Protein 6EIM (pdb70)

Nearest PDB structures (foldseek):
  6eim-assembly1_A  TM=1.004E+00  e=2.116E-56  Homo sapiens
  6eim-assembly1_B  TM=9.899E-01  e=9.269E-52  Homo sapiens
  6hxf-assembly1_B  TM=8.973E-01  e=1.993E-42  Homo sapiens
  2uv2-assembly1_A-2  TM=8.679E-01  e=4.500E-37  Homo sapiens
  2j51-assembly1_A  TM=8.667E-01  e=6.318E-37  Homo sapiens

Radius of gyration: 28.81 Å; Cα contacts (8 Å, |Δi|>4): 1081; chains: 2; bounding box: 80×62×72 Å

CATH classification: 3.30.200.20 (+1 more: 1.10.510.10)

B-factor: mean 25.7, std 11.59, range [9.22, 93.82]

Structure (mmCIF, N/CA/C/O backbone):
data_6EIM
#
_entry.id   6EIM
#
_cell.length_a   49.468
_cell.length_b   99.812
_cell.length_c   125.839
_cell.angle_alpha   90.000
_cell.angle_beta   90.000
_cell.angle_gamma   90.000
#
_symmetry.space_group_name_H-M   'P 21 21 21'
#
loop_
_entity.id
_entity.type
_entity.pdbx_description
1 polymer 'Serine/threonine-protein kinase 10'
2 non-polymer 1,2-ETHANEDIOL
3 non-polymer ~{N}-[5-[4-[[2-fluoranyl-5-(trifluoromethyl)phenyl]carbamoylamino]phenoxy]-1~{H}-benzimidazol-2-yl]furan-2-carboxamide
4 water water
#
loop_
_atom_site.group_PDB
_atom_site.id
_atom_site.type_symbol
_atom_site.label_atom_id
_atom_site.label_alt_id
_atom_site.label_comp_id
_atom_site.label_asym_id
_atom_site.label_entity_id
_atom_site.label_seq_id
_atom_site.pdbx_PDB_ins_code
_atom_site.Cartn_x
_atom_site.Cartn_y
_atom_site.Cartn_z
_atom_site.occupancy
_atom_site.B_iso_or_equiv
_atom_site.auth_seq_id
_atom_site.auth_comp_id
_atom_site.auth_asym_id
_atom_site.auth_atom_id
_atom_site.pdbx_PDB_model_num
ATOM 1 N N . VAL A 1 11 ? -5.899 19.341 2.230 1.00 53.67 26 VAL A N 1
ATOM 2 C CA . VAL A 1 11 ? -7.224 19.914 2.435 1.00 52.14 26 VAL A CA 1
ATOM 3 C C . VAL A 1 11 ? -7.241 21.375 2.003 1.00 51.90 26 VAL A C 1
ATOM 4 O O . VAL A 1 11 ? -6.353 22.149 2.360 1.00 50.94 26 VAL A O 1
ATOM 7 N N . ARG A 1 12 ? -8.259 21.745 1.229 1.00 52.88 27 ARG A N 1
ATOM 8 C CA . ARG A 1 12 ? -8.424 23.124 0.794 1.00 53.42 27 ARG A CA 1
ATOM 9 C C . ARG A 1 12 ? -9.135 23.922 1.880 1.00 53.43 27 ARG A C 1
ATOM 10 O O . ARG A 1 12 ? -10.135 23.466 2.443 1.00 52.22 27 ARG A O 1
ATOM 17 N N . ARG A 1 13 ? -8.618 25.118 2.168 1.00 54.80 28 ARG A N 1
ATOM 18 C CA . ARG A 1 13 ? -9.156 25.967 3.221 1.00 56.38 28 ARG A CA 1
ATOM 19 C C . ARG A 1 13 ? -9.765 27.263 2.713 1.00 56.33 28 ARG A C 1
ATOM 20 O O . ARG A 1 13 ? -10.498 27.915 3.462 1.00 56.17 28 ARG A O 1
ATOM 41 N N . ASP A 1 14 ? -9.489 27.647 1.472 1.00 56.77 29 ASP A N 1
ATOM 42 C CA . ASP A 1 14 ? -9.868 28.954 0.956 1.00 57.55 29 ASP A CA 1
ATOM 43 C C . ASP A 1 14 ? -11.208 28.949 0.235 1.00 56.46 29 ASP A C 1
ATOM 44 O O . ASP A 1 14 ? -11.639 30.005 -0.239 1.00 56.46 29 ASP A O 1
ATOM 53 N N . LEU A 1 15 ? -11.880 27.803 0.142 1.00 55.10 30 LEU A N 1
ATOM 54 C CA . LEU A 1 15 ? -13.086 27.681 -0.662 1.00 53.69 30 LEU A CA 1
ATOM 55 C C . LEU A 1 15 ? -14.214 27.086 0.164 1.00 51.53 30 LEU A C 1
ATOM 56 O O . LEU A 1 15 ? -14.013 26.123 0.912 1.00 51.57 30 LEU A O 1
ATOM 72 N N . ASP A 1 16 ? -15.399 27.672 0.021 1.00 49.13 31 ASP A N 1
ATOM 73 C CA . ASP A 1 16 ? -16.616 27.150 0.622 1.00 46.97 31 ASP A CA 1
ATOM 74 C C . ASP A 1 16 ? -17.108 25.983 -0.227 1.00 43.93 31 ASP A C 1
ATOM 75 O O . ASP A 1 16 ? -17.506 26.191 -1.380 1.00 44.09 31 ASP A O 1
ATOM 84 N N . PRO A 1 17 ? -17.095 24.750 0.285 1.00 40.50 32 PRO A N 1
ATOM 85 C CA . PRO A 1 17 ? -17.530 23.618 -0.553 1.00 39.01 32 PRO A CA 1
ATOM 86 C C . PRO A 1 17 ? -18.945 23.760 -1.085 1.00 37.72 32 PRO A C 1
ATOM 87 O O . PRO A 1 17 ? -19.246 23.229 -2.161 1.00 36.23 32 PRO A O 1
ATOM 98 N N . ASN A 1 18 ? -19.827 24.464 -0.370 1.00 38.76 33 ASN A N 1
ATOM 99 C CA . ASN A 1 18 ? -21.197 24.638 -0.842 1.00 40.24 33 ASN A CA 1
ATOM 100 C C . ASN A 1 18 ? -21.263 25.402 -2.158 1.00 40.40 33 ASN A C 1
ATOM 101 O O . ASN A 1 18 ? -22.282 25.328 -2.855 1.00 41.13 33 ASN A O 1
ATOM 112 N N . GLU A 1 19 ? -20.206 26.135 -2.514 1.00 39.71 34 GLU A N 1
ATOM 113 C CA . GLU A 1 19 ? -20.145 26.789 -3.816 1.00 39.80 34 GLU A CA 1
ATOM 114 C C . GLU A 1 19 ? -19.826 25.805 -4.934 1.00 39.22 34 GLU A C 1
ATOM 115 O O . GLU A 1 19 ? -20.045 26.120 -6.107 1.00 40.91 34 GLU A O 1
ATOM 119 N N . VAL A 1 20 ? -19.319 24.625 -4.585 1.00 36.73 35 VAL A N 1
ATOM 120 C CA . VAL A 1 20 ? -18.958 23.611 -5.559 1.00 34.79 35 VAL A CA 1
ATOM 121 C C . VAL A 1 20 ? -19.975 22.472 -5.616 1.00 31.29 35 VAL A C 1
ATOM 122 O O . VAL A 1 20 ? -20.190 21.900 -6.693 1.00 31.15 35 VAL A O 1
ATOM 135 N N . TRP A 1 21 ? -20.586 22.115 -4.489 1.00 29.45 36 TRP A N 1
ATOM 136 C CA . TRP A 1 21 ? -21.372 20.899 -4.369 1.00 28.14 36 TRP A CA 1
ATOM 137 C C . TRP A 1 21 ? -22.723 21.240 -3.766 1.00 27.78 36 TRP A C 1
ATOM 138 O O . TRP A 1 21 ? -22.794 21.973 -2.775 1.00 28.12 36 TRP A O 1
ATOM 159 N N . GLU A 1 22 ? -23.785 20.713 -4.368 1.00 26.98 37 GLU A N 1
ATOM 160 C CA . GLU A 1 22 ? -25.127 20.796 -3.815 1.00 28.16 37 GLU A CA 1
ATOM 161 C C . GLU A 1 22 ? -25.434 19.498 -3.085 1.00 28.33 37 GLU A C 1
ATOM 162 O O . GLU A 1 22 ? -25.214 18.412 -3.628 1.00 28.37 37 GLU A O 1
ATOM 174 N N . ILE A 1 23 ? -25.951 19.614 -1.867 1.00 29.18 38 ILE A N 1
ATOM 175 C CA . ILE A 1 23 ? -26.385 18.445 -1.108 1.00 29.16 38 ILE A CA 1
ATOM 176 C C . ILE A 1 23 ? -27.781 18.061 -1.583 1.00 30.30 38 ILE A C 1
ATOM 177 O O . ILE A 1 23 ? -28.718 18.862 -1.499 1.00 31.16 38 ILE A O 1
ATOM 193 N N . VAL A 1 24 ? -27.922 16.832 -2.078 1.00 30.09 39 VAL A N 1
ATOM 194 C CA . VAL A 1 24 ? -29.174 16.361 -2.657 1.00 31.00 39 VAL A CA 1
ATOM 195 C C . VAL A 1 24 ? -29.762 15.172 -1.913 1.00 33.18 39 VAL A C 1
ATOM 196 O O . VAL A 1 24 ? -30.825 14.678 -2.304 1.00 34.72 39 VAL A O 1
ATOM 209 N N . GLY A 1 25 ? -29.112 14.697 -0.858 1.00 32.62 40 GLY A N 1
ATOM 210 C CA . GLY A 1 25 ? -29.640 13.585 -0.098 1.00 33.49 40 GLY A CA 1
ATOM 211 C C . GLY A 1 25 ? -28.622 13.105 0.915 1.00 33.96 40 GLY A C 1
ATOM 212 O O . GLY A 1 25 ? -27.576 13.726 1.114 1.00 32.57 40 GLY A O 1
ATOM 216 N N . GLU A 1 26 ? -28.953 11.984 1.550 1.00 35.47 41 GLU A N 1
ATOM 217 C CA . GLU A 1 26 ? -28.096 11.380 2.558 1.00 37.57 41 GLU A CA 1
ATOM 218 C C . GLU A 1 26 ? -27.847 9.922 2.211 1.00 36.51 41 GLU A C 1
ATOM 219 O O . GLU A 1 26 ? -28.743 9.225 1.725 1.00 35.45 41 GLU A O 1
ATOM 231 N N . LEU A 1 27 ? -26.621 9.473 2.461 1.00 35.35 42 LEU A N 1
ATOM 232 C CA . LEU A 1 27 ? -26.225 8.100 2.189 1.00 36.07 42 LEU A CA 1
ATOM 233 C C . LEU A 1 27 ? -25.953 7.373 3.502 1.00 38.36 42 LEU A C 1
ATOM 234 O O . LEU A 1 27 ? -26.082 6.153 3.584 1.00 40.73 42 LEU A O 1
ATOM 250 N N . LYS A 1 34 ? -22.250 10.893 9.230 1.00 43.36 49 LYS A N 1
ATOM 251 C CA . LYS A 1 34 ? -23.054 11.704 8.322 1.00 42.28 49 LYS A CA 1
ATOM 252 C C . LYS A 1 34 ? -22.395 11.791 6.951 1.00 39.15 49 LYS A C 1
ATOM 253 O O . LYS A 1 34 ? -21.395 12.486 6.776 1.00 39.82 49 LYS A O 1
ATOM 256 N N . VAL A 1 35 ? -22.962 11.081 5.980 1.00 35.73 50 VAL A N 1
ATOM 257 C CA . VAL A 1 35 ? -22.472 11.081 4.606 1.00 31.26 50 VAL A CA 1
ATOM 258 C C . VAL A 1 35 ? -23.616 11.529 3.710 1.00 29.13 50 VAL A C 1
ATOM 259 O O . VAL A 1 35 ? -24.680 10.897 3.687 1.00 29.90 50 VAL A O 1
ATOM 272 N N . TYR A 1 36 ? -23.395 12.608 2.973 1.00 27.34 51 TYR A N 1
ATOM 273 C CA . TYR A 1 36 ? -24.410 13.171 2.098 1.00 26.62 51 TYR A CA 1
ATOM 274 C C . TYR A 1 36 ? -24.170 12.736 0.661 1.00 24.54 51 TYR A C 1
ATOM 275 O O . TYR A 1 36 ? -23.053 12.400 0.262 1.00 23.60 51 TYR A O 1
ATOM 293 N N . LYS A 1 37 ? -25.247 12.737 -0.114 1.00 25.11 52 LYS A N 1
ATOM 294 C CA . LYS A 1 37 ? -25.145 12.636 -1.559 1.00 25.11 52 LYS A CA 1
ATOM 295 C C . LYS A 1 37 ? -25.069 14.053 -2.104 1.00 23.68 52 LYS A C 1
ATOM 296 O O . LYS A 1 37 ? -25.877 14.910 -1.734 1.00 24.09 52 LYS A O 1
ATOM 315 N N . ALA A 1 38 ? -24.086 14.303 -2.958 1.00 23.50 53 ALA A N 1
ATOM 316 C CA . ALA A 1 38 ? -23.815 15.645 -3.437 1.00 22.91 53 ALA A CA 1
ATOM 317 C C . ALA A 1 38 ? -23.775 15.642 -4.956 1.00 22.91 53 ALA A C 1
ATOM 318 O O . ALA A 1 38 ? -23.436 14.637 -5.586 1.00 23.42 53 ALA A O 1
ATOM 325 N N . LYS A 1 39 ? -24.136 16.782 -5.535 1.00 23.55 54 LYS A N 1
ATOM 326 C CA . LYS A 1 39 ? -24.145 16.956 -6.978 1.00 25.02 54 LYS A CA 1
ATOM 327 C C . LYS A 1 39 ? -23.276 18.155 -7.312 1.00 24.89 54 LYS A C 1
ATOM 328 O O . LYS A 1 39 ? -23.484 19.245 -6.770 1.00 23.55 54 LYS A O 1
ATOM 347 N N . ASN A 1 40 ? -22.298 17.946 -8.185 1.00 25.64 55 ASN A N 1
ATOM 348 C CA . ASN A 1 40 ? -21.420 19.027 -8.601 1.00 26.07 55 ASN A CA 1
ATOM 349 C C . ASN A 1 40 ? -22.225 20.077 -9.354 1.00 26.99 55 ASN A C 1
ATOM 350 O O . ASN A 1 40 ? -22.885 19.770 -10.352 1.00 25.67 55 ASN A O 1
ATOM 361 N N . LYS A 1 41 ? -22.176 21.319 -8.872 1.00 28.21 56 LYS A N 1
ATOM 362 C CA . LYS A 1 41 ? -22.980 22.377 -9.471 1.00 30.71 56 LYS A CA 1
ATOM 363 C C . LYS A 1 41 ? -22.559 22.689 -10.899 1.00 32.51 56 LYS A C 1
ATOM 364 O O . LYS A 1 41 ? -23.377 23.200 -11.672 1.00 34.56 56 LYS A O 1
ATOM 383 N N . GLU A 1 42 ? -21.315 22.393 -11.268 1.00 32.68 57 GLU A N 1
ATOM 384 C CA . GLU A 1 42 ? -20.827 22.685 -12.611 1.00 33.47 57 GLU A CA 1
ATOM 385 C C . GLU A 1 42 ? -21.081 21.540 -13.586 1.00 32.96 57 GLU A C 1
ATOM 386 O O . GLU A 1 42 ? -21.471 21.781 -14.733 1.00 32.85 57 GLU A O 1
ATOM 390 N N . THR A 1 43 ? -20.881 20.296 -13.148 1.00 32.15 58 THR A N 1
ATOM 391 C CA . THR A 1 43 ? -20.921 19.146 -14.041 1.00 30.70 58 THR A CA 1
ATOM 392 C C . THR A 1 43 ? -22.109 18.224 -13.809 1.00 29.72 58 THR A C 1
ATOM 393 O O . THR A 1 43 ? -22.436 17.435 -14.701 1.00 29.87 58 THR A O 1
ATOM 404 N N . GLY A 1 44 ? -22.756 18.300 -12.650 1.00 29.19 59 GLY A N 1
ATOM 405 C CA . GLY A 1 44 ? -23.801 17.363 -12.305 1.00 28.40 59 GLY A CA 1
ATOM 406 C C . GLY A 1 44 ? -23.302 16.026 -11.811 1.00 27.50 59 GLY A C 1
ATOM 407 O O . GLY A 1 44 ? -24.124 15.155 -11.492 1.00 27.49 59 GLY A O 1
ATOM 411 N N . ALA A 1 45 ? -21.985 15.831 -11.745 1.00 26.08 60 ALA A N 1
ATOM 412 C CA . ALA A 1 45 ? -21.427 14.585 -11.244 1.00 25.46 60 ALA A CA 1
ATOM 413 C C . ALA A 1 45 ? -21.886 14.342 -9.814 1.00 25.39 60 ALA A C 1
ATOM 414 O O . ALA A 1 45 ? -22.038 15.274 -9.018 1.00 25.12 60 ALA A O 1
ATOM 421 N N . LEU A 1 46 ? -22.093 13.070 -9.486 1.00 26.28 61 LEU A N 1
ATOM 422 C CA . LEU A 1 46 ? -22.579 12.675 -8.174 1.00 25.60 61 LEU A CA 1
ATOM 423 C C . LEU A 1 46 ? -21.434 12.157 -7.318 1.00 23.87 61 LEU A C 1
ATOM 424 O O . LEU A 1 46 ? -20.560 11.424 -7.795 1.00 25.10 61 LEU A O 1
ATOM 440 N N . ALA A 1 47 ? -21.453 12.539 -6.046 1.00 23.09 62 ALA A N 1
ATOM 441 C CA . ALA A 1 47 ? -20.413 12.164 -5.105 1.00 22.89 62 ALA A CA 1
ATOM 442 C C . ALA A 1 47 ? -21.045 11.934 -3.744 1.00 21.83 62 ALA A C 1
ATOM 443 O O . ALA A 1 47 ? -22.179 12.345 -3.485 1.00 21.65 62 ALA A O 1
ATOM 450 N N . ALA A 1 48 ? -20.300 11.251 -2.884 1.00 21.70 63 ALA A N 1
ATOM 451 C CA . ALA A 1 48 ? -20.592 11.227 -1.463 1.00 21.44 63 ALA A CA 1
ATOM 452 C C . ALA A 1 48 ? -19.760 12.306 -0.788 1.00 22.48 63 ALA A C 1
ATOM 453 O O . ALA A 1 48 ? -18.593 12.510 -1.133 1.00 22.94 63 ALA A O 1
ATOM 460 N N . ALA A 1 49 ? -20.369 13.006 0.163 1.00 23.20 64 ALA A N 1
ATOM 461 C CA . ALA A 1 49 ? -19.687 14.037 0.939 1.00 23.33 64 ALA A CA 1
ATOM 462 C C . ALA A 1 49 ? -19.699 13.588 2.392 1.00 23.82 64 ALA A C 1
ATOM 463 O O . ALA A 1 49 ? -20.733 13.663 3.062 1.00 25.20 64 ALA A O 1
ATOM 470 N N . LYS A 1 50 ? -18.559 13.102 2.871 1.00 23.31 65 LYS A N 1
ATOM 471 C CA . LYS A 1 50 ? -18.384 12.794 4.285 1.00 23.90 65 LYS A CA 1
ATOM 472 C C . LYS A 1 50 ? -17.980 14.086 4.982 1.00 24.58 65 LYS A C 1
ATOM 473 O O . LYS A 1 50 ? -16.895 14.621 4.732 1.00 24.13 65 LYS A O 1
ATOM 492 N N . VAL A 1 51 ? -18.858 14.594 5.843 1.00 25.57 66 VAL A N 1
ATOM 493 C CA . VAL A 1 51 ? -18.671 15.885 6.495 1.00 27.66 66 VAL A CA 1
ATOM 494 C C . VAL A 1 51 ? -18.506 15.635 7.986 1.00 29.97 66 VAL A C 1
ATOM 495 O O . VAL A 1 51 ? -19.390 15.053 8.629 1.00 30.26 66 VAL A O 1
ATOM 508 N N . ILE A 1 52 ? -17.377 16.072 8.531 1.00 31.78 67 ILE A N 1
ATOM 509 C CA . ILE A 1 52 ? -17.041 15.853 9.931 1.00 34.66 67 ILE A CA 1
ATOM 510 C C . ILE A 1 52 ? -16.924 17.216 10.588 1.00 35.40 67 ILE A C 1
ATOM 511 O O . ILE A 1 52 ? -16.084 18.032 10.188 1.00 34.22 67 ILE A O 1
ATOM 527 N N . GLU A 1 53 ? -17.765 17.466 11.588 1.00 38.62 68 GLU A N 1
ATOM 528 C CA . GLU A 1 53 ? -17.678 18.692 12.371 1.00 42.71 68 GLU A CA 1
ATOM 529 C C . GLU A 1 53 ? -16.530 18.536 13.359 1.00 47.04 68 GLU A C 1
ATOM 530 O O . GLU A 1 53 ? -16.596 17.707 14.273 1.00 48.85 68 GLU A O 1
ATOM 534 N N . THR A 1 54 ? -15.472 19.318 13.170 1.00 48.98 69 THR A N 1
ATOM 535 C CA . THR A 1 54 ? -14.298 19.268 14.028 1.00 51.45 69 THR A CA 1
ATOM 536 C C . THR A 1 54 ? -14.304 20.467 14.966 1.00 51.95 69 THR A C 1
ATOM 537 O O . THR A 1 54 ? -14.728 21.564 14.587 1.00 52.04 69 THR A O 1
ATOM 548 N N . LYS A 1 55 ? -13.835 20.249 16.193 1.00 53.06 70 LYS A N 1
ATOM 549 C CA . LYS A 1 55 ? -13.855 21.290 17.213 1.00 46.21 70 LYS A CA 1
ATOM 550 C C . LYS A 1 55 ? -12.636 22.202 17.162 1.00 52.16 70 LYS A C 1
ATOM 551 O O . LYS A 1 55 ? -12.723 23.356 17.597 1.00 55.57 70 LYS A O 1
ATOM 555 N N . SER A 1 56 ? -11.505 21.723 16.645 1.00 47.37 71 SER A N 1
ATOM 556 C CA . SER A 1 56 ? -10.272 22.496 16.677 1.00 42.06 71 SER A CA 1
ATOM 557 C C . SER A 1 56 ? -9.390 22.092 15.503 1.00 45.08 71 SER A C 1
ATOM 558 O O . SER A 1 56 ? -9.722 21.190 14.728 1.00 53.44 71 SER A O 1
ATOM 562 N N . GLU A 1 57 ? -8.248 22.777 15.380 1.00 56.33 72 GLU A N 1
ATOM 563 C CA . GLU A 1 57 ? -7.308 22.483 14.303 1.00 62.42 72 GLU A CA 1
ATOM 564 C C . GLU A 1 57 ? -6.615 21.148 14.532 1.00 64.72 72 GLU A C 1
ATOM 565 O O . GLU A 1 57 ? -6.406 20.378 13.586 1.00 66.11 72 GLU A O 1
ATOM 569 N N . GLU A 1 58 ? -6.242 20.864 15.782 1.00 63.98 73 GLU A N 1
ATOM 570 C CA . GLU A 1 58 ? -5.682 19.561 16.120 1.00 63.39 73 GLU A CA 1
ATOM 571 C C . GLU A 1 58 ? -6.643 18.442 15.741 1.00 62.59 73 GLU A C 1
ATOM 572 O O . GLU A 1 58 ? -6.222 17.388 15.249 1.00 62.05 73 GLU A O 1
ATOM 576 N N . GLU A 1 59 ? -7.942 18.654 15.962 1.00 62.40 74 GLU A N 1
ATOM 577 C CA . GLU A 1 59 ? -8.936 17.679 15.526 1.00 61.86 74 GLU A CA 1
ATOM 578 C C . GLU A 1 59 ? -8.938 17.546 14.009 1.00 59.88 74 GLU A C 1
ATOM 579 O O . GLU A 1 59 ? -9.072 16.438 13.474 1.00 59.36 74 GLU A O 1
ATOM 583 N N . LEU A 1 60 ? -8.792 18.666 13.297 1.00 58.16 75 LEU A N 1
ATOM 584 C CA . LEU A 1 60 ? -8.708 18.622 11.843 1.00 56.76 75 LEU A CA 1
ATOM 585 C C . LEU A 1 60 ? -7.506 17.820 11.365 1.00 57.40 75 LEU A C 1
ATOM 586 O O . LEU A 1 60 ? -7.518 17.322 10.234 1.00 57.48 75 LEU A O 1
ATOM 590 N N . GLU A 1 61 ? -6.473 17.677 12.199 1.00 57.88 76 GLU A N 1
ATOM 591 C CA . GLU A 1 61 ? -5.274 16.957 11.784 1.00 57.37 76 GLU A CA 1
ATOM 592 C C . GLU A 1 61 ? -5.482 15.448 11.831 1.00 55.75 76 GLU A C 1
ATOM 593 O O . GLU A 1 61 ? -5.019 14.726 10.940 1.00 56.66 76 GLU A O 1
ATOM 597 N N . ASP A 1 62 ? -6.172 14.956 12.861 1.00 53.14 77 ASP A N 1
ATOM 598 C CA . ASP A 1 62 ? -6.431 13.524 12.967 1.00 51.72 77 ASP A CA 1
ATOM 599 C C . ASP A 1 62 ? -7.261 13.032 11.788 1.00 49.43 77 ASP A C 1
ATOM 600 O O . ASP A 1 62 ? -6.936 12.015 11.163 1.00 48.04 77 ASP A O 1
ATOM 609 N N . TYR A 1 63 ? -8.343 13.745 11.468 1.00 47.78 78 TYR A N 1
ATOM 610 C CA . TYR A 1 63 ? -9.231 13.297 10.402 1.00 46.06 78 TYR A CA 1
ATOM 611 C C . TYR A 1 63 ? -8.553 13.357 9.039 1.00 39.01 78 TYR A C 1
ATOM 612 O O . TYR A 1 63 ? -8.909 12.589 8.138 1.00 36.32 78 TYR A O 1
ATOM 630 N N . ILE A 1 64 ? -7.578 14.252 8.869 1.00 37.16 79 ILE A N 1
ATOM 631 C CA . ILE A 1 64 ? -6.902 14.386 7.585 1.00 35.07 79 ILE A CA 1
ATOM 632 C C . ILE A 1 64 ? -6.131 13.126 7.216 1.00 31.83 79 ILE A C 1
ATOM 633 O O . ILE A 1 64 ? -5.803 12.927 6.041 1.00 31.86 79 ILE A O 1
ATOM 649 N N . VAL A 1 65 ? -5.846 12.254 8.185 1.00 29.74 80 VAL A N 1
ATOM 650 C CA . VAL A 1 65 ? -5.169 10.997 7.868 1.00 27.11 80 VAL A CA 1
ATOM 651 C C . VAL A 1 65 ? -5.982 10.185 6.868 1.00 25.37 80 VAL A C 1
ATOM 652 O O . VAL A 1 65 ? -5.422 9.505 6.000 1.00 24.58 80 VAL A O 1
ATOM 665 N N . GLU A 1 66 ? -7.312 10.228 6.976 1.00 24.69 81 GLU A N 1
ATOM 666 C CA . GLU A 1 66 ? -8.138 9.509 6.011 1.00 23.25 81 GLU A CA 1
ATOM 667 C C . GLU A 1 66 ? -7.916 10.049 4.607 1.00 22.03 81 GLU A C 1
ATOM 668 O O . GLU A 1 66 ? -7.889 9.287 3.633 1.00 21.65 81 GLU A O 1
ATOM 680 N N . ILE A 1 67 ? -7.754 11.367 4.484 1.00 23.18 82 ILE A N 1
ATOM 681 C CA . ILE A 1 67 ? -7.470 11.968 3.188 1.00 24.87 82 ILE A CA 1
ATOM 682 C C . ILE A 1 67 ? -6.109 11.513 2.677 1.00 24.34 82 ILE A C 1
ATOM 683 O O . ILE A 1 67 ? -5.955 11.181 1.496 1.00 24.37 82 ILE A O 1
ATOM 699 N N . GLU A 1 68 ? -5.102 11.494 3.554 1.00 23.09 83 GLU A N 1
ATOM 700 C CA . GLU A 1 68 ? -3.782 11.007 3.167 1.00 23.08 83 GLU A CA 1
ATOM 701 C C . GLU A 1 68 ? -3.868 9.597 2.601 1.00 22.39 83 GLU A C 1
ATOM 702 O O . GLU A 1 68 ? -3.278 9.294 1.558 1.00 23.62 83 GLU A O 1
ATOM 714 N N . ILE A 1 69 ? -4.600 8.718 3.287 1.00 21.47 84 ILE A N 1
ATOM 715 C CA . ILE A 1 69 ? -4.756 7.345 2.816 1.00 19.15 84 ILE A CA 1
ATOM 716 C C . ILE A 1 69 ? -5.450 7.328 1.461 1.00 19.70 84 ILE A C 1
ATOM 717 O O . ILE A 1 69 ? -4.980 6.695 0.509 1.00 20.13 84 ILE A O 1
ATOM 733 N N . LEU A 1 70 ? -6.588 8.015 1.358 1.00 19.48 85 LEU A N 1
ATOM 734 C CA . LEU A 1 70 ? -7.354 7.971 0.118 1.00 19.49 85 LEU A CA 1
ATOM 735 C C . LEU A 1 70 ? -6.584 8.593 -1.036 1.00 20.36 85 LEU A C 1
ATOM 736 O O . LEU A 1 70 ? -6.712 8.139 -2.179 1.00 20.21 85 LEU A O 1
ATOM 752 N N . ALA A 1 71 ? -5.780 9.621 -0.761 1.00 21.35 86 ALA A N 1
ATOM 753 C CA . ALA A 1 71 ? -5.028 10.273 -1.826 1.00 23.41 86 ALA A CA 1
ATOM 754 C C . ALA A 1 71 ? -3.972 9.342 -2.409 1.00 24.77 86 ALA A C 1
ATOM 755 O O . ALA A 1 71 ? -3.715 9.369 -3.617 1.00 27.17 86 ALA A O 1
ATOM 762 N N A THR A 1 72 ? -3.368 8.503 -1.568 0.48 24.27 87 THR A N 1
ATOM 763 N N B THR A 1 72 ? -3.335 8.514 -1.576 0.52 24.78 87 THR A N 1
ATOM 764 C CA A THR A 1 72 ? -2.354 7.566 -2.031 0.48 25.08 87 THR A CA 1
ATOM 765 C CA B THR A 1 72 ? -2.347 7.576 -2.103 0.52 26.22 87 THR A CA 1
ATOM 766 C C A THR A 1 72 ? -2.962 6.315 -2.650 0.48 25.33 87 THR A C 1
ATOM 767 C C B THR A 1 72 ? -2.984 6.343 -2.726 0.52 25.85 87 THR A C 1
ATOM 768 O O A THR A 1 72 ? -2.253 5.578 -3.343 0.48 24.88 87 THR A O 1
ATOM 769 O O B THR A 1 72 ? -2.314 5.638 -3.488 0.52 25.56 87 THR A O 1
ATOM 790 N N . CYS A 1 73 ? -4.250 6.064 -2.422 1.00 25.12 88 CYS A N 1
ATOM 791 C CA . CYS A 1 73 ? -4.912 4.860 -2.922 1.00 25.33 88 CYS A CA 1
ATOM 792 C C . CYS A 1 73 ? -5.653 5.154 -4.228 1.00 25.39 88 CYS A C 1
ATOM 793 O O . CYS A 1 73 ? -6.880 5.137 -4.302 1.00 28.72 88 CYS A O 1
ATOM 802 N N A ASP A 1 74 ? -4.904 5.354 -5.316 0.52 24.43 89 ASP A N 1
ATOM 803 N N B ASP A 1 74 ? -4.839 5.515 -5.218 0.48 24.75 89 ASP A N 1
ATOM 804 C CA A ASP A 1 74 ? -5.532 5.703 -6.596 0.52 23.98 89 ASP A CA 1
ATOM 805 C CA B ASP A 1 74 ? -5.262 5.580 -6.607 0.48 25.14 89 ASP A CA 1
ATOM 806 C C A ASP A 1 74 ? -5.927 4.487 -7.451 0.52 21.62 89 ASP A C 1
ATOM 807 C C B ASP A 1 74 ? -5.039 4.189 -7.184 0.48 22.42 89 ASP A C 1
ATOM 808 O O A ASP A 1 74 ? -6.252 4.651 -8.633 0.52 20.29 89 ASP A O 1
ATOM 809 O O B ASP A 1 74 ? -4.035 3.898 -7.835 0.48 22.69 89 ASP A O 1
ATOM 826 N N . HIS A 1 75 ? -5.967 3.298 -6.865 1.00 20.49 90 HIS A N 1
ATOM 827 C CA . HIS A 1 75 ? -6.128 2.050 -7.596 1.00 17.53 90 HIS A CA 1
ATOM 828 C C . HIS A 1 75 ? -7.555 1.917 -8.135 1.00 18.17 90 HIS A C 1
ATOM 829 O O . HIS A 1 75 ? -8.496 2.445 -7.538 1.00 17.58 90 HIS A O 1
ATOM 844 N N . PRO A 1 76 ? -7.753 1.216 -9.260 1.00 17.34 91 PRO A N 1
ATOM 845 C CA . PRO A 1 76 ? -9.107 1.150 -9.842 1.00 17.87 91 PRO A CA 1
ATOM 846 C C . PRO A 1 76 ? -10.175 0.604 -8.909 1.00 18.09 91 PRO A C 1
ATOM 847 O O . PRO A 1 76 ? -11.347 0.978 -9.043 1.00 19.94 91 PRO A O 1
ATOM 858 N N . TYR A 1 77 ? -9.818 -0.274 -7.976 1.00 13.57 92 TYR A N 1
ATOM 859 C CA . TYR A 1 77 ? -10.796 -0.988 -7.167 1.00 11.94 92 TYR A CA 1
ATOM 860 C C . TYR A 1 77 ? -10.912 -0.437 -5.746 1.00 13.56 92 TYR A C 1
ATOM 861 O O . TYR A 1 77 ? -11.423 -1.130 -4.862 1.00 14.32 92 TYR A O 1
ATOM 879 N N A ILE A 1 78 ? -10.483 0.802 -5.521 0.58 13.91 93 ILE A N 1
ATOM 880 N N B ILE A 1 78 ? -10.440 0.788 -5.517 0.42 13.83 93 ILE A N 1
ATOM 881 C CA A ILE A 1 78 ? -10.617 1.471 -4.234 0.58 13.98 93 ILE A CA 1
ATOM 882 C CA B ILE A 1 78 ? -10.609 1.496 -4.254 0.42 13.62 93 ILE A CA 1
ATOM 883 C C A ILE A 1 78 ? -11.383 2.768 -4.457 0.58 13.82 93 ILE A C 1
ATOM 884 C C B ILE A 1 78 ? -11.490 2.708 -4.519 0.42 13.39 93 ILE A C 1
ATOM 885 O O A ILE A 1 78 ? -11.203 3.429 -5.486 0.58 14.87 93 ILE A O 1
ATOM 886 O O B ILE A 1 78 ? -11.496 3.260 -5.625 0.42 13.64 93 ILE A O 1
ATOM 917 N N . VAL A 1 79 ? -12.243 3.125 -3.501 1.00 13.09 94 VAL A N 1
ATOM 918 C CA . VAL A 1 79 ? -13.039 4.351 -3.601 1.00 14.56 94 VAL A CA 1
ATOM 919 C C . VAL A 1 79 ? -12.149 5.514 -4.039 1.00 14.71 94 VAL A C 1
ATOM 920 O O . VAL A 1 79 ? -10.972 5.587 -3.669 1.00 15.02 94 VAL A O 1
ATOM 934 N N . LYS A 1 80 ? -12.710 6.435 -4.818 1.00 15.63 95 LYS A N 1
ATOM 935 C CA . LYS A 1 80 ? -11.945 7.469 -5.510 1.00 17.88 95 LYS A CA 1
ATOM 936 C C . LYS A 1 80 ? -12.153 8.808 -4.813 1.00 18.30 95 LYS A C 1
ATOM 937 O O . LYS A 1 80 ? -13.253 9.370 -4.847 1.00 17.16 95 LYS A O 1
ATO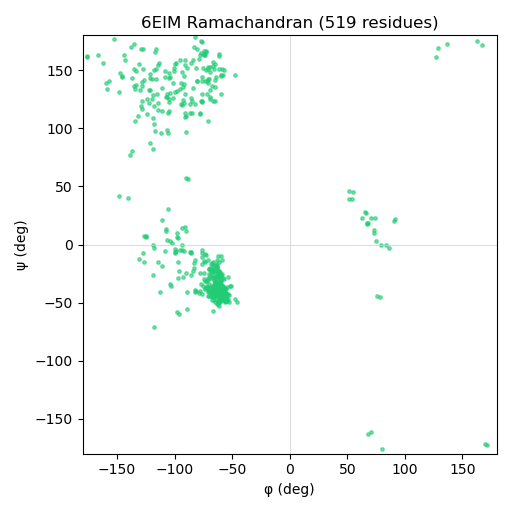M 956 N N . LEU A 1 81 ? -11.088 9.329 -4.213 1.00 19.34 96 LEU A N 1
ATOM 957 C CA . LEU A 1 81 ? -11.117 10.668 -3.642 1.00 20.20 96 LEU A CA 1
ATOM 958 C C . LEU A 1 81 ? -11.196 11.715 -4.749 1.00 22.11 96 LEU A C 1
ATOM 959 O O . LEU A 1 81 ? -10.377 11.723 -5.673 1.00 21.68 96 LEU A O 1
ATOM 975 N N . LEU A 1 82 ? -12.181 12.605 -4.650 1.00 21.91 97 LEU A N 1
ATOM 976 C CA . LEU A 1 82 ? -12.311 13.718 -5.582 1.00 23.18 97 LEU A CA 1
ATOM 977 C C . LEU A 1 82 ? -11.709 15.010 -5.054 1.00 25.97 97 LEU A C 1
ATOM 978 O O . LEU A 1 82 ? -11.266 15.843 -5.850 1.00 28.21 97 LEU A O 1
ATOM 994 N N . GLY A 1 83 ? -11.679 15.189 -3.742 1.00 26.73 98 GLY A N 1
ATOM 995 C CA . GLY A 1 83 ? -11.155 16.407 -3.158 1.00 26.57 98 GLY A CA 1
ATOM 996 C C . GLY A 1 83 ? -11.534 16.488 -1.699 1.00 26.43 98 GLY A C 1
ATOM 997 O O . GLY A 1 83 ? -12.314 15.683 -1.184 1.00 25.47 98 GLY A O 1
ATOM 1001 N N . ALA A 1 84 ? -10.962 17.486 -1.032 1.00 27.57 99 ALA A N 1
ATOM 1002 C CA . ALA A 1 84 ? -11.212 17.683 0.387 1.00 29.00 99 ALA A CA 1
ATOM 1003 C C . ALA A 1 84 ? -11.217 19.171 0.696 1.00 30.42 99 ALA A C 1
ATOM 1004 O O . ALA A 1 84 ? -10.449 19.939 0.108 1.00 31.96 99 ALA A O 1
ATOM 1011 N N . TYR A 1 85 ? -12.086 19.568 1.622 1.00 30.91 100 TYR A N 1
ATOM 1012 C CA . TYR A 1 85 ? -12.209 20.956 2.037 1.00 32.69 100 TYR A CA 1
ATOM 1013 C C . TYR A 1 85 ? -12.291 21.017 3.552 1.00 33.24 100 TYR A C 1
ATOM 1014 O O . TYR A 1 85 ? -12.773 20.085 4.202 1.00 32.82 100 TYR A O 1
ATOM 1032 N N . TYR A 1 86 ? -11.825 22.132 4.108 1.00 34.55 101 TYR A N 1
ATOM 1033 C CA . TYR A 1 86 ? -12.055 22.466 5.508 1.00 35.10 101 TYR A CA 1
ATOM 1034 C C . TYR A 1 86 ? -12.610 23.879 5.554 1.00 36.75 101 TYR A C 1
ATOM 1035 O O . TYR A 1 86 ? -11.934 24.826 5.140 1.00 37.35 101 TYR A O 1
ATOM 1053 N N . HIS A 1 87 ? -13.840 24.021 6.041 1.00 38.29 102 HIS A N 1
ATOM 1054 C CA . HIS A 1 87 ? -14.489 25.322 6.051 1.00 40.19 102 HIS A CA 1
ATOM 1055 C C . HIS A 1 87 ? -15.570 25.338 7.119 1.00 38.45 102 HIS A C 1
ATOM 1056 O O . HIS A 1 87 ? -16.294 24.356 7.295 1.00 37.57 102 HIS A O 1
ATOM 1070 N N . ASP A 1 88 ? -15.679 26.468 7.817 1.00 38.90 103 ASP A N 1
ATOM 1071 C CA . ASP A 1 88 ? -16.661 26.638 8.887 1.00 41.32 103 ASP A CA 1
ATOM 1072 C C . ASP A 1 88 ? -16.585 25.493 9.894 1.00 38.81 103 ASP A C 1
ATOM 1073 O O . ASP A 1 88 ? -17.601 25.008 10.394 1.00 38.67 103 ASP A O 1
ATOM 1082 N N . GLY A 1 89 ? -15.362 25.057 10.188 1.00 36.31 104 GLY A N 1
ATOM 1083 C CA . GLY A 1 89 ? -15.145 24.031 11.187 1.00 36.56 104 GLY A CA 1
ATOM 1084 C C . GLY A 1 89 ? -15.542 22.634 10.773 1.00 37.83 104 GLY A C 1
ATOM 1085 O O . GLY A 1 89 ? -15.602 21.747 11.629 1.00 39.04 104 GLY A O 1
ATOM 1089 N N . LYS A 1 90 ? -15.815 22.406 9.491 1.00 36.37 105 LYS A N 1
ATOM 1090 C CA . LYS A 1 90 ? -16.207 21.095 8.993 1.00 35.63 105 LYS A CA 1
ATOM 1091 C C . LYS A 1 90 ? -15.223 20.648 7.925 1.00 33.58 105 LYS A C 1
ATOM 1092 O O . LYS A 1 90 ? -14.879 21.422 7.025 1.00 33.18 105 LYS A O 1
ATOM 1105 N N . LEU A 1 91 ? -14.766 19.405 8.036 1.00 31.82 106 LEU A N 1
ATOM 1106 C CA . LEU A 1 91 ? -13.927 18.789 7.020 1.00 30.48 106 LEU A CA 1
ATOM 1107 C C . LEU A 1 91 ? -14.830 18.032 6.054 1.00 29.02 106 LEU A C 1
ATOM 1108 O O . LEU A 1 91 ? -15.626 17.187 6.477 1.00 28.08 106 LEU A O 1
ATOM 1124 N N . TRP A 1 92 ? -14.719 18.348 4.767 1.00 27.42 107 TRP A N 1
ATOM 1125 C CA . TRP A 1 92 ? -15.469 17.665 3.721 1.00 26.16 107 TRP A CA 1
ATOM 1126 C C . TRP A 1 92 ? -14.535 16.720 2.979 1.00 25.92 107 TRP A C 1
ATOM 1127 O O . TRP A 1 92 ? -13.494 17.145 2.470 1.00 26.79 107 TRP A O 1
ATOM 1148 N N . ILE A 1 93 ? -14.912 15.448 2.907 1.00 24.43 108 ILE A N 1
ATOM 1149 C CA . ILE A 1 93 ? -14.191 14.460 2.113 1.00 22.86 108 ILE A CA 1
ATOM 1150 C C . ILE A 1 93 ? -15.119 14.009 0.994 1.00 20.24 108 ILE A C 1
ATOM 1151 O O . ILE A 1 93 ? -16.172 13.415 1.253 1.00 20.30 108 ILE A O 1
ATOM 1167 N N . MET A 1 94 ? -14.730 14.292 -0.247 1.00 19.58 109 MET A N 1
ATOM 1168 C CA . MET A 1 94 ? -15.565 14.031 -1.410 1.00 20.02 109 MET A CA 1
ATOM 1169 C C . MET A 1 94 ? -15.088 12.755 -2.089 1.00 20.35 109 MET A C 1
ATOM 1170 O O . MET A 1 94 ? -13.908 12.635 -2.437 1.00 20.71 109 MET 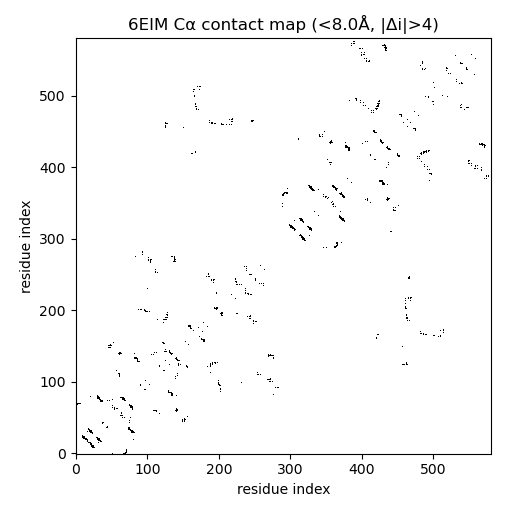A O 1
ATOM 1184 N N . ILE A 1 95 ? -16.007 11.812 -2.283 1.00 19.47 110 ILE A N 1
ATOM 1185 C CA . ILE A 1 95 ? -15.693 10.518 -2.874 1.00 19.71 110 ILE A CA 1
ATOM 1186 C C . ILE A 1 95 ? -16.660 10.250 -4.017 1.00 18.58 110 ILE A C 1
ATOM 1187 O O . ILE A 1 95 ? -17.854 10.550 -3.918 1.00 18.85 110 ILE A O 1
ATOM 1203 N N . GLU A 1 96 ? -16.143 9.685 -5.104 1.00 17.15 111 GLU A N 1
ATOM 1204 C CA . GLU A 1 96 ? -16.979 9.427 -6.264 1.00 19.49 111 GLU A CA 1
ATOM 1205 C C . GLU A 1 96 ? -18.118 8.491 -5.888 1.00 18.23 111 GLU A C 1
ATOM 1206 O O . GLU A 1 96 ? -17.903 7.441 -5.274 1.00 15.75 111 GLU A O 1
ATOM 1218 N N . PHE A 1 97 ? -19.335 8.889 -6.250 1.00 17.22 112 PHE A N 1
ATOM 1219 C CA . PHE A 1 97 ? -20.512 8.086 -5.960 1.00 17.17 112 PHE A CA 1
ATOM 1220 C C . PHE A 1 97 ? -20.441 6.760 -6.705 1.00 14.98 112 PHE A C 1
ATOM 1221 O O . PHE A 1 97 ? -19.970 6.686 -7.840 1.00 16.40 112 PHE A O 1
ATOM 1238 N N . CYS A 1 98 ? -20.930 5.714 -6.051 1.00 14.76 113 CYS A N 1
ATOM 1239 C CA . CYS A 1 98 ? -20.841 4.329 -6.516 1.00 14.39 113 CYS A CA 1
ATOM 1240 C C . CYS A 1 98 ? -22.273 3.865 -6.735 1.00 14.94 113 CYS A C 1
ATOM 1241 O O . CYS A 1 98 ? -22.955 3.466 -5.775 1.00 14.74 113 CYS A O 1
ATOM 1249 N N . PRO A 1 99 ? -22.778 3.907 -7.970 1.00 16.04 114 PRO A N 1
ATOM 1250 C CA . PRO A 1 99 ? -24.222 3.744 -8.193 1.00 16.38 114 PRO A CA 1
ATOM 1251 C C . PRO A 1 99 ? -24.739 2.327 -7.992 1.00 15.54 114 PRO A C 1
ATOM 1252 O O . PRO A 1 99 ? -25.962 2.132 -7.994 1.00 16.42 114 PRO A O 1
ATOM 1263 N N . GLY A 1 100 ? -23.867 1.339 -7.813 1.00 14.46 115 GLY A N 1
ATOM 1264 C CA . GLY A 1 100 ? -24.311 -0.004 -7.494 1.00 15.68 115 GLY A CA 1
ATOM 1265 C C . GLY A 1 100 ? -24.512 -0.271 -6.022 1.00 15.28 115 GLY A C 1
ATOM 1266 O O . GLY A 1 100 ? -25.003 -1.342 -5.656 1.00 15.20 115 GLY A O 1
ATOM 1270 N N . GLY A 1 101 ? -24.150 0.679 -5.161 1.00 14.24 116 GLY A N 1
ATOM 1271 C CA . GLY A 1 101 ? -24.274 0.476 -3.728 1.00 14.80 116 GLY A CA 1
ATOM 1272 C C . GLY A 1 101 ? -23.297 -0.578 -3.230 1.00 13.27 116 GLY A C 1
ATOM 1273 O O . GLY A 1 101 ? -22.333 -0.945 -3.899 1.00 14.34 116 GLY A O 1
ATOM 1277 N N . ALA A 1 102 ? -23.565 -1.073 -2.028 1.00 14.15 117 ALA A N 1
ATOM 1278 C CA . ALA A 1 102 ? -22.709 -2.065 -1.398 1.00 14.55 117 ALA A CA 1
ATOM 1279 C C . ALA A 1 102 ? -23.278 -3.470 -1.570 1.00 12.34 117 ALA A C 1
ATOM 1280 O O . ALA A 1 102 ? -24.482 -3.669 -1.762 1.00 12.98 117 ALA A O 1
ATOM 1287 N N . VAL A 1 103 ? -22.383 -4.457 -1.484 1.00 12.88 118 VAL A N 1
ATOM 1288 C CA . VAL A 1 103 ? -22.777 -5.837 -1.743 1.00 12.73 118 VAL A CA 1
ATOM 1289 C C . VAL A 1 103 ? -23.756 -6.348 -0.694 1.00 12.82 118 VAL A C 1
ATOM 1290 O O . VAL A 1 103 ? -24.638 -7.157 -1.009 1.00 14.16 118 VAL A O 1
ATOM 1303 N N . ASP A 1 104 ? -23.627 -5.916 0.564 1.00 12.38 119 ASP A N 1
ATOM 1304 C CA . ASP A 1 104 ? -24.564 -6.402 1.572 1.00 13.71 119 ASP A CA 1
ATOM 1305 C C . ASP A 1 104 ? -25.999 -6.009 1.231 1.00 14.20 119 ASP A C 1
ATOM 1306 O O . ASP A 1 104 ? -26.927 -6.808 1.407 1.00 16.40 119 ASP A O 1
ATOM 1315 N N . ALA A 1 105 ? -26.200 -4.798 0.707 1.00 13.70 120 ALA A N 1
ATOM 1316 C CA . ALA A 1 105 ? -27.547 -4.375 0.329 1.00 14.45 120 ALA A CA 1
ATOM 1317 C C . ALA A 1 105 ? -28.073 -5.184 -0.850 1.00 15.04 120 ALA A C 1
ATOM 1318 O O . ALA A 1 105 ? -29.272 -5.475 -0.924 1.00 14.80 120 ALA A O 1
ATOM 1325 N N . ILE A 1 106 ? -27.192 -5.548 -1.785 1.00 14.45 121 ILE A N 1
ATOM 1326 C CA . ILE A 1 106 ? -27.594 -6.394 -2.903 1.00 14.62 121 ILE A CA 1
ATOM 1327 C C . ILE A 1 106 ? -28.184 -7.704 -2.391 1.00 14.57 121 ILE A C 1
ATOM 1328 O O . ILE A 1 106 ? -29.253 -8.140 -2.834 1.00 15.18 121 ILE A O 1
ATOM 1344 N N . MET A 1 107 ? -27.499 -8.347 -1.443 1.00 13.91 122 MET A N 1
ATOM 1345 C CA . MET A 1 107 ? -27.984 -9.620 -0.919 1.00 15.70 122 MET A CA 1
ATOM 1346 C C . MET A 1 107 ? -29.286 -9.446 -0.146 1.00 16.54 122 MET A C 1
ATOM 1347 O O . MET A 1 107 ? -30.172 -10.305 -0.219 1.00 16.79 122 MET A O 1
ATOM 1361 N N . LEU A 1 108 ? -29.420 -8.351 0.607 1.00 16.46 123 LEU A N 1
ATOM 1362 C CA . LEU A 1 108 ? -30.674 -8.088 1.303 1.00 18.29 123 LEU A CA 1
ATOM 1363 C C . LEU A 1 108 ? -31.818 -7.929 0.315 1.00 17.14 123 LEU A C 1
ATOM 1364 O O . LEU A 1 108 ? -32.912 -8.469 0.523 1.00 18.95 123 LEU A O 1
ATOM 1380 N N . GLU A 1 109 ? -31.577 -7.191 -0.768 1.00 15.86 124 GLU A N 1
ATOM 1381 C CA . GLU A 1 109 ? -32.627 -6.883 -1.729 1.00 15.51 124 GLU A CA 1
ATOM 1382 C C . GLU A 1 109 ? -33.065 -8.128 -2.491 1.00 16.64 124 GLU A C 1
ATOM 1383 O O . GLU A 1 109 ? -34.266 -8.358 -2.683 1.00 17.69 124 GLU A O 1
ATOM 1395 N N . LEU A 1 110 ? -32.109 -8.942 -2.932 1.00 15.24 125 LEU A N 1
ATOM 1396 C CA . LEU A 1 110 ? -32.423 -10.148 -3.684 1.00 16.46 125 LEU A CA 1
ATOM 1397 C C . LEU A 1 110 ? -32.722 -11.337 -2.786 1.00 17.60 125 LEU A C 1
ATOM 1398 O O . LEU A 1 110 ? -33.151 -12.383 -3.288 1.00 18.95 125 LEU A O 1
ATOM 1414 N N . ASP A 1 111 ? -32.516 -11.196 -1.478 1.00 17.80 126 ASP A N 1
ATOM 1415 C CA . ASP A 1 111 ? -32.739 -12.276 -0.521 1.00 19.52 126 ASP A CA 1
ATOM 1416 C C . ASP A 1 111 ? -32.010 -13.547 -0.949 1.00 19.01 126 ASP A C 1
ATOM 1417 O O . ASP A 1 111 ? -32.556 -14.654 -0.920 1.00 20.07 126 ASP A O 1
ATOM 1426 N N . ARG A 1 112 ? -30.752 -13.378 -1.347 1.00 18.14 127 ARG A N 1
ATOM 1427 C CA . ARG A 1 112 ? -29.928 -14.511 -1.741 1.00 18.58 127 ARG A CA 1
ATOM 1428 C C . ARG A 1 112 ? -28.470 -14.088 -1.712 1.00 17.69 127 ARG A C 1
ATOM 1429 O O . ARG A 1 112 ? -28.143 -12.903 -1.821 1.00 17.86 127 ARG A O 1
ATOM 1450 N N . GLY A 1 113 ? -27.599 -15.076 -1.556 1.00 17.08 128 GLY A N 1
ATOM 1451 C CA . GLY A 1 113 ? -26.185 -14.839 -1.706 1.00 16.94 128 GLY A CA 1
ATOM 1452 C C . GLY A 1 113 ? -25.785 -14.727 -3.162 1.00 15.79 128 GLY A C 1
ATOM 1453 O O . GLY A 1 113 ? -26.586 -14.913 -4.080 1.00 17.32 128 GLY A O 1
ATOM 1457 N N . LEU A 1 114 ? -24.512 -14.411 -3.364 1.00 14.38 129 LEU A N 1
ATOM 1458 C CA . LEU A 1 114 ? -23.955 -14.334 -4.704 1.00 14.35 129 LEU A CA 1
ATOM 1459 C C . LEU A 1 114 ? -23.735 -15.730 -5.276 1.00 15.42 129 LEU A C 1
ATOM 1460 O O . LEU A 1 114 ? -23.515 -16.700 -4.545 1.00 15.67 129 LEU A O 1
ATOM 1476 N N . THR A 1 115 ? -23.805 -15.826 -6.601 1.00 15.62 130 THR A N 1
ATOM 1477 C CA . THR A 1 115 ? -23.413 -17.050 -7.278 1.00 15.31 130 THR A CA 1
ATOM 1478 C C . THR A 1 115 ? -21.894 -17.171 -7.263 1.00 15.43 130 THR A C 1
ATOM 1479 O O . THR A 1 115 ? -21.173 -16.200 -7.013 1.00 14.61 130 THR A O 1
ATOM 1490 N N . GLU A 1 116 ? -21.396 -18.379 -7.530 1.00 15.79 131 GLU A N 1
ATOM 1491 C CA . GLU A 1 116 ? -19.946 -18.551 -7.537 1.00 14.98 131 GLU A CA 1
ATOM 1492 C C . GLU A 1 116 ? -19.263 -17.667 -8.574 1.00 14.63 131 GLU A C 1
ATOM 1493 O O . GLU A 1 116 ? -18.251 -17.035 -8.229 1.00 13.63 131 GLU A O 1
ATOM 1505 N N . PRO A 1 117 ? -19.747 -17.552 -9.816 1.00 14.59 132 PRO A N 1
ATOM 1506 C CA . PRO A 1 117 ? -19.101 -16.612 -10.748 1.00 15.45 132 PRO A CA 1
ATOM 1507 C C . PRO A 1 117 ? -19.081 -15.182 -10.239 1.00 14.14 132 PRO A C 1
ATOM 1508 O O . PRO A 1 117 ? -18.114 -14.450 -10.485 1.00 15.58 132 PRO A O 1
ATOM 1519 N N . GLN A 1 118 ? -20.131 -14.758 -9.535 1.00 12.93 133 GLN A N 1
ATOM 1520 C CA . GLN A 1 118 ? -20.138 -13.418 -8.959 1.00 13.34 133 GLN A CA 1
ATOM 1521 C C . GLN A 1 118 ? -19.088 -13.286 -7.861 1.00 12.87 133 GLN A C 1
ATOM 1522 O O . GLN A 1 118 ? -18.348 -12.294 -7.815 1.00 13.08 133 GLN A O 1
ATOM 1536 N N . ILE A 1 119 ? -18.999 -14.282 -6.976 1.00 12.43 134 ILE A N 1
ATOM 1537 C CA . ILE A 1 119 ? -17.980 -14.264 -5.928 1.00 11.36 134 ILE A CA 1
ATOM 1538 C C . ILE A 1 119 ? -16.584 -14.237 -6.538 1.00 12.64 134 ILE A C 1
ATOM 1539 O O . ILE A 1 119 ? -15.677 -13.577 -6.020 1.00 13.57 134 ILE A O 1
ATOM 1555 N N . GLN A 1 120 ? -16.386 -14.951 -7.647 1.00 13.58 135 GLN A N 1
ATOM 1556 C CA . GLN A 1 120 ? -15.063 -14.989 -8.260 1.00 13.44 135 GLN A CA 1
ATOM 1557 C C . GLN A 1 120 ? -14.603 -13.599 -8.682 1.00 12.94 135 GLN A C 1
ATOM 1558 O O . GLN A 1 120 ? -13.432 -13.249 -8.503 1.00 14.05 135 GLN A O 1
ATOM 1572 N N . VAL A 1 121 ? -15.498 -12.802 -9.270 1.00 14.03 136 VAL A N 1
ATOM 1573 C CA . VAL A 1 121 ? -15.121 -11.455 -9.685 1.00 14.18 136 VAL A CA 1
ATOM 1574 C C . VAL A 1 121 ? -14.809 -10.595 -8.468 1.00 13.60 136 VAL A C 1
ATOM 1575 O O . VAL A 1 121 ? -13.801 -9.878 -8.436 1.00 13.42 136 VAL A O 1
ATOM 1588 N N . VAL A 1 122 ? -15.682 -10.629 -7.458 1.00 12.94 137 VAL A N 1
ATOM 1589 C CA . VAL A 1 122 ? -15.428 -9.852 -6.248 1.00 12.94 137 VAL A CA 1
ATOM 1590 C C . VAL A 1 122 ? -14.096 -10.260 -5.639 1.00 12.18 137 VAL A C 1
ATOM 1591 O O . VAL A 1 122 ? -13.284 -9.413 -5.253 1.00 12.63 137 VAL A O 1
ATOM 1604 N N . CYS A 1 123 ? -13.857 -11.568 -5.541 1.00 12.06 138 CYS A N 1
ATOM 1605 C CA . CYS A 1 123 ? -12.640 -12.060 -4.908 1.00 12.99 138 CYS A CA 1
ATOM 1606 C C . CYS A 1 123 ? -11.408 -11.605 -5.675 1.00 13.22 138 CYS A C 1
ATOM 1607 O O . CYS A 1 123 ? -10.444 -11.103 -5.086 1.00 12.68 138 CYS A O 1
ATOM 1615 N N . ARG A 1 124 ? -11.419 -11.786 -6.997 1.00 12.71 139 ARG A N 1
ATOM 1616 C CA . ARG A 1 124 ? -10.303 -11.339 -7.822 1.00 13.80 139 ARG A CA 1
ATOM 1617 C C . ARG A 1 124 ? -10.019 -9.861 -7.599 1.00 12.60 139 ARG A C 1
ATOM 1618 O O . ARG A 1 124 ? -8.870 -9.466 -7.377 1.00 12.95 139 ARG A O 1
ATOM 1639 N N . GLN A 1 125 ? -11.062 -9.027 -7.646 1.00 12.41 140 GLN A N 1
ATOM 1640 C CA . GLN A 1 125 ? -10.858 -7.586 -7.537 1.00 12.09 140 GLN A CA 1
ATOM 1641 C C . GLN A 1 125 ? -10.447 -7.185 -6.125 1.00 11.31 140 GLN A C 1
ATOM 1642 O O . GLN A 1 125 ? -9.598 -6.305 -5.954 1.00 12.36 140 GLN A O 1
ATOM 1656 N N . MET A 1 126 ? -11.037 -7.814 -5.103 1.00 11.95 141 MET A N 1
ATOM 1657 C CA . MET A 1 126 ? -10.612 -7.551 -3.731 1.00 11.77 141 MET A CA 1
ATOM 1658 C C . MET A 1 126 ? -9.149 -7.921 -3.533 1.00 11.88 141 MET A C 1
ATOM 1659 O O . MET A 1 126 ? -8.407 -7.198 -2.861 1.00 11.84 141 MET A O 1
ATOM 1673 N N . LEU A 1 127 ? -8.712 -9.037 -4.123 1.00 11.53 142 LEU A N 1
ATOM 1674 C CA . LEU A 1 127 ? -7.310 -9.427 -4.014 1.00 11.96 142 LEU A CA 1
ATOM 1675 C C . LEU A 1 127 ? -6.394 -8.401 -4.666 1.00 13.54 142 LEU A C 1
ATOM 1676 O O . LEU A 1 127 ? -5.333 -8.073 -4.122 1.00 13.19 142 LEU A O 1
ATOM 1692 N N A GLU A 1 128 ? -6.770 -7.905 -5.848 0.62 13.44 143 GLU A N 1
ATOM 1693 N N B GLU A 1 128 ? -6.782 -7.873 -5.826 0.38 14.10 143 GLU A N 1
ATOM 1694 C CA A GLU A 1 128 ? -5.986 -6.855 -6.490 0.62 14.13 143 GLU A CA 1
ATOM 1695 C CA B GLU A 1 128 ? -5.946 -6.864 -6.470 0.38 14.93 143 GLU A CA 1
ATOM 1696 C C A GLU A 1 128 ? -5.910 -5.624 -5.597 0.62 13.58 143 GLU A C 1
ATOM 1697 C C B GLU A 1 128 ? -5.925 -5.570 -5.662 0.38 13.80 143 GLU A C 1
ATOM 1698 O O A GLU A 1 128 ? -4.835 -5.043 -5.403 0.62 13.87 143 GLU A O 1
ATOM 1699 O O B GLU A 1 128 ? -4.892 -4.896 -5.588 0.38 13.68 143 GLU A O 1
ATOM 1722 N N . ALA A 1 129 ? -7.049 -5.218 -5.033 1.00 12.81 144 ALA A N 1
ATOM 1723 C CA . ALA A 1 129 ? -7.067 -4.052 -4.159 1.00 12.80 144 ALA A CA 1
ATOM 1724 C C . ALA A 1 129 ? -6.193 -4.276 -2.932 1.00 12.75 144 ALA A C 1
ATOM 1725 O O . ALA A 1 129 ? -5.430 -3.389 -2.533 1.00 14.67 144 ALA A O 1
ATOM 1733 N N . LEU A 1 130 ? -6.291 -5.456 -2.318 1.00 13.79 145 LEU A N 1
ATOM 1734 C CA . LEU A 1 130 ? -5.511 -5.720 -1.115 1.00 12.91 145 LEU A CA 1
ATOM 1735 C C . LEU A 1 130 ? -4.022 -5.786 -1.421 1.00 13.59 145 LEU A C 1
ATOM 1736 O O . LEU A 1 130 ? -3.205 -5.261 -0.657 1.00 14.09 145 LEU A O 1
ATOM 1752 N N . ASN A 1 131 ? -3.649 -6.437 -2.525 1.00 13.56 146 ASN A N 1
ATOM 1753 C CA . ASN A 1 131 ? -2.250 -6.459 -2.931 1.00 14.30 146 ASN A CA 1
ATOM 1754 C C . ASN A 1 131 ? -1.725 -5.040 -3.095 1.00 14.22 146 ASN A C 1
ATOM 1755 O O . ASN A 1 131 ? -0.612 -4.722 -2.659 1.00 16.18 146 ASN A O 1
ATOM 1766 N N . PHE A 1 132 ? -2.535 -4.163 -3.692 1.00 14.20 147 PHE A N 1
ATOM 1767 C CA . PHE A 1 132 ? -2.152 -2.762 -3.835 1.00 15.50 147 PHE A CA 1
ATOM 1768 C C . PHE A 1 132 ? -2.001 -2.090 -2.475 1.00 15.97 147 PHE A C 1
ATOM 1769 O O . PHE A 1 132 ? -0.986 -1.439 -2.201 1.00 15.89 147 PHE A O 1
ATOM 1786 N N . LEU A 1 133 ? -3.013 -2.216 -1.614 1.00 16.23 148 LEU A N 1
ATOM 1787 C CA . LEU A 1 133 ? -2.936 -1.592 -0.297 1.00 16.90 148 LEU A CA 1
ATOM 1788 C C . LEU A 1 133 ? -1.703 -2.064 0.453 1.00 17.05 148 LEU A C 1
ATOM 1789 O O . LEU A 1 133 ? -0.945 -1.258 1.004 1.00 17.44 148 LEU A O 1
ATOM 1805 N N . HIS A 1 134 ? -1.497 -3.376 0.496 1.00 17.41 149 HIS A N 1
ATOM 1806 C CA . HIS A 1 134 ? -0.394 -3.925 1.268 1.00 17.76 149 HIS A CA 1
ATOM 1807 C C . HIS A 1 134 ? 0.951 -3.509 0.687 1.00 19.75 149 HIS A C 1
ATOM 1808 O O . HIS A 1 134 ? 1.926 -3.366 1.434 1.00 21.05 149 HIS A O 1
ATOM 1822 N N . SER A 1 135 ? 1.015 -3.274 -0.627 1.00 21.28 150 SER A N 1
ATOM 1823 C CA . SER A 1 135 ? 2.240 -2.772 -1.240 1.00 24.49 150 SER A CA 1
ATOM 1824 C C . SER A 1 135 ? 2.570 -1.359 -0.781 1.00 24.60 150 SER A C 1
ATOM 1825 O O . SER A 1 135 ? 3.737 -0.955 -0.845 1.00 26.89 150 SER A O 1
ATOM 1833 N N . LYS A 1 136 ? 1.573 -0.600 -0.328 1.00 24.13 151 LYS A N 1
ATOM 1834 C CA . LYS A 1 136 ? 1.787 0.718 0.250 1.00 25.11 151 LYS A CA 1
ATOM 1835 C C . LYS A 1 136 ? 1.821 0.684 1.770 1.00 23.45 151 LYS A C 1
ATOM 1836 O O . LYS A 1 136 ? 1.805 1.744 2.404 1.00 23.90 151 LYS A O 1
ATOM 1855 N N . ARG A 1 137 ? 1.867 -0.508 2.363 1.00 21.83 152 ARG A N 1
ATOM 1856 C CA . ARG A 1 137 ? 1.893 -0.695 3.809 1.00 20.93 152 ARG A CA 1
ATOM 1857 C C . ARG A 1 137 ? 0.598 -0.264 4.486 1.00 19.82 152 ARG A C 1
ATOM 1858 O O . ARG A 1 137 ? 0.578 -0.048 5.700 1.00 20.62 152 ARG A O 1
ATOM 1865 N N . ILE A 1 138 ? -0.487 -0.132 3.729 1.00 17.87 153 ILE A N 1
ATOM 1866 C CA . ILE A 1 138 ? -1.797 0.168 4.291 1.00 17.95 153 ILE A CA 1
ATOM 1867 C C . ILE A 1 138 ? -2.517 -1.143 4.540 1.00 15.78 153 ILE A C 1
ATOM 1868 O O . ILE A 1 138 ? -2.496 -2.049 3.700 1.00 16.35 153 ILE A O 1
ATOM 1884 N N . ILE A 1 139 ? -3.146 -1.253 5.702 1.00 16.59 154 ILE A N 1
ATOM 1885 C CA . ILE A 1 139 ? -4.006 -2.384 6.011 1.00 15.75 154 ILE A CA 1
ATOM 1886 C C . ILE A 1 139 ? -5.427 -1.870 6.146 1.00 16.61 154 ILE A C 1
ATOM 1887 O O . ILE A 1 139 ? -5.663 -0.691 6.433 1.00 16.83 154 ILE A O 1
ATOM 1903 N N . HIS A 1 140 ? -6.384 -2.759 5.895 1.00 15.42 155 HIS A N 1
ATOM 1904 C CA . HIS A 1 140 ? -7.793 -2.387 5.870 1.00 14.23 155 HIS A CA 1
ATOM 1905 C C . HIS A 1 140 ? -8.459 -2.668 7.211 1.00 13.72 155 HIS A C 1
ATOM 1906 O O . HIS A 1 140 ? -8.988 -1.755 7.854 1.00 15.26 155 HIS A O 1
ATOM 1920 N N . ARG A 1 141 ? -8.445 -3.929 7.638 1.00 13.20 156 ARG A N 1
ATOM 1921 C CA . ARG A 1 141 ? -8.816 -4.378 8.976 1.00 14.10 156 ARG A CA 1
ATOM 1922 C C . ARG A 1 141 ? -10.317 -4.380 9.253 1.00 12.89 156 ARG A C 1
ATOM 1923 O O . ARG A 1 141 ? -10.720 -4.737 10.362 1.00 14.44 156 ARG A O 1
ATOM 1944 N N . ASP A 1 142 ? -11.162 -4.040 8.285 1.00 12.54 157 ASP A N 1
ATOM 1945 C CA . ASP A 1 142 ? -12.608 -4.149 8.467 1.00 12.78 157 ASP A CA 1
ATOM 1946 C C . ASP A 1 142 ? -13.273 -4.652 7.192 1.00 12.89 157 ASP A C 1
ATOM 1947 O O . ASP A 1 142 ? -14.353 -4.191 6.813 1.00 12.86 157 ASP A O 1
ATOM 1956 N N . LEU A 1 143 ? -12.645 -5.613 6.514 1.00 12.44 158 LEU A N 1
ATOM 1957 C CA . LEU A 1 143 ? -13.227 -6.147 5.290 1.00 12.56 158 LEU A CA 1
ATOM 1958 C C . LEU A 1 143 ? -14.534 -6.869 5.590 1.00 12.10 158 LEU A C 1
ATOM 1959 O O . LEU A 1 143 ? -14.632 -7.650 6.541 1.00 12.66 158 LEU A O 1
ATOM 1975 N N . LYS A 1 144 ? -15.538 -6.608 4.757 1.00 11.85 159 LYS A N 1
ATOM 1976 C CA . LYS A 1 144 ? -16.874 -7.170 4.893 1.00 12.21 159 LYS A CA 1
ATOM 1977 C C . LYS A 1 144 ? -17.676 -6.687 3.692 1.00 11.58 159 LYS A C 1
ATOM 1978 O O . LYS A 1 144 ? -17.295 -5.721 3.027 1.00 11.34 159 LYS A O 1
ATOM 1997 N N . ALA A 1 145 ? -18.780 -7.379 3.406 1.00 11.83 160 ALA A N 1
ATOM 1998 C CA . ALA A 1 145 ? -19.534 -7.063 2.197 1.00 11.88 160 ALA A CA 1
ATOM 1999 C C . ALA A 1 145 ? -20.053 -5.629 2.208 1.00 11.21 160 ALA A C 1
ATOM 2000 O O . ALA A 1 145 ? -20.199 -5.015 1.142 1.00 12.86 160 ALA A O 1
ATOM 2007 N N . GLY A 1 146 ? -20.325 -5.074 3.393 1.00 12.56 161 GLY A N 1
ATOM 2008 C CA . GLY A 1 146 ? -20.801 -3.704 3.484 1.00 12.62 161 GLY A CA 1
ATOM 2009 C C . GLY A 1 146 ? -19.775 -2.665 3.084 1.00 13.85 161 GLY A C 1
ATOM 2010 O O . GLY A 1 146 ? -20.140 -1.507 2.851 1.00 14.06 161 GLY A O 1
ATOM 2014 N N . ASN A 1 147 ? -18.502 -3.043 3.015 1.00 12.19 162 ASN A N 1
ATOM 2015 C CA . ASN A 1 147 ? -17.442 -2.145 2.578 1.00 12.52 162 ASN A CA 1
ATOM 2016 C C . ASN A 1 147 ? -17.086 -2.319 1.106 1.00 12.59 162 ASN A C 1
ATOM 2017 O O . ASN A 1 147 ? -16.133 -1.691 0.632 1.00 14.37 162 ASN A O 1
ATOM 2028 N N . VAL A 1 148 ? -17.821 -3.146 0.371 1.00 11.93 163 VAL A N 1
ATOM 2029 C CA . VAL A 1 148 ? -17.555 -3.381 -1.046 1.00 10.51 163 VAL A CA 1
ATOM 2030 C C . VAL A 1 148 ? -18.635 -2.644 -1.827 1.00 10.75 163 VAL A C 1
ATOM 2031 O O . VAL A 1 148 ? -19.747 -3.153 -2.009 1.00 11.36 163 VAL A O 1
ATOM 2044 N N . LEU A 1 149 ? -18.319 -1.429 -2.265 1.00 11.93 164 LEU A N 1
ATOM 2045 C CA . LEU A 1 149 ? -19.204 -0.670 -3.132 1.00 12.14 164 LEU A CA 1
ATOM 2046 C C . LEU A 1 149 ? -19.037 -1.149 -4.574 1.00 11.92 164 LEU A C 1
ATOM 2047 O O . LEU A 1 149 ? -18.073 -1.843 -4.914 1.00 12.81 164 LEU A O 1
ATOM 2063 N N A MET A 1 150 ? -20.005 -0.782 -5.421 0.80 13.74 165 MET A N 1
ATOM 2064 N N B MET A 1 150 ? -19.986 -0.778 -5.428 0.20 12.42 165 MET A N 1
ATOM 2065 C CA A MET A 1 150 ? -20.090 -1.281 -6.789 0.80 14.24 165 MET A CA 1
ATOM 2066 C CA B MET A 1 150 ? -19.975 -1.268 -6.797 0.20 12.25 165 MET A CA 1
ATOM 2067 C C A MET A 1 150 ? -20.381 -0.151 -7.770 0.80 13.32 165 MET A C 1
ATOM 2068 C C B MET A 1 150 ? -20.365 -0.167 -7.767 0.20 12.95 165 MET A C 1
ATOM 2069 O O A MET A 1 150 ? -21.103 0.799 -7.456 0.80 13.36 165 MET A O 1
ATOM 2070 O O B MET A 1 150 ? -21.121 0.750 -7.433 0.20 13.19 165 MET A O 1
ATOM 2097 N N . THR A 1 151 ? -19.836 -0.280 -8.978 1.00 13.23 166 THR A N 1
ATOM 2098 C CA . THR A 1 151 ? -20.175 0.600 -10.085 1.00 14.64 166 THR A CA 1
ATOM 2099 C C . THR A 1 151 ? -21.118 -0.136 -11.028 1.00 16.50 166 THR A C 1
ATOM 2100 O O . THR A 1 151 ? -21.313 -1.349 -10.932 1.00 18.35 166 THR A O 1
ATOM 2112 N N . LEU A 1 152 ? -21.693 0.612 -11.968 1.00 18.69 167 LEU A N 1
ATOM 2113 C CA . LEU A 1 152 ? -22.572 -0.010 -12.948 1.00 21.68 167 LEU A CA 1
ATOM 2114 C C . LEU A 1 152 ? -21.822 -0.927 -13.896 1.00 20.98 167 LEU A C 1
ATOM 2115 O O . LEU A 1 152 ? -22.429 -1.841 -14.464 1.00 20.42 167 LEU A O 1
ATOM 2131 N N . GLU A 1 153 ? -20.527 -0.707 -14.081 1.00 20.30 168 GLU A N 1
ATOM 2132 C CA . GLU A 1 153 ? -19.752 -1.544 -14.980 1.00 19.56 168 GLU A CA 1
ATOM 2133 C C . GLU A 1 153 ? -19.426 -2.898 -14.372 1.00 20.16 168 GLU A C 1
ATOM 2134 O O . GLU A 1 153 ? -18.860 -3.752 -15.061 1.00 23.62 168 GLU A O 1
ATOM 2146 N N . GLY A 1 154 ? -19.777 -3.120 -13.110 1.00 18.32 169 GLY A N 1
ATOM 2147 C CA . GLY A 1 154 ? -19.495 -4.378 -12.458 1.00 18.37 169 GLY A CA 1
ATOM 2148 C C . GLY A 1 154 ? -18.171 -4.431 -11.737 1.00 16.37 169 GLY A C 1
ATOM 2149 O O . GLY A 1 154 ? -17.661 -5.529 -11.491 1.00 18.38 169 GLY A O 1
ATOM 2153 N N . ASP A 1 155 ? -17.587 -3.286 -11.401 1.00 14.22 170 ASP A N 1
ATOM 2154 C CA . ASP A 1 155 ? -16.346 -3.244 -10.645 1.00 13.61 170 ASP A CA 1
ATOM 2155 C C . ASP A 1 155 ? -16.619 -2.844 -9.206 1.00 12.96 170 ASP A C 1
ATOM 2156 O O . ASP A 1 155 ? -17.526 -2.058 -8.919 1.00 13.71 170 ASP A O 1
ATOM 2165 N N . ILE A 1 156 ? -15.798 -3.381 -8.306 1.00 11.62 171 ILE A N 1
ATOM 2166 C CA . ILE A 1 156 ? -15.860 -2.986 -6.908 1.00 12.51 171 ILE A CA 1
ATOM 2167 C C . ILE A 1 156 ? -15.155 -1.650 -6.709 1.00 12.90 171 ILE A C 1
ATOM 2168 O O . ILE A 1 156 ? -14.315 -1.218 -7.512 1.00 13.00 171 ILE A O 1
ATOM 2184 N N . ARG A 1 157 ? -15.511 -1.000 -5.607 1.00 12.39 172 ARG A N 1
ATOM 2185 C CA . ARG A 1 157 ? -14.752 0.101 -5.029 1.00 12.92 172 ARG A CA 1
ATOM 2186 C C . ARG A 1 157 ? -14.687 -0.200 -3.540 1.00 12.76 172 ARG A C 1
ATOM 2187 O O . ARG A 1 157 ? -15.697 -0.086 -2.837 1.00 13.60 172 ARG A O 1
ATOM 2208 N N . LEU A 1 158 ? -13.518 -0.625 -3.075 1.00 12.58 173 LEU A N 1
ATOM 2209 C CA . LEU A 1 158 ? -13.352 -0.973 -1.673 1.00 12.23 173 LEU A CA 1
ATOM 2210 C C . LEU A 1 158 ? -13.365 0.290 -0.824 1.00 13.79 173 LEU A C 1
ATOM 2211 O O . LEU A 1 158 ? -12.649 1.255 -1.113 1.00 13.72 173 LEU A O 1
ATOM 2227 N N . ALA A 1 159 ? -14.195 0.279 0.214 1.00 14.23 174 ALA A N 1
ATOM 2228 C CA . ALA A 1 159 ? -14.307 1.356 1.183 1.00 14.10 174 ALA A CA 1
ATOM 2229 C C . ALA A 1 159 ? -13.895 0.841 2.557 1.00 15.28 174 ALA A C 1
ATOM 2230 O O . ALA A 1 159 ? -13.772 -0.362 2.785 1.00 14.15 174 ALA A O 1
ATOM 2237 N N . ASP A 1 160 ? -13.669 1.780 3.484 1.00 17.21 175 ASP A N 1
ATOM 2238 C CA . ASP A 1 160 ? -13.399 1.461 4.890 1.00 17.96 175 ASP A CA 1
ATOM 2239 C C . ASP A 1 160 ? -14.218 2.475 5.698 1.00 20.26 175 ASP A C 1
ATOM 2240 O O . ASP A 1 160 ? -13.700 3.483 6.183 1.00 23.00 175 ASP A O 1
ATOM 2249 N N . PHE A 1 161 ? -15.520 2.190 5.837 1.00 21.22 176 PHE A N 1
ATOM 2250 C CA . PHE A 1 161 ? -16.466 3.164 6.384 1.00 23.64 176 PHE A CA 1
ATOM 2251 C C . PHE A 1 161 ? -16.255 3.411 7.871 1.00 25.43 176 PHE A C 1
ATOM 2252 O O . PHE A 1 161 ? -16.410 4.544 8.342 1.00 27.09 176 PHE A O 1
ATOM 2269 N N . GLY A 1 162 ? -15.963 2.365 8.634 1.00 26.18 177 GLY A N 1
ATOM 2270 C CA . GLY A 1 162 ? -16.134 2.427 10.071 1.00 33.30 177 GLY A CA 1
ATOM 2271 C C . GLY A 1 162 ? -14.936 2.874 10.878 1.00 37.52 177 GLY A C 1
ATOM 2272 O O . GLY A 1 162 ? -14.952 2.713 12.103 1.00 39.41 177 GLY A O 1
ATOM 2276 N N . VAL A 1 163 ? -13.919 3.460 10.253 1.00 39.27 178 VAL A N 1
ATOM 2277 C CA . VAL A 1 163 ? -12.666 3.751 10.942 1.00 40.17 178 VAL A CA 1
ATOM 2278 C C . VAL A 1 163 ? -12.836 4.969 11.840 1.00 42.60 178 VAL A C 1
ATOM 2279 O O . VAL A 1 163 ? -13.547 5.921 11.500 1.00 46.62 178 VAL A O 1
ATOM 2292 N N . SER A 1 164 ? -12.165 4.945 12.989 1.00 43.18 179 SER A N 1
ATOM 2293 C CA . SER A 1 164 ? -12.106 6.074 13.903 1.00 43.11 179 SER A CA 1
ATOM 2294 C C . SER A 1 164 ? -10.844 6.886 13.640 1.00 45.43 179 SER A C 1
ATOM 2295 O O . SER A 1 164 ? -9.866 6.392 13.073 1.00 45.02 179 SER A O 1
ATOM 2303 N N . ALA A 1 165 ? -10.873 8.148 14.073 1.00 48.27 180 ALA A N 1
ATOM 2304 C CA . ALA A 1 165 ? -9.714 9.017 13.891 1.00 49.64 180 ALA A CA 1
ATOM 2305 C C . ALA A 1 165 ? -8.459 8.399 14.496 1.00 48.50 180 ALA A C 1
ATOM 2306 O O . ALA A 1 165 ? -7.388 8.414 13.877 1.00 49.18 180 ALA A O 1
ATOM 2313 N N . LYS A 1 166 ? -8.572 7.847 15.706 1.00 46.22 181 LYS A N 1
ATOM 2314 C CA . LYS A 1 166 ? -7.413 7.240 16.353 1.00 43.22 181 LYS A CA 1
ATOM 2315 C C . LYS A 1 166 ? -6.877 6.068 15.544 1.00 40.11 181 LYS A C 1
ATOM 2316 O O . LYS A 1 166 ? -5.660 5.862 15.467 1.00 42.15 181 LYS A O 1
ATOM 2320 N N . ASN A 1 167 ? -7.766 5.289 14.927 1.00 34.81 182 ASN A N 1
ATOM 2321 C CA . ASN A 1 167 ? -7.334 4.079 14.238 1.00 31.48 182 ASN A CA 1
ATOM 2322 C C . ASN A 1 167 ? -6.816 4.345 12.831 1.00 28.34 182 ASN A C 1
ATOM 2323 O O . ASN A 1 167 ? -6.082 3.509 12.293 1.00 27.01 182 ASN A O 1
ATOM 2334 N N . LEU A 1 168 ? -7.168 5.485 12.229 1.00 27.62 183 LEU A N 1
ATOM 2335 C CA . LEU A 1 168 ? -6.653 5.812 10.902 1.00 28.40 183 LEU A CA 1
ATOM 2336 C C . LEU A 1 168 ? -5.134 5.717 10.859 1.00 27.30 183 LEU A C 1
ATOM 2337 O O . LEU A 1 168 ? -4.564 5.173 9.906 1.00 27.08 183 LEU A O 1
ATOM 2353 N N . LYS A 1 169 ? -4.459 6.243 11.885 1.00 25.86 184 LYS A N 1
ATOM 2354 C CA . LYS A 1 169 ? -2.999 6.228 11.898 1.00 25.69 184 LYS A CA 1
ATOM 2355 C C . LYS A 1 169 ? -2.463 4.804 11.835 1.00 24.19 184 LYS A C 1
ATOM 2356 O O . LYS A 1 169 ? -1.458 4.538 11.165 1.00 24.11 184 LYS A O 1
ATOM 2360 N N . THR A 1 170 ? -3.131 3.873 12.518 1.00 22.09 185 THR A N 1
ATOM 2361 C CA . THR A 1 170 ? -2.662 2.492 12.553 1.00 20.42 185 THR A CA 1
ATOM 2362 C C . THR A 1 170 ? -2.808 1.820 11.191 1.00 19.05 185 THR A C 1
ATOM 2363 O O . THR A 1 170 ? -1.950 1.024 10.791 1.00 19.56 185 THR A O 1
ATOM 2374 N N . LEU A 1 171 ? -3.884 2.120 10.463 1.00 19.74 186 LEU A N 1
ATOM 2375 C CA . LEU A 1 171 ? -4.026 1.564 9.122 1.00 20.22 186 LEU A CA 1
ATOM 2376 C C . LEU A 1 171 ? -2.883 2.015 8.228 1.00 19.78 186 LEU A C 1
ATOM 2377 O O . LEU A 1 171 ? -2.446 1.272 7.342 1.00 18.79 186 LEU A O 1
ATOM 2393 N N . GLN A 1 172 ? -2.384 3.223 8.458 1.00 20.72 187 GLN A N 1
ATOM 2394 C CA . GLN A 1 172 ? -1.326 3.798 7.644 1.00 22.27 187 GLN A CA 1
ATOM 2395 C C . GLN A 1 172 ? 0.042 3.233 8.012 1.00 23.06 187 GLN A C 1
ATOM 2396 O O . GLN A 1 172 ? 0.852 2.940 7.126 1.00 23.46 187 GLN A O 1
ATOM 2410 N N . LYS A 1 173 ? 0.322 3.078 9.306 1.00 23.32 188 LYS A N 1
ATOM 2411 C CA . LYS A 1 173 ? 1.611 2.557 9.744 1.00 25.04 188 LYS A CA 1
ATOM 2412 C C . LYS A 1 173 ? 1.476 2.016 11.158 1.00 21.82 188 LYS A C 1
ATOM 2413 O O . LYS A 1 173 ? 0.831 2.637 12.004 1.00 21.37 188 LYS A O 1
ATOM 2432 N N . ARG A 1 174 ? 2.101 0.869 11.408 1.00 22.03 189 ARG A N 1
ATOM 2433 C CA . ARG A 1 174 ? 2.137 0.289 12.742 1.00 22.22 189 ARG A CA 1
ATOM 2434 C C . ARG A 1 174 ? 3.379 0.759 13.487 1.00 25.14 189 ARG A C 1
ATOM 2435 O O . ARG A 1 174 ? 4.446 0.953 12.897 1.00 25.49 189 ARG A O 1
ATOM 2456 N N . ASP A 1 175 ? 3.227 0.947 14.796 1.00 26.56 190 ASP A N 1
ATOM 2457 C CA . ASP A 1 175 ? 4.358 1.294 15.640 1.00 28.51 190 ASP A CA 1
ATOM 2458 C C . ASP A 1 175 ? 5.308 0.108 15.757 1.00 29.50 190 ASP A C 1
ATOM 2459 O O . ASP A 1 175 ? 4.894 -1.053 15.729 1.00 29.41 190 ASP A O 1
ATOM 2468 N N . SER A 1 176 ? 6.595 0.411 15.894 1.00 30.21 191 SER A N 1
ATOM 2469 C CA . SER A 1 176 ? 7.554 -0.618 16.257 1.00 29.90 191 SER A CA 1
ATOM 2470 C C . SER A 1 176 ? 7.271 -1.100 17.678 1.00 27.16 191 SER A C 1
ATOM 2471 O O . SER A 1 176 ? 6.654 -0.400 18.487 1.00 26.61 191 SER A O 1
ATOM 2479 N N . PHE A 1 177 ? 7.724 -2.314 17.979 1.00 25.08 192 PHE A N 1
ATOM 2480 C CA . PHE A 1 177 ? 7.449 -2.894 19.287 1.00 23.02 192 PHE A CA 1
ATOM 2481 C C . PHE A 1 177 ? 8.212 -2.162 20.387 1.00 20.96 192 PHE A C 1
ATOM 2482 O O . PHE A 1 177 ? 9.272 -1.573 20.159 1.00 21.71 192 PHE A O 1
ATOM 2499 N N . ILE A 1 178 ? 7.649 -2.197 21.592 1.00 20.19 193 ILE A N 1
ATOM 2500 C CA . ILE A 1 178 ? 8.277 -1.622 22.776 1.00 18.01 193 ILE A CA 1
ATOM 2501 C C . ILE A 1 178 ? 8.938 -2.748 23.553 1.00 17.03 193 ILE A C 1
ATOM 2502 O O . ILE A 1 178 ? 8.310 -3.782 23.819 1.00 18.15 193 ILE A O 1
ATOM 2518 N N . GLY A 1 179 ? 10.193 -2.546 23.930 1.00 16.49 194 GLY A N 1
ATOM 2519 C CA . GLY A 1 179 ? 10.896 -3.466 24.800 1.00 17.56 194 GLY A CA 1
ATOM 2520 C C . GLY A 1 179 ? 12.238 -3.875 24.229 1.00 17.41 194 GLY A C 1
ATOM 2521 O O . GLY A 1 179 ? 12.571 -3.610 23.075 1.00 21.06 194 GLY A O 1
ATOM 2525 N N . THR A 1 180 ? 13.015 -4.533 25.085 1.00 15.31 195 THR A N 1
ATOM 2526 C CA . THR A 1 180 ? 14.288 -5.105 24.695 1.00 14.57 195 THR A CA 1
ATOM 2527 C C . THR A 1 180 ? 14.138 -6.617 24.623 1.00 14.70 195 THR A C 1
ATOM 2528 O O . THR A 1 180 ? 13.696 -7.229 25.608 1.00 13.66 195 THR A O 1
ATOM 2539 N N . PRO A 1 181 ? 14.500 -7.251 23.499 1.00 14.98 196 PRO A N 1
ATOM 2540 C CA . PRO A 1 181 ? 14.110 -8.659 23.285 1.00 14.43 196 PRO A CA 1
ATOM 2541 C C . PRO A 1 181 ? 14.354 -9.625 24.441 1.00 13.99 196 PRO A C 1
ATOM 2542 O O . PRO A 1 181 ? 13.452 -10.402 24.777 1.00 14.99 196 PRO A O 1
ATOM 2553 N N . TYR A 1 182 ? 15.536 -9.610 25.062 1.00 13.98 197 TYR A N 1
ATOM 2554 C CA . TYR A 1 182 ? 15.864 -10.660 26.027 1.00 13.51 197 TYR A CA 1
ATOM 2555 C C . TYR A 1 182 ? 14.908 -10.666 27.213 1.00 11.94 197 TYR A C 1
ATOM 2556 O O . TYR A 1 182 ? 14.697 -11.716 27.830 1.00 13.33 197 TYR A O 1
ATOM 2574 N N . TRP A 1 183 ? 14.312 -9.520 27.533 1.00 11.03 198 TRP A N 1
ATOM 2575 C CA . TRP A 1 183 ? 13.458 -9.369 28.703 1.00 13.02 198 TRP A CA 1
ATOM 2576 C C . TRP A 1 183 ? 11.971 -9.442 28.372 1.00 13.42 198 TRP A C 1
ATOM 2577 O O . TRP A 1 183 ? 11.141 -9.278 29.270 1.00 13.78 198 TRP A O 1
ATOM 2598 N N A MET A 1 184 ? 11.623 -9.700 27.113 0.42 14.07 199 MET A N 1
ATOM 2599 N N B MET A 1 184 ? 11.608 -9.685 27.121 0.58 14.21 199 MET A N 1
ATOM 2600 C CA A MET A 1 184 ? 10.244 -9.614 26.651 0.42 14.82 199 MET A CA 1
ATOM 2601 C CA B MET A 1 184 ? 10.222 -9.525 26.708 0.58 15.36 199 MET A CA 1
ATOM 2602 C C A MET A 1 184 ? 9.413 -10.796 27.124 0.42 15.37 199 MET A C 1
ATOM 2603 C C B MET A 1 184 ? 9.383 -10.762 27.011 0.58 15.40 199 MET A C 1
ATOM 2604 O O A MET A 1 184 ? 9.876 -11.941 27.132 0.42 15.84 199 MET A O 1
ATOM 2605 O O B MET A 1 184 ? 9.817 -11.900 26.810 0.58 15.35 199 MET A O 1
ATOM 2632 N N . ALA A 1 185 ? 8.161 -10.516 27.477 1.00 15.05 200 ALA A N 1
ATOM 2633 C CA . ALA A 1 185 ? 7.230 -11.582 27.803 1.00 15.87 200 ALA A CA 1
ATOM 2634 C C . ALA A 1 185 ? 6.783 -12.308 26.532 1.00 16.69 200 ALA A C 1
ATOM 2635 O O . ALA A 1 185 ? 6.742 -11.716 25.450 1.00 15.78 200 ALA A O 1
ATOM 2643 N N . PRO A 1 186 ? 6.426 -13.593 26.643 1.00 18.58 201 PRO A N 1
ATOM 2644 C CA . PRO A 1 186 ? 6.053 -14.349 25.434 1.00 19.63 201 PRO A CA 1
ATOM 2645 C C . PRO A 1 186 ? 4.883 -13.752 24.674 1.00 18.49 201 PRO A C 1
ATOM 2646 O O . PRO A 1 186 ? 4.860 -13.824 23.439 1.00 18.64 201 PRO A O 1
ATOM 2657 N N . GLU A 1 187 ? 3.896 -13.177 25.367 1.00 17.80 202 GLU A N 1
ATOM 2658 C CA . GLU A 1 187 ? 2.761 -12.612 24.644 1.00 17.21 202 GLU A CA 1
ATOM 2659 C C . GLU A 1 187 ? 3.164 -11.360 23.877 1.00 18.43 202 GLU A C 1
ATOM 2660 O O . GLU A 1 187 ? 2.590 -11.067 22.821 1.00 18.41 202 GLU A O 1
ATOM 2672 N N . VAL A 1 188 ? 4.153 -10.621 24.382 1.00 17.35 203 VAL A N 1
ATOM 2673 C CA . VAL A 1 188 ? 4.663 -9.465 23.653 1.00 18.34 203 VAL A CA 1
ATOM 2674 C C . VAL A 1 188 ? 5.458 -9.916 22.433 1.00 16.88 203 VAL A C 1
ATOM 2675 O O . VAL A 1 188 ? 5.316 -9.353 21.342 1.00 17.38 203 VAL A O 1
ATOM 2688 N N . VAL A 1 189 ? 6.316 -10.926 22.599 1.00 15.95 204 VAL A N 1
ATOM 2689 C CA . VAL A 1 189 ? 6.997 -11.517 21.448 1.00 16.29 204 VAL A CA 1
ATOM 2690 C C . VAL A 1 189 ? 5.978 -11.918 20.395 1.00 18.27 204 VAL A C 1
ATOM 2691 O O . VAL A 1 189 ? 6.114 -11.593 19.209 1.00 18.68 204 VAL A O 1
ATOM 2704 N N . MET A 1 190 ? 4.936 -12.632 20.823 1.00 18.67 205 MET A N 1
ATOM 2705 C CA . MET A 1 190 ? 3.983 -13.208 19.882 1.00 21.68 205 MET A CA 1
ATOM 2706 C C . MET A 1 190 ? 3.188 -12.126 19.168 1.00 20.59 205 MET A C 1
ATOM 2707 O O . MET A 1 190 ? 2.989 -12.197 17.950 1.00 23.09 205 MET A O 1
ATOM 2721 N N . CYS A 1 191 ? 2.746 -11.106 19.901 1.00 20.37 206 CYS A N 1
ATOM 2722 C CA . CYS A 1 191 ? 1.769 -10.160 19.384 1.00 21.12 206 CYS A CA 1
ATOM 2723 C C . CYS A 1 191 ? 2.359 -8.856 18.870 1.00 22.18 206 CYS A C 1
ATOM 2724 O O . CYS A 1 191 ? 1.672 -8.140 18.134 1.00 25.40 206 CYS A O 1
ATOM 2731 N N A GLU A 1 192 ? 3.594 -8.523 19.240 0.52 20.79 207 GLU A N 1
ATOM 2732 N N B GLU A 1 192 ? 3.604 -8.532 19.212 0.48 21.08 207 GLU A N 1
ATOM 2733 C CA A GLU A 1 192 ? 4.160 -7.215 18.934 0.52 22.02 207 GLU A CA 1
ATOM 2734 C CA B GLU A 1 192 ? 4.140 -7.212 18.906 0.48 22.24 207 GLU A CA 1
ATOM 2735 C C A GLU A 1 192 ? 5.393 -7.256 18.043 0.52 21.23 207 GLU A C 1
ATOM 2736 C C B GLU A 1 192 ? 5.441 -7.211 18.115 0.48 21.21 207 GLU A C 1
ATOM 2737 O O A GLU A 1 192 ? 5.562 -6.354 17.222 0.52 21.47 207 GLU A O 1
ATOM 2738 O O B GLU A 1 192 ? 5.701 -6.224 17.417 0.48 21.31 207 GLU A O 1
ATOM 2761 N N . THR A 1 193 ? 6.257 -8.267 18.176 1.00 20.90 208 THR A N 1
ATOM 2762 C CA . THR A 1 193 ? 7.551 -8.221 17.496 1.00 21.14 208 THR A CA 1
ATOM 2763 C C . THR A 1 193 ? 7.459 -8.369 15.986 1.00 22.07 208 THR A C 1
ATOM 2764 O O . THR A 1 193 ? 8.456 -8.109 15.306 1.00 22.99 208 THR A O 1
ATOM 2776 N N A MET A 1 194 ? 6.312 -8.777 15.449 0.43 22.59 209 MET A N 1
ATOM 2777 N N B MET A 1 194 ? 6.314 -8.779 15.446 0.57 22.34 209 MET A N 1
ATOM 2778 C CA A MET A 1 194 ? 6.114 -8.835 14.008 0.43 24.50 209 MET A CA 1
ATOM 2779 C CA B MET A 1 194 ? 6.119 -8.827 14.003 0.57 24.70 209 MET A CA 1
ATOM 2780 C C A MET A 1 194 ? 5.386 -7.611 13.468 0.43 23.23 209 MET A C 1
ATOM 2781 C C B MET A 1 194 ? 5.351 -7.626 13.472 0.57 22.94 209 MET A C 1
ATOM 2782 O O A MET A 1 194 ? 5.190 -7.510 12.253 0.43 23.43 209 MET A O 1
ATOM 2783 O O B MET A 1 194 ? 5.092 -7.556 12.267 0.57 22.44 209 MET A O 1
ATOM 2810 N N . LYS A 1 195 ? 4.987 -6.679 14.331 1.00 22.10 210 LYS A N 1
ATOM 2811 C CA . LYS A 1 195 ? 4.327 -5.471 13.863 1.00 22.16 210 LYS A CA 1
ATOM 2812 C C . LYS A 1 195 ? 5.311 -4.619 13.070 1.00 21.94 210 LYS A C 1
ATOM 2813 O O . LYS A 1 195 ? 6.528 -4.694 13.258 1.00 22.13 210 LYS A O 1
ATOM 2824 N N . ASP A 1 196 ? 4.770 -3.802 12.170 1.00 21.68 211 ASP A N 1
ATOM 2825 C CA . ASP A 1 196 ? 5.584 -3.000 11.264 1.00 22.81 211 ASP A CA 1
ATOM 2826 C C . ASP A 1 196 ? 6.358 -3.877 10.283 1.00 23.27 211 ASP A C 1
ATOM 2827 O O . ASP A 1 196 ? 7.433 -3.496 9.808 1.00 25.16 211 ASP A O 1
ATOM 2836 N N . THR A 1 197 ? 5.821 -5.071 9.993 1.00 20.98 212 THR A N 1
ATOM 2837 C CA . THR A 1 197 ? 6.337 -5.951 8.950 1.00 20.61 212 THR A CA 1
ATOM 2838 C C . THR A 1 197 ? 5.143 -6.469 8.159 1.00 21.47 212 THR A C 1
ATOM 2839 O O . THR A 1 197 ? 3.996 -6.229 8.551 1.00 20.45 212 THR A O 1
ATOM 2850 N N . PRO A 1 198 ? 5.364 -7.184 7.053 1.00 22.47 213 PRO A N 1
ATOM 2851 C CA . PRO A 1 198 ? 4.228 -7.710 6.277 1.00 22.23 213 PRO A CA 1
ATOM 2852 C C . PRO A 1 198 ? 3.355 -8.702 7.034 1.00 21.57 213 PRO A C 1
ATOM 2853 O O . PRO A 1 198 ? 2.289 -9.071 6.525 1.00 21.56 213 PRO A O 1
ATOM 2864 N N . TYR A 1 199 ? 3.774 -9.159 8.215 1.00 20.59 214 TYR A N 1
ATOM 2865 C CA . TYR A 1 199 ? 2.881 -9.933 9.068 1.00 20.02 214 TYR A CA 1
ATOM 2866 C C . TYR A 1 199 ? 1.566 -9.192 9.273 1.00 19.01 214 TYR A C 1
ATOM 2867 O O . TYR A 1 199 ? 0.493 -9.806 9.340 1.00 18.55 214 TYR A O 1
ATOM 2885 N N . ASP A 1 200 ? 1.634 -7.861 9.359 1.00 17.16 215 ASP A N 1
ATOM 2886 C CA . ASP A 1 200 ? 0.444 -7.048 9.566 1.00 15.79 215 ASP A CA 1
ATOM 2887 C C . ASP A 1 200 ? -0.590 -7.230 8.466 1.00 15.45 215 ASP A C 1
ATOM 2888 O O . ASP A 1 200 ? -1.774 -6.972 8.698 1.00 15.96 215 ASP A O 1
ATOM 2897 N N . TYR A 1 201 ? -0.171 -7.627 7.266 1.00 15.93 216 TYR A N 1
ATOM 2898 C CA . TYR A 1 201 ? -1.101 -7.709 6.151 1.00 15.34 216 TYR A CA 1
ATOM 2899 C C . TYR A 1 201 ? -1.939 -8.978 6.181 1.00 14.78 216 TYR A C 1
ATOM 2900 O O . TYR A 1 201 ? -2.925 -9.068 5.439 1.00 15.89 216 TYR A O 1
ATOM 2918 N N A LYS A 1 202 ? -1.576 -9.955 7.015 0.37 14.20 217 LYS A N 1
ATOM 2919 N N B LYS A 1 202 ? -1.582 -9.954 7.018 0.63 13.28 217 LYS A N 1
ATOM 2920 C CA A LYS A 1 202 ? -2.223 -11.261 6.955 0.37 14.48 217 LYS A CA 1
ATOM 2921 C CA B LYS A 1 202 ? -2.228 -11.259 6.937 0.63 13.48 217 LYS A CA 1
ATOM 2922 C C A LYS A 1 202 ? -3.654 -11.218 7.473 0.37 13.36 217 LYS A C 1
ATOM 2923 C C B LYS A 1 202 ? -3.651 -11.233 7.484 0.63 12.75 217 LYS A C 1
ATOM 2924 O O A LYS A 1 202 ? -4.509 -11.963 6.978 0.37 13.10 217 LYS A O 1
ATOM 2925 O O B LYS A 1 202 ? -4.501 -12.000 7.014 0.63 12.25 217 LYS A O 1
ATOM 2962 N N . ALA A 1 203 ? -3.938 -10.364 8.460 1.00 12.13 218 ALA A N 1
ATOM 2963 C CA . ALA A 1 203 ? -5.286 -10.309 9.026 1.00 12.39 218 ALA A CA 1
ATOM 2964 C C . ALA A 1 203 ? -6.335 -10.071 7.947 1.00 11.43 218 ALA A C 1
ATOM 2965 O O . ALA A 1 203 ? -7.403 -10.693 7.959 1.00 12.45 218 ALA A O 1
ATOM 2973 N N . ASP A 1 204 ? -6.042 -9.176 7.001 1.00 11.61 219 ASP A N 1
ATOM 2974 C CA . ASP A 1 204 ? -6.976 -8.889 5.919 1.00 11.54 219 ASP A CA 1
ATOM 2975 C C . ASP A 1 204 ? -7.285 -10.127 5.085 1.00 11.10 219 ASP A C 1
ATOM 2976 O O . ASP A 1 204 ? -8.381 -10.235 4.529 1.00 11.53 219 ASP A O 1
ATOM 2985 N N . ILE A 1 205 ? -6.337 -11.059 4.966 1.00 11.30 220 ILE A N 1
ATOM 2986 C CA . ILE A 1 205 ? -6.578 -12.246 4.150 1.00 11.16 220 ILE A CA 1
ATOM 2987 C C . ILE A 1 205 ? -7.625 -13.136 4.800 1.00 11.28 220 ILE A C 1
ATOM 2988 O O . ILE A 1 205 ? -8.495 -13.691 4.119 1.00 11.67 220 ILE A O 1
ATOM 3004 N N . TRP A 1 206 ? -7.557 -13.296 6.122 1.00 10.53 221 TRP A N 1
ATOM 3005 C CA . TRP A 1 206 ? -8.607 -14.020 6.828 1.00 10.97 221 TRP A CA 1
ATOM 3006 C C . TRP A 1 206 ? -9.952 -13.326 6.649 1.00 10.66 221 TRP A C 1
ATOM 3007 O O . TRP A 1 206 ? -10.956 -13.967 6.322 1.00 10.44 221 TRP A O 1
ATOM 3028 N N . SER A 1 207 ? -9.994 -12.009 6.872 1.00 10.75 222 SER A N 1
ATOM 3029 C CA . SER A 1 207 ? -11.250 -11.281 6.728 1.00 10.63 222 SER A CA 1
ATOM 3030 C C . SER A 1 207 ? -11.807 -11.411 5.321 1.00 9.99 222 SER A C 1
ATOM 3031 O O . SER A 1 207 ? -13.029 -11.440 5.139 1.00 10.53 222 SER A O 1
ATOM 3039 N N . LEU A 1 208 ? -10.931 -11.470 4.316 1.00 10.53 223 LEU A N 1
ATOM 3040 C CA . LEU A 1 208 ? -11.390 -11.705 2.954 1.00 11.57 223 LEU A CA 1
ATOM 3041 C C . LEU A 1 208 ? -12.111 -13.040 2.855 1.00 11.16 223 LEU A C 1
ATOM 3042 O O . LEU A 1 208 ? -13.190 -13.129 2.260 1.00 11.09 223 LEU A O 1
ATOM 3058 N N . GLY A 1 209 ? -11.536 -14.087 3.449 1.00 11.02 224 GLY A N 1
ATOM 3059 C CA . GLY A 1 209 ? -12.193 -15.383 3.438 1.00 12.53 224 GLY A CA 1
ATOM 3060 C C . GLY A 1 209 ? -13.565 -15.345 4.085 1.00 11.72 224 GLY A C 1
ATOM 3061 O O . GLY A 1 209 ? -14.524 -15.921 3.564 1.00 11.03 224 GLY A O 1
ATOM 3065 N N . ILE A 1 210 ? -13.679 -14.669 5.233 1.00 11.24 225 ILE A N 1
ATOM 3066 C CA . ILE A 1 210 ? -14.979 -14.543 5.885 1.00 10.65 225 ILE A CA 1
ATOM 3067 C C . ILE A 1 210 ? -15.944 -13.778 4.994 1.00 10.01 225 ILE A C 1
ATOM 3068 O O . ILE A 1 210 ? -17.136 -14.104 4.919 1.00 11.54 225 ILE A O 1
ATOM 3084 N N . THR A 1 211 ? -15.446 -12.745 4.310 1.00 10.39 226 THR A N 1
ATOM 3085 C CA . THR A 1 211 ? -16.291 -11.975 3.410 1.00 10.36 226 THR A CA 1
ATOM 3086 C C . THR A 1 211 ? -16.819 -12.850 2.279 1.00 10.60 226 THR A C 1
ATOM 3087 O O . THR A 1 211 ? -17.967 -12.694 1.849 1.00 11.07 226 THR A O 1
ATOM 3098 N N . LEU A 1 212 ? -16.004 -13.790 1.795 1.00 11.69 227 LEU A N 1
ATOM 3099 C CA . LEU A 1 212 ? -16.474 -14.687 0.742 1.00 12.01 227 LEU A CA 1
ATOM 3100 C C . LEU A 1 212 ? -17.584 -15.603 1.246 1.00 11.31 227 LEU A C 1
ATOM 3101 O O . LEU A 1 212 ? -18.556 -15.858 0.526 1.00 11.51 227 LEU A O 1
ATOM 3117 N N . ILE A 1 213 ? -17.463 -16.112 2.475 1.00 11.40 228 ILE A N 1
ATOM 3118 C CA . ILE A 1 213 ? -18.549 -16.904 3.048 1.00 11.64 228 ILE A CA 1
ATOM 3119 C C . ILE A 1 213 ? -19.783 -16.037 3.233 1.00 11.80 228 ILE A C 1
ATOM 3120 O O . ILE A 1 213 ? -20.906 -16.464 2.943 1.00 12.13 228 ILE A O 1
ATOM 3136 N N . GLU A 1 214 ? -19.593 -14.811 3.729 1.00 10.85 229 GLU A N 1
ATOM 3137 C CA . GLU A 1 214 ? -20.697 -13.866 3.856 1.00 10.88 229 GLU A CA 1
ATOM 3138 C C . GLU A 1 214 ? -21.417 -13.680 2.525 1.00 11.26 229 GLU A C 1
ATOM 3139 O O . GLU A 1 214 ? -22.650 -13.630 2.475 1.00 11.89 229 GLU A O 1
ATOM 3151 N N . MET A 1 215 ? -20.660 -13.557 1.435 1.00 12.19 230 MET A N 1
ATOM 3152 C CA . MET A 1 215 ? -21.286 -13.361 0.134 1.00 11.75 230 MET A CA 1
ATOM 3153 C C . MET A 1 215 ? -21.965 -14.631 -0.360 1.00 12.82 230 MET A C 1
ATOM 3154 O O . MET A 1 215 ? -22.989 -14.558 -1.050 1.00 14.77 230 MET A O 1
ATOM 3172 N N . ALA A 1 216 ? -21.430 -15.796 0.001 1.00 11.95 231 ALA A N 1
ATOM 3173 C CA . ALA A 1 216 ? -22.055 -17.053 -0.390 1.00 11.83 231 ALA A CA 1
ATOM 3174 C C . ALA A 1 216 ? -23.333 -17.324 0.394 1.00 13.33 231 ALA A C 1
ATOM 3175 O O . ALA A 1 216 ? -24.258 -17.951 -0.137 1.00 13.86 231 ALA A O 1
ATOM 3182 N N . GLN A 1 217 ? -23.404 -16.867 1.649 1.00 13.67 232 GLN A N 1
ATOM 3183 C CA . GLN A 1 217 ? -24.449 -17.283 2.577 1.00 14.21 232 GLN A CA 1
ATOM 3184 C C . GLN A 1 217 ? -25.200 -16.111 3.200 1.00 15.01 232 GLN A C 1
ATOM 3185 O O . GLN A 1 217 ? -26.026 -16.329 4.100 1.00 16.51 232 GLN A O 1
ATOM 3199 N N . ILE A 1 218 ? -24.947 -14.885 2.733 1.00 14.72 233 ILE A N 1
ATOM 3200 C CA . ILE A 1 218 ? -25.591 -13.655 3.195 1.00 14.68 233 ILE A CA 1
ATOM 3201 C C . ILE A 1 218 ? -25.002 -13.178 4.518 1.00 15.55 233 ILE A C 1
ATOM 3202 O O . ILE A 1 218 ? -24.736 -11.981 4.687 1.00 15.46 233 ILE A O 1
ATOM 3218 N N . GLU A 1 219 ? -24.812 -14.098 5.467 1.00 15.54 234 GLU A N 1
ATOM 3219 C CA . GLU A 1 219 ? -24.311 -13.758 6.787 1.00 16.29 234 GLU A CA 1
ATOM 3220 C C . GLU A 1 219 ? -22.975 -14.447 7.032 1.00 14.14 234 GLU A C 1
ATOM 3221 O O . GLU A 1 219 ? -22.732 -15.538 6.507 1.00 15.61 234 GLU A O 1
ATOM 3233 N N . PRO A 1 220 ? -22.099 -13.853 7.838 1.00 14.21 235 PRO A N 1
ATOM 3234 C CA . PRO A 1 220 ? -20.818 -14.491 8.137 1.00 14.62 235 PRO A CA 1
ATOM 3235 C C . PRO A 1 220 ? -20.997 -15.647 9.105 1.00 14.90 235 PRO A C 1
ATOM 3236 O O . PRO A 1 220 ? -22.056 -15.789 9.735 1.00 14.20 235 PRO A O 1
ATOM 3247 N N . PRO A 1 221 ? -19.981 -16.494 9.259 1.00 15.24 236 PRO A N 1
ATOM 3248 C CA . PRO A 1 221 ? -20.061 -17.565 10.257 1.00 15.09 236 PRO A CA 1
ATOM 3249 C C . PRO A 1 221 ? -20.307 -17.014 11.653 1.00 14.66 236 PRO A C 1
ATOM 3250 O O . PRO A 1 221 ? -19.894 -15.902 11.990 1.00 15.29 236 PRO A O 1
ATOM 3261 N N . HIS A 1 222 ? -20.989 -17.817 12.469 1.00 15.92 237 HIS A N 1
ATOM 3262 C CA . HIS A 1 222 ? -21.297 -17.483 13.855 1.00 15.73 237 HIS A CA 1
ATOM 3263 C C . HIS A 1 222 ? -22.282 -16.325 13.977 1.00 16.41 237 HIS A C 1
ATOM 3264 O O . HIS A 1 222 ? -22.385 -15.712 15.044 1.00 17.08 237 HIS A O 1
ATOM 3278 N N . HIS A 1 223 ? -23.023 -16.016 12.907 1.00 16.54 238 HIS A N 1
ATOM 3279 C CA . HIS A 1 223 ? -23.887 -14.839 12.900 1.00 19.86 238 HIS A CA 1
ATOM 3280 C C . HIS A 1 223 ? -24.987 -14.903 13.950 1.00 18.75 238 HIS A C 1
ATOM 3281 O O . HIS A 1 223 ? -25.527 -13.857 14.326 1.00 19.04 238 HIS A O 1
ATOM 3295 N N . GLU A 1 224 ? -25.341 -16.095 14.428 1.00 19.88 239 GLU A N 1
ATOM 3296 C CA . GLU A 1 224 ? -26.398 -16.199 15.427 1.00 21.61 239 GLU A CA 1
ATOM 3297 C C . GLU A 1 224 ? -25.956 -15.729 16.809 1.00 18.66 239 GLU A C 1
ATOM 3298 O O . GLU A 1 224 ? -26.815 -15.493 17.664 1.00 19.33 239 GLU A O 1
ATOM 3310 N N . LEU A 1 225 ? -24.656 -15.577 17.042 1.00 17.67 240 LEU A N 1
ATOM 3311 C CA . LEU A 1 225 ? -24.129 -15.140 18.325 1.00 16.55 240 LEU A CA 1
ATOM 3312 C C . LEU A 1 225 ? -23.998 -13.624 18.357 1.00 17.45 240 LEU A C 1
ATOM 3313 O O . LEU A 1 225 ? -23.925 -12.964 17.323 1.00 17.79 240 LEU A O 1
ATOM 3329 N N . ASN A 1 226 ? -23.949 -13.072 19.567 1.00 17.34 241 ASN A N 1
ATOM 3330 C CA . ASN A 1 226 ? -23.754 -11.637 19.675 1.00 18.94 241 ASN A CA 1
ATOM 3331 C C . ASN A 1 226 ? -22.289 -11.283 19.416 1.00 19.91 241 ASN A C 1
ATOM 3332 O O . ASN A 1 226 ? -21.419 -12.158 19.414 1.00 18.66 241 ASN A O 1
ATOM 3343 N N . PRO A 1 227 ? -21.993 -10.004 19.165 1.00 21.75 242 PRO A N 1
ATOM 3344 C CA . PRO A 1 227 ? -20.643 -9.643 18.696 1.00 21.96 242 PRO A CA 1
ATOM 3345 C C . PRO A 1 227 ? -19.529 -9.909 19.693 1.00 23.14 242 PRO A C 1
ATOM 3346 O O . PRO A 1 227 ? -18.409 -10.229 19.280 1.00 24.74 242 PRO A O 1
ATOM 3357 N N . MET A 1 228 ? -19.771 -9.760 20.992 1.00 23.38 243 MET A N 1
ATOM 3358 C CA . MET A 1 228 ? -18.715 -10.077 21.947 1.00 24.32 243 MET A CA 1
ATOM 3359 C C . MET A 1 228 ? -18.534 -11.584 22.065 1.00 21.92 243 MET A C 1
ATOM 3360 O O . MET A 1 228 ? -17.403 -12.077 22.156 1.00 22.48 243 MET A O 1
ATOM 3374 N N . ARG A 1 229 ? -19.637 -12.331 22.009 1.00 19.84 244 ARG A N 1
ATOM 3375 C CA . ARG A 1 229 ? -19.571 -13.784 22.097 1.00 19.62 244 ARG A CA 1
ATOM 3376 C C . ARG A 1 229 ? -18.810 -14.390 20.923 1.00 18.86 244 ARG A C 1
ATOM 3377 O O . ARG A 1 229 ? -18.162 -15.431 21.076 1.00 18.93 244 ARG A O 1
ATOM 3398 N N . VAL A 1 230 ? -18.884 -13.773 19.744 1.00 17.84 245 VAL A N 1
ATOM 3399 C CA . VAL A 1 230 ? -18.236 -14.371 18.581 1.00 16.06 245 VAL A CA 1
ATOM 3400 C C . VAL A 1 230 ? -16.721 -14.313 18.706 1.00 16.99 245 VAL A C 1
ATOM 3401 O O . VAL A 1 230 ? -16.020 -15.160 18.145 1.00 16.96 245 VAL A O 1
ATOM 3414 N N . LEU A 1 231 ? -16.187 -13.330 19.439 1.00 15.91 246 LEU A N 1
ATOM 3415 C CA . LEU A 1 231 ? -14.746 -13.295 19.662 1.00 17.40 246 LEU A CA 1
ATOM 3416 C C . LEU A 1 231 ? -14.274 -14.585 20.315 1.00 17.65 246 LEU A C 1
ATOM 3417 O O . LEU A 1 231 ? -13.227 -15.128 19.948 1.00 18.62 246 LEU A O 1
ATOM 3433 N N . LEU A 1 232 ? -15.051 -15.099 21.274 1.00 18.80 247 LEU A N 1
ATOM 3434 C CA . LEU A 1 232 ? -14.720 -16.369 21.908 1.00 20.87 247 LEU A CA 1
ATOM 3435 C C . LEU A 1 232 ? -14.812 -17.516 20.910 1.00 20.97 247 LEU A C 1
ATOM 3436 O O . LEU A 1 232 ? -13.958 -18.410 20.900 1.00 21.49 247 LEU A O 1
ATOM 3452 N N . ALA A 1 233 ? -15.841 -17.505 20.059 1.00 18.68 248 ALA A N 1
ATOM 3453 C CA . ALA A 1 233 ? -16.027 -18.584 19.096 1.00 18.37 248 ALA A CA 1
ATOM 3454 C C . ALA A 1 233 ? -14.897 -18.621 18.077 1.00 17.38 248 ALA A C 1
ATOM 3455 O O . ALA A 1 233 ? -14.450 -19.702 17.681 1.00 17.88 248 ALA A O 1
ATOM 3462 N N . ILE A 1 234 ? -14.433 -17.455 17.626 1.00 16.20 249 ILE A N 1
ATOM 3463 C CA . ILE A 1 234 ? -13.330 -17.425 16.669 1.00 15.12 249 ILE A CA 1
ATOM 3464 C C . ILE A 1 234 ? -12.093 -18.074 17.271 1.00 16.40 249 ILE A C 1
ATOM 3465 O O . ILE A 1 234 ? -11.406 -18.866 16.614 1.00 17.47 249 ILE A O 1
ATOM 3481 N N . ALA A 1 235 ? -11.792 -17.755 18.533 1.00 17.15 250 ALA A N 1
ATOM 3482 C CA . ALA A 1 235 ? -10.622 -18.333 19.186 1.00 18.65 250 ALA A CA 1
ATOM 3483 C C . ALA A 1 235 ? -10.779 -19.836 19.374 1.00 19.41 250 ALA A C 1
ATOM 3484 O O . ALA A 1 235 ? -9.816 -20.591 19.198 1.00 20.32 250 ALA A O 1
ATOM 3491 N N . ALA A 1 236 ? -11.986 -20.289 19.722 1.00 19.16 251 ALA A N 1
ATOM 3492 C CA . ALA A 1 236 ? -12.206 -21.679 20.107 1.00 20.78 251 ALA A CA 1
ATOM 3493 C C . ALA A 1 236 ? -12.424 -22.615 18.925 1.00 21.84 251 ALA A C 1
ATOM 3494 O O . ALA A 1 236 ? -12.209 -23.824 19.069 1.00 25.13 251 ALA A O 1
ATOM 3501 N N . SER A 1 237 ? -12.843 -22.102 17.773 1.00 20.14 252 SER A N 1
ATOM 3502 C CA . SER A 1 237 ? -13.354 -22.936 16.695 1.00 19.38 252 SER A CA 1
ATOM 3503 C C . SER A 1 237 ? -12.304 -23.172 15.617 1.00 18.19 252 SER A C 1
ATOM 3504 O O . SER A 1 237 ? -11.413 -22.348 15.396 1.00 17.66 252 SER A O 1
ATOM 3512 N N . ASP A 1 238 ? -12.433 -24.314 14.933 1.00 17.43 253 ASP A N 1
ATOM 3513 C CA . ASP A 1 238 ? -11.715 -24.522 13.689 1.00 19.14 253 ASP A CA 1
ATOM 3514 C C . ASP A 1 238 ? -12.168 -23.471 12.680 1.00 16.62 253 ASP A C 1
ATOM 3515 O O . ASP A 1 238 ? -13.208 -22.832 12.863 1.00 16.55 253 ASP A O 1
ATOM 3524 N N . PRO A 1 239 ? -11.411 -23.275 11.602 1.00 16.51 254 PRO A N 1
ATOM 3525 C CA . PRO A 1 239 ? -11.825 -22.304 10.600 1.00 15.91 254 PRO A CA 1
ATOM 3526 C C . PRO A 1 239 ? -13.187 -22.676 10.029 1.00 14.75 254 PRO A C 1
ATOM 3527 O O . PRO A 1 239 ? -13.512 -23.868 9.893 1.00 15.48 254 PRO A O 1
ATOM 3538 N N . PRO A 1 240 ? -13.999 -21.685 9.689 1.00 14.55 255 PRO A N 1
ATOM 3539 C CA . PRO A 1 240 ? -15.311 -21.988 9.110 1.00 15.25 255 PRO A CA 1
ATOM 3540 C C . PRO A 1 240 ? -15.203 -22.538 7.699 1.00 15.88 255 PRO A C 1
ATOM 3541 O O . PRO A 1 240 ? -14.249 -22.269 6.965 1.00 15.19 255 PRO A O 1
ATOM 3552 N N . THR A 1 241 ? -16.207 -23.326 7.332 1.00 15.34 256 THR A N 1
ATOM 3553 C CA . THR A 1 241 ? -16.358 -23.860 5.988 1.00 15.50 256 THR A CA 1
ATOM 3554 C C . THR A 1 241 ? -17.756 -23.531 5.490 1.00 14.84 256 THR A C 1
ATOM 3555 O O . THR A 1 241 ? -18.632 -23.111 6.251 1.00 16.95 256 THR A O 1
ATOM 3566 N N . LEU A 1 242 ? -17.964 -23.739 4.196 1.00 14.89 257 LEU A N 1
ATOM 3567 C CA . LEU A 1 242 ? -19.250 -23.441 3.586 1.00 16.24 257 LEU A CA 1
ATOM 3568 C C . LEU A 1 242 ? -20.301 -24.446 4.047 1.00 15.73 257 LEU A C 1
ATOM 3569 O O . LEU A 1 242 ? -20.025 -25.638 4.203 1.00 17.31 257 LEU A O 1
ATOM 3585 N N . LEU A 1 243 ? -21.519 -23.949 4.258 1.00 15.06 258 LEU A N 1
ATOM 3586 C CA . LEU A 1 243 ? -22.566 -24.750 4.884 1.00 17.71 258 LEU A CA 1
ATOM 3587 C C . LEU A 1 243 ? -22.961 -25.945 4.023 1.00 20.38 258 LEU A C 1
ATOM 3588 O O . LEU A 1 243 ? -23.152 -27.055 4.538 1.00 21.29 258 LEU A O 1
ATOM 3604 N N . THR A 1 244 ? -23.107 -25.739 2.713 1.00 19.15 259 THR A N 1
ATOM 3605 C CA . THR A 1 244 ? -23.529 -26.784 1.780 1.00 18.63 259 THR A CA 1
ATOM 3606 C C . THR A 1 244 ? -22.395 -26.973 0.779 1.00 16.88 259 THR A C 1
ATOM 3607 O O . THR A 1 244 ? -22.429 -26.419 -0.330 1.00 17.64 259 THR A O 1
ATOM 3618 N N . PRO A 1 245 ? -21.370 -27.748 1.138 1.00 17.68 260 PRO A N 1
ATOM 3619 C CA . PRO A 1 245 ? -20.140 -27.748 0.330 1.00 16.70 260 PRO A CA 1
ATOM 3620 C C . PRO A 1 245 ? -20.337 -28.199 -1.107 1.00 16.35 260 PRO A C 1
ATOM 3621 O O . PRO A 1 245 ? -19.630 -27.707 -1.994 1.00 17.81 260 PRO A O 1
ATOM 3632 N N . SER A 1 246 ? -21.278 -29.107 -1.372 1.00 16.07 261 SER A N 1
ATOM 3633 C CA . SER A 1 246 ? -21.449 -29.611 -2.732 1.00 16.91 261 SER A CA 1
ATOM 3634 C C . SER A 1 246 ? -21.848 -28.513 -3.710 1.00 17.55 261 SER A C 1
ATOM 3635 O O . SER A 1 246 ? -21.604 -28.651 -4.913 1.00 18.25 261 SER A O 1
ATOM 3643 N N . LYS A 1 247 ? -22.457 -27.426 -3.231 1.00 17.55 262 LYS A N 1
ATOM 3644 C CA . LYS A 1 247 ? -22.880 -26.357 -4.128 1.00 18.71 262 LYS A CA 1
ATOM 3645 C C . LYS A 1 247 ? -21.719 -25.568 -4.698 1.00 17.72 262 LYS A C 1
ATOM 3646 O O . LYS A 1 247 ? -21.923 -24.809 -5.652 1.00 18.23 262 LYS A O 1
ATOM 3665 N N . TRP A 1 248 ? -20.525 -25.731 -4.150 1.00 16.64 263 TRP A N 1
ATOM 3666 C CA . TRP A 1 248 ? -19.400 -24.871 -4.457 1.00 15.86 263 TRP A CA 1
ATOM 3667 C C . TRP A 1 248 ? -18.261 -25.708 -5.018 1.00 16.25 263 TRP A C 1
ATOM 3668 O O . TRP A 1 248 ? -18.077 -26.869 -4.642 1.00 19.25 263 TRP A O 1
ATOM 3689 N N . SER A 1 249 ? -17.501 -25.112 -5.931 1.00 15.57 264 SER A N 1
ATOM 3690 C CA . SER A 1 249 ? -16.444 -25.845 -6.603 1.00 15.14 264 SER A CA 1
ATOM 3691 C C . SER A 1 249 ? -15.351 -26.248 -5.620 1.00 15.03 264 SER A C 1
ATOM 3692 O O . SER A 1 249 ? -15.174 -25.650 -4.554 1.00 14.75 264 SER A O 1
ATOM 3700 N N A VAL A 1 250 ? -14.591 -27.277 -5.995 0.32 16.25 265 VAL A N 1
ATOM 3701 N N B VAL A 1 250 ? -14.629 -27.305 -5.995 0.68 15.94 265 VAL A N 1
ATOM 3702 C CA A VAL A 1 250 ? -13.440 -27.657 -5.183 0.32 17.49 265 VAL A CA 1
ATOM 3703 C CA B VAL A 1 250 ? -13.417 -27.694 -5.280 0.68 17.44 265 VAL A CA 1
ATOM 3704 C C A VAL A 1 250 ? -12.415 -26.531 -5.141 0.32 17.80 265 VAL A C 1
ATOM 3705 C C B VAL A 1 250 ? -12.495 -26.494 -5.119 0.68 17.47 265 VAL A C 1
ATOM 3706 O O A VAL A 1 250 ? -11.639 -26.425 -4.183 0.32 17.96 265 VAL A O 1
ATOM 3707 O O B VAL A 1 250 ? -11.880 -26.295 -4.065 0.68 16.67 265 VAL A O 1
ATOM 3732 N N . GLU A 1 251 ? -12.390 -25.674 -6.166 1.00 17.39 266 GLU A N 1
ATOM 3733 C CA . GLU A 1 251 ? -11.470 -24.540 -6.149 1.00 17.67 266 GLU A CA 1
ATOM 3734 C C . GLU A 1 251 ? -11.884 -23.497 -5.117 1.00 15.19 266 GLU A C 1
ATOM 3735 O O . GLU A 1 251 ? -11.032 -22.943 -4.413 1.00 15.40 266 GLU A O 1
ATOM 3748 N N . PHE A 1 252 ? -13.181 -23.199 -5.026 1.00 13.91 267 PHE A N 1
ATOM 3749 C CA . PHE A 1 252 ? -13.658 -22.249 -4.024 1.00 13.69 267 PHE A CA 1
ATOM 3750 C C . PHE A 1 252 ? -13.385 -22.776 -2.621 1.00 14.61 267 PHE A C 1
ATOM 3751 O O . PHE A 1 252 ? -12.826 -22.069 -1.774 1.00 13.66 267 PHE A O 1
ATOM 3768 N N A ARG A 1 253 ? -13.769 -24.026 -2.357 0.65 14.11 268 ARG A N 1
ATOM 3769 N N B ARG A 1 253 ? -13.760 -24.030 -2.363 0.35 15.29 268 ARG A N 1
ATOM 3770 C CA A ARG A 1 253 ? -13.562 -24.588 -1.026 0.65 14.12 268 ARG A CA 1
ATOM 3771 C CA B ARG A 1 253 ? -13.571 -24.605 -1.035 0.35 16.06 268 ARG A CA 1
ATOM 3772 C C A ARG A 1 253 ? -12.083 -24.624 -0.672 0.65 14.18 268 ARG A C 1
ATOM 3773 C C B ARG A 1 253 ? -12.093 -24.667 -0.666 0.35 15.53 268 ARG A C 1
ATOM 3774 O O A ARG A 1 253 ? -11.703 -24.342 0.471 0.65 14.26 268 ARG A O 1
ATOM 3775 O O B ARG A 1 253 ? -11.725 -24.454 0.495 0.35 15.54 268 ARG A O 1
ATOM 3816 N N . ASP A 1 254 ? -11.228 -24.947 -1.645 1.00 15.32 269 ASP A N 1
ATOM 3817 C CA . ASP A 1 254 ? -9.791 -24.966 -1.391 1.00 16.32 269 ASP A CA 1
ATOM 3818 C C . ASP A 1 254 ? -9.252 -23.562 -1.136 1.00 14.35 269 ASP A C 1
ATOM 3819 O O . ASP A 1 254 ? -8.443 -23.360 -0.221 1.00 13.52 269 ASP A O 1
ATOM 3829 N N . PHE A 1 255 ? -9.675 -22.584 -1.941 1.00 14.17 270 PHE A N 1
ATOM 3830 C CA . PHE A 1 255 ? -9.269 -21.198 -1.716 1.00 13.37 270 PHE A CA 1
ATOM 3831 C C . PHE A 1 255 ? -9.584 -20.778 -0.286 1.00 12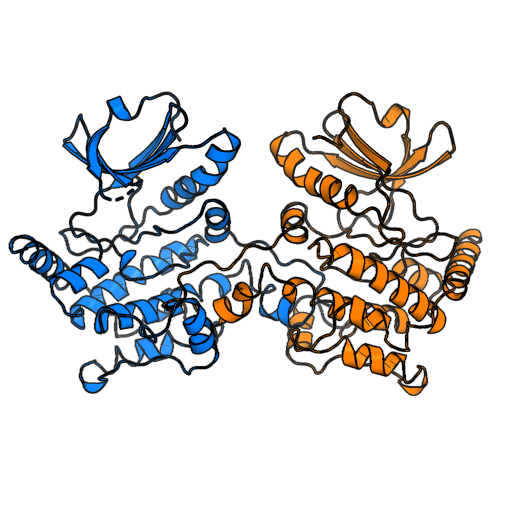.51 270 PHE A C 1
ATOM 3832 O O . PHE A 1 255 ? -8.743 -20.191 0.410 1.00 12.96 270 PHE A O 1
ATOM 3849 N N . LEU A 1 256 ? -10.798 -21.090 0.175 1.00 13.04 271 LEU A N 1
ATOM 3850 C CA . LEU A 1 256 ? -11.193 -20.729 1.532 1.00 14.46 271 LEU A CA 1
ATOM 3851 C C . LEU A 1 256 ? -10.347 -21.453 2.567 1.00 14.45 271 LEU A C 1
ATOM 3852 O O . LEU A 1 256 ? -9.928 -20.854 3.564 1.00 16.15 271 LEU A O 1
ATOM 3868 N N . ALA A 1 257 ? -10.107 -22.751 2.363 1.00 14.37 272 ALA A N 1
ATOM 3869 C CA . ALA A 1 257 ? -9.316 -23.512 3.323 1.00 15.54 272 ALA A CA 1
ATOM 3870 C C . ALA A 1 257 ? -7.909 -22.950 3.449 1.00 15.50 272 ALA A C 1
ATOM 3871 O O . ALA A 1 257 ? -7.318 -22.995 4.535 1.00 17.22 272 ALA A O 1
ATOM 3878 N N . ILE A 1 258 ? -7.362 -22.424 2.351 1.00 15.21 273 ILE A N 1
ATOM 3879 C CA . ILE A 1 258 ? -6.025 -21.844 2.359 1.00 15.63 273 ILE A CA 1
ATOM 3880 C C . ILE A 1 258 ? -6.035 -20.469 3.021 1.00 14.93 273 ILE A C 1
ATOM 3881 O O . ILE A 1 258 ? -5.133 -20.134 3.799 1.00 15.37 273 ILE A O 1
ATOM 3897 N N . ALA A 1 259 ? -7.039 -19.645 2.714 1.00 14.73 274 ALA A N 1
ATOM 3898 C CA . ALA A 1 259 ? -7.094 -18.293 3.260 1.00 14.08 274 ALA A CA 1
ATOM 3899 C C . ALA A 1 259 ? -7.466 -18.302 4.735 1.00 14.07 274 ALA A C 1
ATOM 3900 O O . ALA A 1 259 ? -6.948 -17.493 5.514 1.00 14.55 274 ALA A O 1
ATOM 3907 N N . LEU A 1 260 ? -8.364 -19.198 5.135 1.00 13.30 275 LEU A N 1
ATOM 3908 C CA . LEU A 1 260 ? -8.846 -19.252 6.513 1.00 12.68 275 LEU A CA 1
ATOM 3909 C C . LEU A 1 260 ? -7.964 -20.181 7.347 1.00 13.31 275 LEU A C 1
ATOM 3910 O O . LEU A 1 260 ? -8.398 -21.160 7.950 1.00 14.77 275 LEU A O 1
ATOM 3926 N N . ASP A 1 261 ? -6.686 -19.835 7.342 1.00 14.13 276 ASP A N 1
ATOM 3927 C CA . ASP A 1 261 ? -5.674 -20.487 8.157 1.00 14.45 276 ASP A CA 1
ATOM 3928 C C . ASP A 1 261 ? -5.527 -19.671 9.436 1.00 13.07 276 ASP A C 1
ATOM 3929 O O . ASP A 1 261 ? -5.225 -18.475 9.380 1.00 14.09 276 ASP A O 1
ATOM 3938 N N . LYS A 1 262 ? -5.763 -20.304 10.587 1.00 14.86 277 LYS A N 1
ATOM 3939 C CA . LYS A 1 262 ? -5.700 -19.567 11.844 1.00 16.06 277 LYS A CA 1
ATOM 3940 C C . LYS A 1 262 ? -4.301 -19.036 12.130 1.00 16.47 277 LYS A C 1
ATOM 3941 O O . LYS A 1 262 ? -4.165 -18.060 12.877 1.00 17.05 277 LYS A O 1
ATOM 3960 N N . ASN A 1 263 ? -3.267 -19.642 11.541 1.00 16.50 278 ASN A N 1
ATOM 3961 C CA . ASN A 1 263 ? -1.892 -19.211 11.751 1.00 17.28 278 ASN A CA 1
ATOM 3962 C C . ASN A 1 263 ? -1.543 -18.167 10.696 1.00 16.12 278 ASN A C 1
ATOM 3963 O O . ASN A 1 263 ? -1.423 -18.518 9.513 1.00 16.82 278 ASN A O 1
ATOM 3974 N N . PRO A 1 264 ? -1.359 -16.895 11.058 1.00 17.36 279 PRO A N 1
ATOM 3975 C CA . PRO A 1 264 ? -1.040 -15.898 10.022 1.00 17.78 279 PRO A CA 1
ATOM 3976 C C . PRO A 1 264 ? 0.241 -16.203 9.268 1.00 20.19 279 PRO A C 1
ATOM 3977 O O . PRO A 1 264 ? 0.377 -15.803 8.106 1.00 21.56 279 PRO A O 1
ATOM 3988 N N . GLU A 1 265 ? 1.191 -16.903 9.888 1.00 21.47 280 GLU A N 1
ATOM 3989 C CA . GLU A 1 265 ? 2.476 -17.121 9.236 1.00 24.99 280 GLU A CA 1
ATOM 3990 C C . GLU A 1 265 ? 2.403 -18.156 8.119 1.00 23.76 280 GLU A C 1
ATOM 3991 O O . GLU A 1 265 ? 3.228 -18.109 7.201 1.00 26.05 280 GLU A O 1
ATOM 4003 N N . THR A 1 266 ? 1.440 -19.076 8.160 1.00 20.45 281 THR A N 1
ATOM 4004 C CA . THR A 1 266 ? 1.235 -20.002 7.054 1.00 18.52 281 THR A CA 1
ATOM 4005 C C . THR A 1 266 ? 0.091 -19.579 6.139 1.00 17.77 281 THR A C 1
ATOM 4006 O O . THR A 1 266 ? -0.112 -20.203 5.090 1.00 19.11 281 THR A O 1
ATOM 4017 N N . ARG A 1 267 ? -0.644 -18.537 6.510 1.00 17.11 282 ARG A N 1
ATOM 4018 C CA . ARG A 1 267 ? -1.672 -17.982 5.647 1.00 16.41 282 ARG A CA 1
ATOM 4019 C C . ARG A 1 267 ? -1.011 -17.265 4.470 1.00 15.38 282 ARG A C 1
ATOM 4020 O O . ARG A 1 267 ? -0.002 -16.579 4.651 1.00 17.79 282 ARG A O 1
ATOM 4041 N N . PRO A 1 268 ? -1.536 -17.408 3.255 1.00 16.67 283 PRO A N 1
ATOM 4042 C CA . PRO A 1 268 ? -0.897 -16.773 2.099 1.00 16.85 283 PRO A CA 1
ATOM 4043 C C . PRO A 1 268 ? -1.200 -15.285 2.018 1.00 16.36 283 PRO A C 1
ATOM 4044 O O . PRO A 1 268 ? -2.144 -14.776 2.623 1.00 17.10 283 PRO A O 1
ATOM 4055 N N . SER A 1 269 ? -0.378 -14.597 1.227 1.00 16.68 284 SER A N 1
ATOM 4056 C CA . SER A 1 269 ? -0.585 -13.194 0.910 1.00 16.11 284 SER A CA 1
ATOM 4057 C C . SER A 1 269 ? -1.579 -13.055 -0.239 1.00 14.99 284 SER A C 1
ATOM 4058 O O . SER A 1 269 ? -1.935 -14.025 -0.913 1.00 15.17 284 SER A O 1
ATOM 4066 N N . ALA A 1 270 ? -2.006 -11.813 -0.480 1.00 15.59 285 ALA A N 1
ATOM 4067 C CA . ALA A 1 270 ? -2.915 -11.552 -1.592 1.00 15.72 285 ALA A CA 1
ATOM 4068 C C . ALA A 1 270 ? -2.259 -11.882 -2.928 1.00 16.24 285 ALA A C 1
ATOM 4069 O O . ALA A 1 270 ? -2.898 -12.463 -3.812 1.00 15.97 285 ALA A O 1
ATOM 4076 N N . ALA A 1 271 ? -0.986 -11.508 -3.097 1.00 16.98 286 ALA A N 1
ATOM 4077 C CA . ALA A 1 271 ? -0.271 -11.849 -4.323 1.00 18.13 286 ALA A CA 1
ATOM 4078 C C . ALA A 1 271 ? -0.246 -13.356 -4.541 1.00 19.15 286 ALA A C 1
ATOM 4079 O O . ALA A 1 271 ? -0.432 -13.833 -5.667 1.00 20.79 286 ALA A O 1
ATOM 4086 N N . GLN A 1 272 ? -0.013 -14.122 -3.473 1.00 17.80 287 GLN A N 1
ATOM 4087 C CA . GLN A 1 272 ? 0.018 -15.574 -3.601 1.00 18.16 287 GLN A CA 1
ATOM 4088 C C . GLN A 1 272 ? -1.354 -16.121 -3.980 1.00 17.07 287 GLN A C 1
ATOM 4089 O O . GLN A 1 272 ? -1.459 -17.016 -4.827 1.00 18.20 287 GLN A O 1
ATOM 4103 N N . LEU A 1 273 ? -2.421 -15.572 -3.390 1.00 15.57 288 LEU A N 1
ATOM 4104 C CA . LEU A 1 273 ? -3.766 -16.055 -3.686 1.00 15.30 288 LEU A CA 1
ATOM 4105 C C . LEU A 1 273 ? -4.211 -15.693 -5.097 1.00 16.24 288 LEU A C 1
ATOM 4106 O O . LEU A 1 273 ? -5.076 -16.374 -5.661 1.00 16.79 288 LEU A O 1
ATOM 4122 N N . LEU A 1 274 ? -3.652 -14.630 -5.678 1.00 16.86 289 LEU A N 1
ATOM 4123 C CA . LEU A 1 274 ? -3.983 -14.291 -7.058 1.00 18.32 289 LEU A CA 1
ATOM 4124 C C . LEU A 1 274 ? -3.540 -15.371 -8.038 1.00 19.14 289 LEU A C 1
ATOM 4125 O O . LEU A 1 274 ? -4.015 -15.389 -9.178 1.00 19.88 289 LEU A O 1
ATOM 4141 N N . GLU A 1 275 ? -2.654 -16.275 -7.620 1.00 19.09 290 GLU A N 1
ATOM 4142 C CA . GLU A 1 275 ? -2.239 -17.407 -8.438 1.00 20.27 290 GLU A CA 1
ATOM 4143 C C . GLU A 1 275 ? -3.168 -18.607 -8.307 1.00 17.40 290 GLU A C 1
ATOM 4144 O O . GLU A 1 275 ? -2.996 -19.591 -9.037 1.00 18.79 290 GLU A O 1
ATOM 4156 N N . HIS A 1 276 ? -4.138 -18.555 -7.407 1.00 16.38 291 HIS A N 1
ATOM 4157 C CA . HIS A 1 276 ? -5.002 -19.702 -7.167 1.00 15.22 291 HIS A CA 1
ATOM 4158 C C . HIS A 1 276 ? -6.034 -19.830 -8.291 1.00 15.56 291 HIS A C 1
ATOM 4159 O O . HIS A 1 276 ? -6.567 -18.821 -8.758 1.00 16.40 291 HIS A O 1
ATOM 4173 N N . PRO A 1 277 ? -6.348 -21.054 -8.738 1.00 15.95 292 PRO A N 1
ATOM 4174 C CA . PRO A 1 277 ? -7.268 -21.206 -9.882 1.00 17.26 292 PRO A CA 1
ATOM 4175 C C . PRO A 1 277 ? -8.684 -20.697 -9.637 1.00 16.65 292 PRO A C 1
ATOM 4176 O O . PRO A 1 277 ? -9.443 -20.564 -10.605 1.00 18.56 292 PRO A O 1
ATOM 4187 N N . PHE A 1 278 ? -9.073 -20.418 -8.392 1.00 15.24 293 PHE A N 1
ATOM 4188 C CA . PHE A 1 278 ? -10.388 -19.832 -8.146 1.00 15.22 293 PHE A CA 1
ATOM 4189 C C . PHE A 1 278 ? -10.511 -18.456 -8.787 1.00 15.51 293 PHE A C 1
ATOM 4190 O O . PHE A 1 278 ? -11.616 -18.041 -9.158 1.00 16.58 293 PHE A O 1
ATOM 4207 N N . VAL A 1 279 ? -9.396 -17.741 -8.931 1.00 14.74 294 VAL A N 1
ATOM 4208 C CA . VAL A 1 279 ? -9.416 -16.388 -9.484 1.00 16.24 294 VAL A CA 1
ATOM 4209 C C . VAL A 1 279 ? -8.462 -16.190 -10.648 1.00 17.25 294 VAL A C 1
ATOM 4210 O O . VAL A 1 279 ? -8.586 -15.181 -11.365 1.00 19.01 294 VAL A O 1
ATOM 4223 N N . SER A 1 280 ? -7.502 -17.087 -10.889 1.00 17.95 295 SER A N 1
ATOM 4224 C CA . SER A 1 280 ? -6.406 -16.779 -11.804 1.00 20.25 295 SER A CA 1
ATOM 4225 C C . SER A 1 280 ? -6.845 -16.667 -13.259 1.00 21.78 295 SER A C 1
ATOM 4226 O O . SER A 1 280 ? -6.137 -16.037 -14.053 1.00 23.84 295 SER A O 1
ATOM 4234 N N . SER A 1 281 ? -7.981 -17.255 -13.635 1.00 23.21 296 SER A N 1
ATOM 4235 C CA . SER A 1 281 ? -8.452 -17.194 -15.014 1.00 24.50 296 SER A CA 1
ATOM 4236 C C . SER A 1 281 ? -9.661 -16.281 -15.184 1.00 23.00 296 SER A C 1
ATOM 4237 O O . SER A 1 281 ? -10.312 -16.319 -16.234 1.00 24.62 296 SER A O 1
ATOM 4245 N N . ILE A 1 282 ? -9.974 -15.460 -14.186 1.00 22.21 297 ILE A N 1
ATOM 4246 C CA . ILE A 1 282 ? -11.064 -14.497 -14.295 1.00 23.13 297 ILE A CA 1
ATOM 4247 C C . ILE A 1 282 ? -10.587 -13.330 -15.149 1.00 24.71 297 ILE A C 1
ATOM 4248 O O . ILE A 1 282 ? -9.584 -12.683 -14.830 1.00 26.66 297 ILE A O 1
ATOM 4264 N N . THR A 1 283 ? -11.310 -13.056 -16.235 1.00 24.14 298 THR A N 1
ATOM 4265 C CA . THR A 1 283 ? -10.933 -12.005 -17.170 1.00 24.11 298 THR A CA 1
ATOM 4266 C C . THR A 1 283 ? -12.046 -11.006 -17.449 1.00 22.22 298 THR A C 1
ATOM 4267 O O . THR A 1 283 ? -11.791 -10.004 -18.128 1.00 24.21 298 THR A O 1
ATOM 4278 N N . SER A 1 284 ? -13.260 -11.241 -16.959 1.00 19.62 299 SER A N 1
ATOM 4279 C CA . SER A 1 284 ? -14.395 -10.378 -17.241 1.00 18.47 299 SER A CA 1
ATOM 4280 C C . SER A 1 284 ? -15.185 -10.164 -15.965 1.00 16.36 299 SER A C 1
ATOM 4281 O O . SER A 1 284 ? -15.325 -11.084 -15.156 1.00 17.64 299 SER A O 1
ATOM 4289 N N . ASN A 1 285 ? -15.711 -8.954 -15.796 1.00 15.17 300 ASN A N 1
ATOM 4290 C CA . ASN A 1 285 ? -16.579 -8.633 -14.670 1.00 15.37 300 ASN A CA 1
ATOM 4291 C C . ASN A 1 285 ? -18.061 -8.794 -15.000 1.00 14.47 300 ASN A C 1
ATOM 4292 O O . ASN A 1 285 ? -18.907 -8.321 -14.235 1.00 12.99 300 ASN A O 1
ATOM 4303 N N . LYS A 1 286 ? -18.391 -9.466 -16.108 1.00 15.02 301 LYS A N 1
ATOM 4304 C CA . LYS A 1 286 ? -19.777 -9.543 -16.564 1.00 16.21 301 LYS A CA 1
ATOM 4305 C C . LYS A 1 286 ? -20.722 -10.047 -15.476 1.00 14.87 301 LYS A C 1
ATOM 4306 O O . LYS A 1 286 ? -21.831 -9.525 -15.320 1.00 14.38 301 LYS A O 1
ATOM 4325 N N . ALA A 1 287 ? -20.314 -11.072 -14.723 1.00 13.50 302 ALA A N 1
ATOM 4326 C CA . ALA A 1 287 ? -21.204 -11.624 -13.707 1.00 13.57 302 ALA A CA 1
ATOM 4327 C C . ALA A 1 287 ? -21.635 -10.556 -12.712 1.00 13.63 302 ALA A C 1
ATOM 4328 O O . ALA A 1 287 ? -22.788 -10.544 -12.265 1.00 13.07 302 ALA A O 1
ATOM 4335 N N A LEU A 1 288 ? -20.722 -9.649 -12.357 0.43 15.31 303 LEU A N 1
ATOM 4336 N N B LEU A 1 288 ? -20.719 -9.662 -12.330 0.57 14.71 303 LEU A N 1
ATOM 4337 C CA A LEU A 1 288 ? -21.029 -8.613 -11.379 0.43 16.19 303 LEU A CA 1
ATOM 4338 C CA B LEU A 1 288 ? -21.076 -8.615 -11.377 0.57 15.04 303 LEU A CA 1
ATOM 4339 C C A LEU A 1 288 ? -21.790 -7.450 -11.999 0.43 16.04 303 LEU A C 1
ATOM 4340 C C B LEU A 1 288 ? -21.881 -7.509 -12.035 0.57 15.80 303 LEU A C 1
ATOM 4341 O O A LEU A 1 288 ? -22.581 -6.796 -11.310 0.43 16.36 303 LEU A O 1
ATOM 4342 O O B LEU A 1 288 ? -22.782 -6.942 -11.408 0.57 17.16 303 LEU A O 1
ATOM 4373 N N . ARG A 1 289 ? -21.563 -7.170 -13.283 1.00 15.70 304 ARG A N 1
ATOM 4374 C CA . ARG A 1 289 ? -22.386 -6.194 -13.983 1.00 17.23 304 ARG A CA 1
ATOM 4375 C C . ARG A 1 289 ? -23.839 -6.650 -13.999 1.00 14.61 304 ARG A C 1
ATOM 4376 O O . ARG A 1 289 ? -24.752 -5.856 -13.744 1.00 14.19 304 ARG A O 1
ATOM 4398 N N . GLU A 1 290 ? -24.066 -7.943 -14.250 1.00 13.37 305 GLU A N 1
ATOM 4399 C CA . GLU A 1 290 ? -25.423 -8.483 -14.251 1.00 14.56 305 GLU A CA 1
ATOM 4400 C C . GLU A 1 290 ? -26.046 -8.419 -12.861 1.00 13.68 305 GLU A C 1
ATOM 4401 O O . GLU A 1 290 ? -27.227 -8.086 -12.723 1.00 14.02 305 GLU A O 1
ATOM 4413 N N . LEU A 1 291 ? -25.266 -8.732 -11.820 1.00 13.00 306 LEU A N 1
ATOM 4414 C CA . LEU A 1 291 ? -25.783 -8.689 -10.456 1.00 14.40 306 LEU A CA 1
ATOM 4415 C C . LEU A 1 291 ? -26.254 -7.287 -10.092 1.00 13.49 306 LEU A C 1
ATOM 4416 O O . LEU A 1 291 ? -27.334 -7.112 -9.518 1.00 12.83 306 LEU A O 1
ATOM 4432 N N . VAL A 1 292 ? -25.446 -6.272 -10.411 1.00 13.36 307 VAL A N 1
ATOM 4433 C CA . VAL A 1 292 ? -25.819 -4.893 -10.103 1.00 12.61 307 VAL A CA 1
ATOM 4434 C C . VAL A 1 292 ? -27.122 -4.521 -10.797 1.00 13.73 307 VAL A C 1
ATOM 4435 O O . VAL A 1 292 ? -28.002 -3.891 -10.198 1.00 13.65 307 VAL A O 1
ATOM 4448 N N . ALA A 1 293 ? -27.265 -4.889 -12.072 1.00 13.38 308 ALA A N 1
ATOM 4449 C CA . ALA A 1 293 ? -28.498 -4.579 -12.788 1.00 12.50 308 ALA A CA 1
ATOM 4450 C C . ALA A 1 293 ? -29.692 -5.286 -12.161 1.00 12.95 308 ALA A C 1
ATOM 4451 O O . ALA A 1 293 ? -30.775 -4.700 -12.034 1.00 13.53 308 ALA A O 1
ATOM 4458 N N . GLU A 1 294 ? -29.515 -6.550 -11.770 1.00 12.98 309 GLU A N 1
ATOM 4459 C CA . GLU A 1 294 ? -30.596 -7.293 -11.130 1.00 14.28 309 GLU A CA 1
ATOM 4460 C C . GLU A 1 294 ? -30.993 -6.662 -9.803 1.00 14.25 309 GLU A C 1
ATOM 4461 O O . GLU A 1 294 ? -32.184 -6.573 -9.484 1.00 14.16 309 GLU A O 1
ATOM 4473 N N . ALA A 1 295 ? -30.011 -6.224 -9.012 1.00 13.57 310 ALA A N 1
ATOM 4474 C CA . ALA A 1 295 ? -30.321 -5.611 -7.725 1.00 14.98 310 ALA A CA 1
ATOM 4475 C C . ALA A 1 295 ? -31.071 -4.300 -7.910 1.00 15.18 310 ALA A C 1
ATOM 4476 O O . ALA A 1 295 ? -32.059 -4.040 -7.213 1.00 14.86 310 ALA A O 1
ATOM 4483 N N . LYS A 1 296 ? -30.622 -3.461 -8.844 1.00 13.78 311 LYS A N 1
ATOM 4484 C CA . LYS A 1 296 ? -31.319 -2.204 -9.094 1.00 14.05 311 LYS A CA 1
ATOM 4485 C C . LYS A 1 296 ? -32.751 -2.452 -9.551 1.00 13.72 311 LYS A C 1
ATOM 4486 O O . LYS A 1 296 ? -33.671 -1.721 -9.164 1.00 13.90 311 LYS A O 1
ATOM 4505 N N . ALA A 1 297 ? -32.959 -3.478 -10.379 1.00 13.77 312 ALA A N 1
ATOM 4506 C CA . ALA A 1 297 ? -34.308 -3.783 -10.843 1.00 15.35 312 ALA A CA 1
ATOM 4507 C C . ALA A 1 297 ? -35.200 -4.246 -9.699 1.00 15.50 312 ALA A C 1
ATOM 4508 O O . ALA A 1 297 ? -36.405 -3.970 -9.705 1.00 15.77 312 ALA A O 1
ATOM 4515 N N A GLU A 1 298 ? -34.628 -4.941 -8.714 0.49 15.49 313 GLU A N 1
ATOM 4516 N N B GLU A 1 298 ? -34.634 -4.946 -8.711 0.51 15.59 313 GLU A N 1
ATOM 4517 C CA A GLU A 1 298 ? -35.407 -5.356 -7.553 0.49 15.36 313 GLU A CA 1
ATOM 4518 C CA B GLU A 1 298 ? -35.428 -5.350 -7.553 0.51 15.58 313 GLU A CA 1
ATOM 4519 C C A GLU A 1 298 ? -35.759 -4.164 -6.673 0.49 15.11 313 GLU A C 1
ATOM 4520 C C B GLU A 1 298 ? -35.772 -4.149 -6.684 0.51 15.22 313 GLU A C 1
ATOM 4521 O O A GLU A 1 298 ? -36.871 -4.090 -6.137 0.49 14.85 313 GLU A O 1
ATOM 4522 O O B GLU A 1 298 ? -36.890 -4.054 -6.165 0.51 14.96 313 GLU A O 1
ATOM 4545 N N . VAL A 1 299 ? -34.828 -3.222 -6.510 1.00 15.24 314 VAL A N 1
ATOM 4546 C CA . VAL A 1 299 ? -35.106 -2.033 -5.708 1.00 15.27 314 VAL A CA 1
ATOM 4547 C C . VAL A 1 299 ? -36.316 -1.296 -6.264 1.00 15.55 314 VAL A C 1
ATOM 4548 O O . VAL A 1 299 ? -37.135 -0.756 -5.511 1.00 15.82 314 VAL A O 1
ATOM 4562 N N . MET A 1 300 ? -36.462 -1.286 -7.592 1.00 16.14 315 MET A N 1
ATOM 4563 C CA . MET A 1 300 ? -37.608 -0.637 -8.216 1.00 17.73 315 MET A CA 1
ATOM 4564 C C . MET A 1 300 ? -38.932 -1.249 -7.794 1.00 16.56 315 MET A C 1
ATOM 4565 O O . MET A 1 300 ? -39.966 -0.579 -7.900 1.00 17.81 315 MET A O 1
ATOM 4579 N N . GLU A 1 301 ? -38.930 -2.508 -7.350 1.00 16.75 316 GLU A N 1
ATOM 4580 C CA . GLU A 1 301 ? -40.156 -3.163 -6.912 1.00 16.97 316 GLU A CA 1
ATOM 4581 C C . GLU A 1 301 ? -40.512 -2.835 -5.468 1.00 19.27 316 GLU A C 1
ATOM 4582 O O . GLU A 1 301 ? -41.655 -3.062 -5.058 1.00 20.14 316 GLU A O 1
ATOM 4594 N N . GLU A 1 302 ? -39.571 -2.307 -4.694 1.00 19.42 317 GLU A N 1
ATOM 4595 C CA . GLU A 1 302 ? -39.743 -2.182 -3.250 1.00 21.33 317 GLU A CA 1
ATOM 4596 C C . GLU A 1 302 ? -40.554 -0.957 -2.853 1.00 24.84 317 GLU A C 1
ATOM 4597 O O . GLU A 1 302 ? -41.164 -0.939 -1.784 1.00 27.41 317 GLU A O 1
ATOM 4610 N N . TYR B 1 8 ? 1.673 22.103 27.418 1.00 65.40 23 TYR B N 1
ATOM 4611 C CA . TYR B 1 8 ? 2.861 22.713 28.002 1.00 71.54 23 TYR B CA 1
ATOM 4612 C C . TYR B 1 8 ? 2.557 23.245 29.398 1.00 56.90 23 TYR B C 1
ATOM 4613 O O . TYR B 1 8 ? 3.014 24.324 29.776 1.00 65.50 23 TYR B O 1
ATOM 4616 N N . GLU B 1 9 ? 1.782 22.475 30.165 1.00 78.19 24 GLU B N 1
ATOM 4617 C CA . GLU B 1 9 ? 1.389 22.904 31.503 1.00 66.05 24 GLU B CA 1
ATOM 4618 C C . GLU B 1 9 ? 2.537 22.772 32.496 1.00 68.16 24 GLU B C 1
ATOM 4619 O O . GLU B 1 9 ? 2.675 23.602 33.401 1.00 61.59 24 GLU B O 1
ATOM 4623 N N . HIS B 1 10 ? 3.363 21.736 32.350 1.00 59.64 25 HIS B N 1
ATOM 4624 C CA . HIS B 1 10 ? 4.495 21.501 33.239 1.00 53.87 25 HIS B CA 1
ATOM 4625 C C . HIS B 1 10 ? 5.826 21.840 32.572 1.00 57.07 25 HIS B C 1
ATOM 4626 O O . HIS B 1 10 ? 6.855 21.238 32.888 1.00 50.97 25 HIS B O 1
ATOM 4630 N N . VAL B 1 11 ? 5.820 22.804 31.654 1.00 47.75 26 VAL B N 1
ATOM 4631 C CA . VAL B 1 11 ? 7.019 23.227 30.939 1.00 41.35 26 VAL B CA 1
ATOM 4632 C C . VAL B 1 11 ? 7.122 24.741 31.051 1.00 37.87 26 VAL B C 1
ATOM 4633 O O . VAL B 1 11 ? 6.229 25.463 30.592 1.00 38.70 26 VAL B O 1
ATOM 4646 N N . ARG B 1 12 ? 8.207 25.220 31.654 1.00 35.76 27 ARG B N 1
ATOM 4647 C CA . ARG B 1 12 ? 8.432 26.652 31.797 1.00 33.73 27 ARG B CA 1
ATOM 4648 C C . ARG B 1 12 ? 9.081 27.190 30.529 1.00 32.41 27 ARG B C 1
ATOM 4649 O O . ARG B 1 12 ? 10.138 26.708 30.111 1.00 33.33 27 ARG B O 1
ATOM 4670 N N . ARG B 1 13 ? 8.447 28.185 29.916 1.00 32.39 28 ARG B N 1
ATOM 4671 C CA . ARG B 1 13 ? 9.004 28.865 28.756 1.00 35.27 28 ARG B CA 1
ATOM 4672 C C . ARG B 1 13 ? 9.671 30.183 29.120 1.00 34.55 28 ARG B C 1
ATOM 4673 O O . ARG B 1 13 ? 10.280 30.812 28.252 1.00 35.48 28 ARG B O 1
ATOM 4694 N N . ASP B 1 14 ? 9.579 30.608 30.381 1.00 34.30 29 ASP B N 1
ATOM 4695 C CA . ASP B 1 14 ? 10.045 31.920 30.804 1.00 35.12 29 ASP B CA 1
ATOM 4696 C C . ASP B 1 14 ? 11.312 31.873 31.647 1.00 35.04 29 ASP B C 1
ATOM 4697 O O . ASP B 1 14 ? 11.851 32.935 31.981 1.00 37.20 29 ASP B O 1
ATOM 4706 N N . LEU B 1 15 ? 11.795 30.685 31.999 1.00 33.70 30 LEU B N 1
ATOM 4707 C CA . LEU B 1 15 ? 12.983 30.525 32.825 1.00 32.25 30 LEU B CA 1
ATOM 4708 C C . LEU B 1 15 ? 14.106 29.948 31.975 1.00 30.56 30 LEU B C 1
ATOM 4709 O O . LEU B 1 15 ? 13.892 28.998 31.214 1.00 28.73 30 LEU B O 1
ATOM 4725 N N . ASP B 1 16 ? 15.298 30.526 32.107 1.00 31.17 31 ASP B N 1
ATOM 4726 C CA . ASP B 1 16 ? 16.471 30.043 31.394 1.00 32.40 31 ASP B CA 1
ATOM 4727 C C . ASP B 1 16 ? 17.111 28.947 32.238 1.00 29.78 31 ASP B C 1
ATOM 4728 O O . ASP B 1 16 ? 17.623 29.245 33.327 1.00 29.75 31 ASP B O 1
ATOM 4737 N N . PRO B 1 17 ? 17.108 27.683 31.800 1.00 28.31 32 PRO B N 1
ATOM 4738 C CA . PRO B 1 17 ? 17.700 26.631 32.645 1.00 26.65 32 PRO B CA 1
ATOM 4739 C C . PRO B 1 17 ? 19.176 26.840 32.920 1.00 26.18 32 PRO B C 1
ATOM 4740 O O . PRO B 1 17 ? 19.682 26.368 33.947 1.00 25.01 32 PRO B O 1
ATOM 4751 N N . ASN B 1 18 ? 19.887 27.531 32.028 1.00 26.36 33 ASN B N 1
ATOM 4752 C CA . ASN B 1 18 ? 21.308 27.770 32.234 1.00 26.76 33 ASN B CA 1
ATOM 4753 C C . ASN B 1 18 ? 21.573 28.714 33.399 1.00 27.40 33 ASN B C 1
ATOM 4754 O O . ASN B 1 18 ? 22.709 28.776 33.880 1.00 27.39 33 ASN B O 1
ATOM 4765 N N . GLU B 1 19 ? 20.558 29.452 33.856 1.00 28.61 34 GLU B N 1
ATOM 4766 C CA . GLU B 1 19 ? 20.707 30.246 35.072 1.00 31.51 34 GLU B CA 1
ATOM 4767 C C . GLU B 1 19 ? 20.847 29.359 36.299 1.00 29.47 34 GLU B C 1
ATOM 4768 O O . GLU B 1 19 ? 21.472 29.761 37.287 1.00 29.37 34 GLU B O 1
ATOM 4780 N N . VAL B 1 20 ? 20.270 28.162 36.259 1.00 28.35 35 VAL B N 1
ATOM 4781 C CA . VAL B 1 20 ? 20.236 27.270 37.408 1.00 28.52 35 VAL B CA 1
ATOM 4782 C C . VAL B 1 20 ? 21.260 26.150 37.284 1.00 26.87 35 VAL B C 1
ATOM 4783 O O . VAL B 1 20 ? 21.850 25.740 38.284 1.00 27.03 35 VAL B O 1
ATOM 4796 N N . TRP B 1 21 ? 21.488 25.651 36.071 1.00 25.25 36 TRP B N 1
ATOM 4797 C CA . TRP B 1 21 ? 22.182 24.385 35.865 1.00 23.35 36 TRP B CA 1
ATOM 4798 C C . TRP B 1 21 ? 23.419 24.576 34.999 1.00 22.24 36 TRP B C 1
ATOM 4799 O O . TRP B 1 21 ? 23.357 25.223 33.949 1.00 24.56 36 TRP B O 1
ATOM 4820 N N . GLU B 1 22 ? 24.531 23.996 35.443 1.00 21.44 37 GLU B N 1
ATOM 4821 C CA . GLU B 1 22 ? 25.760 23.905 34.666 1.00 23.00 37 GLU B CA 1
ATOM 4822 C C . GLU B 1 22 ? 25.926 22.466 34.202 1.00 21.88 37 GLU B C 1
ATOM 4823 O O . GLU B 1 22 ? 25.843 21.540 35.013 1.00 22.03 37 GLU B O 1
ATOM 4835 N N . ILE B 1 23 ? 26.167 22.279 32.909 1.00 22.69 38 ILE B N 1
ATOM 4836 C CA . ILE B 1 23 ? 26.456 20.949 32.381 1.00 23.25 38 ILE B CA 1
ATOM 4837 C C . ILE B 1 23 ? 27.898 20.606 32.732 1.00 25.26 38 ILE B C 1
ATOM 4838 O O . ILE B 1 23 ? 28.823 21.348 32.387 1.00 27.21 38 ILE B O 1
ATOM 4854 N N . VAL B 1 24 ? 28.092 19.483 33.423 1.00 25.16 39 VAL B N 1
ATOM 4855 C CA . VAL B 1 24 ? 29.407 19.067 33.893 1.00 28.46 39 VAL B CA 1
ATOM 4856 C C . VAL B 1 24 ? 29.860 17.746 33.291 1.00 29.64 39 VAL B C 1
ATOM 4857 O O . VAL B 1 24 ? 30.983 17.309 33.560 1.00 29.87 39 VAL B O 1
ATOM 4870 N N . GLY B 1 25 ? 29.027 17.099 32.487 1.00 27.90 40 GLY B N 1
ATOM 4871 C CA . GLY B 1 25 ? 29.412 15.852 31.864 1.00 28.35 40 GLY B CA 1
ATOM 4872 C C . GLY B 1 25 ? 28.212 15.196 31.216 1.00 26.01 40 GLY B C 1
ATOM 4873 O O . GLY B 1 25 ? 27.135 15.789 31.116 1.00 25.44 40 GLY B O 1
ATOM 4877 N N . GLU B 1 26 ? 28.424 13.959 30.774 1.00 27.27 41 GLU B N 1
ATOM 4878 C CA . GLU B 1 26 ? 27.379 13.152 30.163 1.00 29.61 41 GLU B CA 1
ATOM 4879 C C . GLU B 1 26 ? 27.201 11.872 30.967 1.00 30.04 41 GLU B C 1
ATOM 4880 O O . GLU B 1 26 ? 28.175 11.311 31.481 1.00 31.04 41 GLU B O 1
ATOM 4892 N N . LEU B 1 27 ? 25.955 11.423 31.084 1.00 29.69 42 LEU B N 1
ATOM 4893 C CA . LEU B 1 27 ? 25.612 10.251 31.877 1.00 30.21 42 LEU B CA 1
ATOM 4894 C C . LEU B 1 27 ? 25.315 9.069 30.967 1.00 34.29 42 LEU B C 1
ATOM 4895 O O . LEU B 1 27 ? 24.728 9.230 29.892 1.00 34.47 42 LEU B O 1
ATOM 4911 N N . GLY B 1 28 ? 25.718 7.878 31.412 1.00 37.06 43 GLY B N 1
ATOM 4912 C CA . GLY B 1 28 ? 25.529 6.680 30.624 1.00 39.72 43 GLY B CA 1
ATOM 4913 C C . GLY B 1 28 ? 26.457 6.683 29.418 1.00 43.37 43 GLY B C 1
ATOM 4914 O O . GLY B 1 28 ? 27.455 7.407 29.362 1.00 44.05 43 GLY B O 1
ATOM 4918 N N . ASP B 1 29 ? 26.110 5.852 28.437 1.00 46.37 44 ASP B N 1
ATOM 4919 C CA . ASP B 1 29 ? 26.844 5.796 27.179 1.00 49.44 44 ASP B CA 1
ATOM 4920 C C . ASP B 1 29 ? 26.087 6.438 26.024 1.00 50.79 44 ASP B C 1
ATOM 4921 O O . ASP B 1 29 ? 26.565 6.392 24.886 1.00 51.56 44 ASP B O 1
ATOM 4925 N N . GLY B 1 30 ? 24.921 7.030 26.282 1.00 50.89 45 GLY B N 1
ATOM 4926 C CA . GLY B 1 30 ? 24.220 7.799 25.272 1.00 51.27 45 GLY B CA 1
ATOM 4927 C C . GLY B 1 30 ? 23.609 6.991 24.151 1.00 52.21 45 GLY B C 1
ATOM 4928 O O . GLY B 1 30 ? 23.373 7.536 23.070 1.00 51.87 45 GLY B O 1
ATOM 4932 N N . ALA B 1 31 ? 23.332 5.705 24.378 1.00 53.11 46 ALA B N 1
ATOM 4933 C CA . ALA B 1 31 ? 22.811 4.861 23.307 1.00 52.64 46 ALA B CA 1
ATOM 4934 C C . ALA B 1 31 ? 21.419 5.296 22.863 1.00 51.32 46 ALA B C 1
ATOM 4935 O O . ALA B 1 31 ? 21.062 5.114 21.693 1.00 51.50 46 ALA B O 1
ATOM 4942 N N . PHE B 1 32 ? 20.623 5.864 23.768 1.00 50.33 47 PHE B N 1
ATOM 4943 C CA . PHE B 1 32 ? 19.261 6.283 23.458 1.00 49.41 47 PHE B CA 1
ATOM 4944 C C . PHE B 1 32 ? 19.119 7.795 23.364 1.00 48.45 47 PHE B C 1
ATOM 4945 O O . PHE B 1 32 ? 17.993 8.301 23.318 1.00 48.29 47 PHE B O 1
ATOM 4962 N N . GLY B 1 33 ? 20.230 8.525 23.324 1.00 47.59 48 GLY B N 1
ATOM 4963 C CA . GLY B 1 33 ? 20.188 9.972 23.318 1.00 46.64 48 GLY B CA 1
ATOM 4964 C C . GLY B 1 33 ? 21.049 10.565 24.413 1.00 45.87 48 GLY B C 1
ATOM 4965 O O . GLY B 1 33 ? 21.404 9.879 25.377 1.00 45.93 48 GLY B O 1
ATOM 4969 N N . LYS B 1 34 ? 21.382 11.843 24.275 1.00 43.94 49 LYS B N 1
ATOM 4970 C CA . LYS B 1 34 ? 22.264 12.514 25.220 1.00 41.79 49 LYS B CA 1
ATOM 4971 C C . LYS B 1 34 ? 21.505 12.836 26.501 1.00 36.11 49 LYS B C 1
ATOM 4972 O O . LYS B 1 34 ? 20.464 13.500 26.468 1.00 35.13 49 LYS B O 1
ATOM 4982 N N . VAL B 1 35 ? 22.023 12.357 27.626 1.00 31.50 50 VAL B N 1
ATOM 4983 C CA . VAL B 1 35 ? 21.591 12.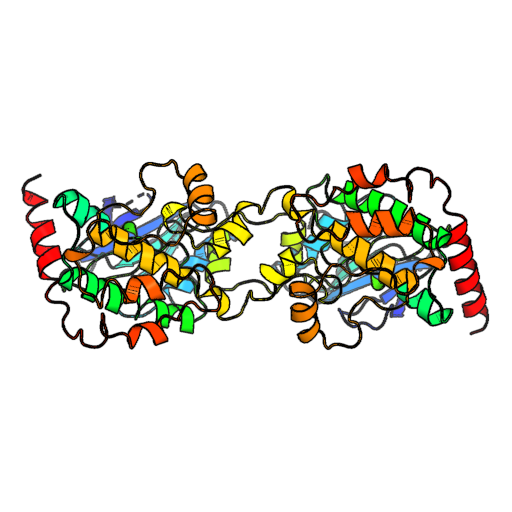781 28.951 1.00 25.84 50 VAL B CA 1
ATOM 4984 C C . VAL B 1 35 ? 22.808 13.377 29.639 1.00 23.13 50 VAL B C 1
ATOM 4985 O O . VAL B 1 35 ? 23.854 12.726 29.730 1.00 23.18 50 VAL B O 1
ATOM 4998 N N . TYR B 1 36 ? 22.680 14.611 30.106 1.00 20.32 51 TYR B N 1
ATOM 4999 C CA . TYR B 1 36 ? 23.809 15.327 30.671 1.00 20.28 51 TYR B CA 1
ATOM 5000 C C . TYR B 1 36 ? 23.765 15.294 32.190 1.00 20.41 51 TYR B C 1
ATOM 5001 O O . TYR B 1 36 ? 22.696 15.244 32.802 1.00 20.14 51 TYR B O 1
ATOM 5019 N N . LYS B 1 37 ? 24.948 15.315 32.793 1.00 20.53 52 LYS B N 1
ATOM 5020 C CA . LYS B 1 37 ? 25.070 15.547 34.221 1.00 19.64 52 LYS B CA 1
ATOM 5021 C C . LYS B 1 37 ? 25.096 17.050 34.450 1.00 18.87 52 LYS B C 1
ATOM 5022 O O . LYS B 1 37 ? 25.898 17.763 33.836 1.00 20.53 52 LYS B O 1
ATOM 5041 N N . ALA B 1 38 ? 24.200 17.530 35.306 1.00 17.70 53 ALA B N 1
ATOM 5042 C CA . ALA B 1 38 ? 24.057 18.952 35.571 1.00 18.64 53 ALA B CA 1
ATOM 5043 C C . ALA B 1 38 ? 24.318 19.221 37.044 1.00 20.36 53 ALA B C 1
ATOM 5044 O O . ALA B 1 38 ? 23.954 18.416 37.909 1.00 22.01 53 ALA B O 1
ATOM 5051 N N . LYS B 1 39 ? 24.961 20.349 37.318 1.00 22.54 54 LYS B N 1
ATOM 5052 C CA . LYS B 1 39 ? 25.291 20.765 38.672 1.00 24.48 54 LYS B CA 1
ATOM 5053 C C . LYS B 1 39 ? 24.588 22.082 38.950 1.00 24.03 54 LYS B C 1
ATOM 5054 O O . LYS B 1 39 ? 24.690 23.024 38.156 1.00 23.21 54 LYS B O 1
ATOM 5064 N N . ASN B 1 40 ? 23.867 22.140 40.065 1.00 25.36 55 ASN B N 1
ATOM 5065 C CA . ASN B 1 40 ? 23.167 23.358 40.443 1.00 25.61 55 ASN B CA 1
ATOM 5066 C C . ASN B 1 40 ? 24.188 24.442 40.769 1.00 25.08 55 ASN B C 1
ATOM 5067 O O . ASN B 1 40 ? 25.054 24.250 41.630 1.00 25.02 55 ASN B O 1
ATOM 5078 N N . LYS B 1 41 ? 24.091 25.580 40.078 1.00 25.46 56 LYS B N 1
ATOM 5079 C CA . LYS B 1 41 ? 25.099 26.627 40.210 1.00 25.72 56 LYS B CA 1
ATOM 5080 C C . LYS B 1 41 ? 25.117 27.258 41.594 1.00 27.77 56 LYS B C 1
ATOM 5081 O O . LYS B 1 41 ? 26.133 27.847 41.979 1.00 29.08 56 LYS B O 1
ATOM 5100 N N . GLU B 1 42 ? 24.024 27.161 42.344 1.00 27.17 57 GLU B N 1
ATOM 5101 C CA . GLU B 1 42 ? 24.000 27.679 43.706 1.00 28.34 57 GLU B CA 1
ATOM 5102 C C . GLU B 1 42 ? 24.447 26.621 44.711 1.00 29.31 57 GLU B C 1
ATOM 5103 O O . GLU B 1 42 ? 25.386 26.844 45.482 1.00 27.72 57 GLU B O 1
ATOM 5115 N N . THR B 1 43 ? 23.786 25.465 44.701 1.00 30.96 58 THR B N 1
ATOM 5116 C CA . THR B 1 43 ? 23.888 24.493 45.780 1.00 32.75 58 THR B CA 1
ATOM 5117 C C . THR B 1 43 ? 24.896 23.386 45.516 1.00 33.96 58 THR B C 1
ATOM 5118 O O . THR B 1 43 ? 25.368 22.761 46.472 1.00 35.60 58 THR B O 1
ATOM 5129 N N . GLY B 1 44 ? 25.226 23.117 44.257 1.00 32.84 59 GLY B N 1
ATOM 5130 C CA . GLY B 1 44 ? 26.019 21.955 43.928 1.00 33.32 59 GLY B CA 1
ATOM 5131 C C . GLY B 1 44 ? 25.230 20.673 43.797 1.00 34.28 59 GLY B C 1
ATOM 5132 O O . GLY B 1 44 ? 25.827 19.627 43.513 1.00 36.13 59 GLY B O 1
ATOM 5136 N N . ALA B 1 45 ? 23.914 20.713 43.999 1.00 33.30 60 ALA B N 1
ATOM 5137 C CA . ALA B 1 45 ? 23.091 19.524 43.831 1.00 33.30 60 ALA B CA 1
ATOM 5138 C C . ALA B 1 45 ? 23.176 19.031 42.392 1.00 31.84 60 ALA B C 1
ATOM 5139 O O . ALA B 1 45 ? 23.376 19.808 41.455 1.00 29.93 60 ALA B O 1
ATOM 5146 N N . LEU B 1 46 ? 23.013 17.724 42.220 1.00 30.80 61 LEU B N 1
ATOM 5147 C CA . LEU B 1 46 ? 23.199 17.085 40.927 1.00 26.92 61 LEU B CA 1
ATOM 5148 C C . LEU B 1 46 ? 21.861 16.662 40.342 1.00 25.28 61 LEU B C 1
ATOM 5149 O O . LEU B 1 46 ? 20.949 16.246 41.065 1.00 25.81 61 LEU B O 1
ATOM 5165 N N . ALA B 1 47 ? 21.757 16.777 39.023 1.00 23.03 62 ALA B N 1
ATOM 5166 C CA . ALA B 1 47 ? 20.581 16.348 38.291 1.00 22.51 62 ALA B CA 1
ATOM 5167 C C . ALA B 1 47 ? 21.031 15.751 36.969 1.00 20.95 62 ALA B C 1
ATOM 5168 O O . ALA B 1 47 ? 22.138 16.008 36.490 1.00 21.14 62 ALA B O 1
ATOM 5175 N N . ALA B 1 48 ? 20.166 14.930 36.396 1.00 19.46 63 ALA B N 1
ATOM 5176 C CA . ALA B 1 48 ? 20.290 14.554 35.002 1.00 19.85 63 ALA B CA 1
ATOM 5177 C C . ALA B 1 48 ? 19.463 15.528 34.181 1.00 19.78 63 ALA B C 1
ATOM 5178 O O . ALA B 1 48 ? 18.355 15.905 34.573 1.00 19.04 63 ALA B O 1
ATOM 5185 N N . ALA B 1 49 ? 20.015 15.949 33.051 1.00 19.36 64 ALA B N 1
ATOM 5186 C CA . ALA B 1 49 ? 19.331 16.852 32.136 1.00 20.22 64 ALA B CA 1
ATOM 5187 C C . ALA B 1 49 ? 19.177 16.121 30.814 1.00 21.19 64 ALA B C 1
ATOM 5188 O O . ALA B 1 49 ? 20.164 15.883 30.108 1.00 22.07 64 ALA B O 1
ATOM 5195 N N . LYS B 1 50 ? 17.949 15.738 30.495 1.00 19.94 65 LYS B N 1
ATOM 5196 C CA . LYS B 1 50 ? 17.638 15.188 29.186 1.00 21.13 65 LYS B CA 1
ATOM 5197 C C . LYS B 1 50 ? 17.227 16.363 28.315 1.00 22.63 65 LYS B C 1
ATOM 5198 O O . LYS B 1 50 ? 16.202 17.005 28.567 1.00 22.64 65 LYS B O 1
ATOM 5217 N N . VAL B 1 51 ? 18.047 16.669 27.316 1.00 23.62 66 VAL B N 1
ATOM 5218 C CA . VAL B 1 51 ? 17.877 17.860 26.500 1.00 26.66 66 VAL B CA 1
ATOM 5219 C C . VAL B 1 51 ? 17.565 17.413 25.081 1.00 30.30 66 VAL B C 1
ATOM 5220 O O . VAL B 1 51 ? 18.278 16.573 24.518 1.00 30.79 66 VAL B O 1
ATOM 5233 N N . ILE B 1 52 ? 16.497 17.966 24.514 1.00 32.36 67 ILE B N 1
ATOM 5234 C CA . ILE B 1 52 ? 15.967 17.535 23.227 1.00 37.18 67 ILE B CA 1
ATOM 5235 C C . ILE B 1 52 ? 15.811 18.768 22.351 1.00 40.96 67 ILE B C 1
ATOM 5236 O O . ILE B 1 52 ? 15.126 19.724 22.735 1.00 39.82 67 ILE B O 1
ATOM 5252 N N . GLU B 1 53 ? 16.446 18.752 21.183 1.00 46.60 68 GLU B N 1
ATOM 5253 C CA . GLU B 1 53 ? 16.274 19.807 20.193 1.00 51.83 68 GLU B CA 1
ATOM 5254 C C . GLU B 1 53 ? 15.067 19.465 19.328 1.00 56.46 68 GLU B C 1
ATOM 5255 O O . GLU B 1 53 ? 15.040 18.412 18.682 1.00 57.08 68 GLU B O 1
ATOM 5262 N N . THR B 1 54 ? 14.070 20.354 19.320 1.00 60.53 69 THR B N 1
ATOM 5263 C CA . THR B 1 54 ? 12.822 20.111 18.599 1.00 64.40 69 THR B CA 1
ATOM 5264 C C . THR B 1 54 ? 12.613 21.157 17.512 1.00 66.86 69 THR B C 1
ATOM 5265 O O . THR B 1 54 ? 12.715 20.829 16.327 1.00 67.86 69 THR B O 1
ATOM 5276 N N . LYS B 1 55 ? 12.317 22.403 17.874 1.00 67.70 70 LYS B N 1
ATOM 5277 C CA . LYS B 1 55 ? 12.106 23.538 16.975 1.00 67.83 70 LYS B CA 1
ATOM 5278 C C . LYS B 1 55 ? 10.667 23.638 16.476 1.00 66.41 70 LYS B C 1
ATOM 5279 O O . LYS B 1 55 ? 10.354 24.594 15.758 1.00 67.13 70 LYS B O 1
ATOM 5283 N N . SER B 1 56 ? 9.786 22.700 16.822 1.00 63.38 71 SER B N 1
ATOM 5284 C CA . SER B 1 56 ? 8.399 22.751 16.383 1.00 60.72 71 SER B CA 1
ATOM 5285 C C . SER B 1 56 ? 7.486 22.423 17.554 1.00 58.48 71 SER B C 1
ATOM 5286 O O . SER B 1 56 ? 7.755 21.492 18.319 1.00 56.02 71 SER B O 1
ATOM 5294 N N . GLU B 1 57 ? 6.403 23.194 17.684 1.00 58.00 72 GLU B N 1
ATOM 5295 C CA . GLU B 1 57 ? 5.450 22.958 18.762 1.00 57.16 72 GLU B CA 1
ATOM 5296 C C . GLU B 1 57 ? 4.804 21.584 18.646 1.00 56.31 72 GLU B C 1
ATOM 5297 O O . GLU B 1 57 ? 4.386 21.008 19.657 1.00 55.42 72 GLU B O 1
ATOM 5301 N N . GLU B 1 58 ? 4.716 21.042 17.430 1.00 56.31 73 GLU B N 1
ATOM 5302 C CA . GLU B 1 58 ? 4.128 19.719 17.242 1.00 56.14 73 GLU B CA 1
ATOM 5303 C C . GLU B 1 58 ? 4.996 18.641 17.881 1.00 54.59 73 GLU B C 1
ATOM 5304 O O . GLU B 1 58 ? 4.533 17.879 18.738 1.00 53.81 73 GLU B O 1
ATOM 5308 N N . GLU B 1 59 ? 6.265 18.560 17.470 1.00 53.86 74 GLU B N 1
ATOM 5309 C CA . GLU B 1 59 ? 7.168 17.569 18.046 1.00 52.85 74 GLU B CA 1
ATOM 5310 C C . GLU B 1 59 ? 7.354 17.791 19.541 1.00 50.76 74 GLU B C 1
ATOM 5311 O O . GLU B 1 59 ? 7.512 16.825 20.298 1.00 49.48 74 GLU B O 1
ATOM 5315 N N . LEU B 1 60 ? 7.344 19.050 19.984 1.00 49.40 75 LEU B N 1
ATOM 5316 C CA . LEU B 1 60 ? 7.395 19.330 21.414 1.00 47.90 75 LEU B CA 1
ATOM 5317 C C . LEU B 1 60 ? 6.266 18.615 22.145 1.00 46.10 75 LEU B C 1
ATOM 5318 O O . LEU B 1 60 ? 6.456 18.110 23.257 1.00 45.18 75 LEU B O 1
ATOM 5325 N N . GLU B 1 61 ? 5.084 18.552 21.527 1.00 44.96 76 GLU B N 1
ATOM 5326 C CA . GLU B 1 61 ? 3.949 17.886 22.159 1.00 44.56 76 GLU B CA 1
ATOM 5327 C C . GLU B 1 61 ? 4.249 16.417 22.430 1.00 43.29 76 GLU B C 1
ATOM 5328 O O . GLU B 1 61 ? 3.889 15.887 23.488 1.00 43.33 76 GLU B O 1
ATOM 5332 N N . ASP B 1 62 ? 4.911 15.742 21.488 1.00 41.42 77 ASP B N 1
ATOM 5333 C CA . ASP B 1 62 ? 5.201 14.321 21.656 1.00 40.16 77 ASP B CA 1
ATOM 5334 C C . ASP B 1 62 ? 6.196 14.089 22.787 1.00 35.55 77 ASP B C 1
ATOM 5335 O O . ASP B 1 62 ? 5.984 13.224 23.645 1.00 33.45 77 ASP B O 1
ATOM 5344 N N . TYR B 1 63 ? 7.296 14.845 22.798 1.00 32.60 78 TYR B N 1
ATOM 5345 C CA . TYR B 1 63 ? 8.281 14.694 23.862 1.00 29.95 78 TYR B CA 1
ATOM 5346 C C . TYR B 1 63 ? 7.689 15.031 25.221 1.00 26.80 78 TYR B C 1
ATOM 5347 O O . TYR B 1 63 ? 8.080 14.440 26.235 1.00 25.16 78 TYR B O 1
ATOM 5365 N N . ILE B 1 64 ? 6.750 15.978 25.266 1.00 25.69 79 ILE B N 1
ATOM 5366 C CA . ILE B 1 64 ? 6.178 16.396 26.538 1.00 25.15 79 ILE B CA 1
ATOM 5367 C C . ILE B 1 64 ? 5.390 15.268 27.192 1.00 23.43 79 ILE B C 1
ATOM 5368 O O . ILE B 1 64 ? 5.138 15.319 28.401 1.00 22.82 79 ILE B O 1
ATOM 5378 N N . VAL B 1 65 ? 4.999 14.243 26.430 1.00 23.37 80 VAL B N 1
ATOM 5379 C CA . VAL B 1 65 ? 4.338 13.088 27.032 1.00 22.36 80 VAL B CA 1
ATOM 5380 C C . VAL B 1 65 ? 5.209 12.487 28.131 1.00 20.99 80 VAL B C 1
ATOM 5381 O O . VAL B 1 65 ? 4.703 12.031 29.164 1.00 20.40 80 VAL B O 1
ATOM 5394 N N . GLU B 1 66 ? 6.530 12.470 27.929 1.00 19.96 81 GLU B N 1
ATOM 5395 C CA . GLU B 1 66 ? 7.413 11.965 28.978 1.00 18.30 81 GLU B CA 1
ATOM 5396 C C . GLU B 1 66 ? 7.263 12.783 30.253 1.00 17.78 81 GLU B C 1
ATOM 5397 O O . GLU B 1 66 ? 7.266 12.229 31.359 1.00 15.69 81 GLU B O 1
ATOM 5409 N N . ILE B 1 67 ? 7.133 14.103 30.116 1.00 18.42 82 ILE B N 1
ATOM 5410 C CA . ILE B 1 67 ? 6.934 14.969 31.275 1.00 19.75 82 ILE B CA 1
ATOM 5411 C C . ILE B 1 67 ? 5.598 14.668 31.943 1.00 19.68 82 ILE B C 1
ATOM 5412 O O . ILE B 1 67 ? 5.506 14.603 33.176 1.00 20.23 82 ILE B O 1
ATOM 5428 N N . GLU B 1 68 ? 4.543 14.481 31.144 1.00 20.05 83 GLU B N 1
ATOM 5429 C CA . GLU B 1 68 ? 3.241 14.123 31.704 1.00 21.12 83 GLU B CA 1
ATOM 5430 C C . GLU B 1 68 ? 3.347 12.869 32.560 1.00 20.22 83 GLU B C 1
ATOM 5431 O O . GLU B 1 68 ? 2.846 12.824 33.690 1.00 20.92 83 GLU B O 1
ATOM 5443 N N . ILE B 1 69 ? 3.989 11.829 32.027 1.00 17.49 84 ILE B N 1
ATOM 5444 C CA . ILE B 1 69 ? 4.123 10.574 32.760 1.00 16.29 84 ILE B CA 1
ATOM 5445 C C . ILE B 1 69 ? 4.911 10.791 34.044 1.00 16.27 84 ILE B C 1
ATOM 5446 O O . ILE B 1 69 ? 4.498 10.362 35.127 1.00 16.87 84 ILE B O 1
ATOM 5462 N N . LEU B 1 70 ? 6.065 11.452 33.943 1.00 16.57 85 LEU B N 1
ATOM 5463 C CA . LEU B 1 70 ? 6.914 11.610 35.117 1.00 16.22 85 LEU B CA 1
ATOM 5464 C C . LEU B 1 70 ? 6.234 12.463 36.175 1.00 17.09 85 LEU B C 1
ATOM 5465 O O . LEU B 1 70 ? 6.397 12.219 37.376 1.00 17.03 85 LEU B O 1
ATOM 5481 N N . ALA B 1 71 ? 5.464 13.468 35.749 1.00 19.10 86 ALA B N 1
ATOM 5482 C CA . ALA B 1 71 ? 4.817 14.353 36.708 1.00 19.84 86 ALA B CA 1
ATOM 5483 C C . ALA B 1 71 ? 3.784 13.612 37.548 1.00 20.96 86 ALA B C 1
ATOM 5484 O O . ALA B 1 71 ? 3.651 13.878 38.748 1.00 22.35 86 ALA B O 1
ATOM 5491 N N A THR B 1 72 ? 3.067 12.668 36.942 0.54 18.72 87 THR B N 1
ATOM 5492 N N B THR B 1 72 ? 3.023 12.686 36.949 0.46 19.42 87 THR B N 1
ATOM 5493 C CA A THR B 1 72 ? 2.060 11.917 37.673 0.54 19.10 87 THR B CA 1
ATOM 5494 C CA B THR B 1 72 ? 2.054 11.934 37.747 0.46 19.99 87 THR B CA 1
ATOM 5495 C C A THR B 1 72 ? 2.647 10.738 38.432 0.54 18.86 87 THR B C 1
ATOM 5496 C C B THR B 1 72 ? 2.707 10.803 38.526 0.46 19.37 87 THR B C 1
ATOM 5497 O O A THR B 1 72 ? 2.018 10.251 39.376 0.54 18.15 87 THR B O 1
ATOM 5498 O O B THR B 1 72 ? 2.184 10.398 39.571 0.46 18.88 87 THR B O 1
ATOM 5519 N N . CYS B 1 73 ? 3.830 10.272 38.043 1.00 19.54 88 CYS B N 1
ATOM 5520 C CA . CYS B 1 73 ? 4.462 9.122 38.685 1.00 19.39 88 CYS B CA 1
ATOM 5521 C C . CYS B 1 73 ? 5.320 9.583 39.862 1.00 19.74 88 CYS B C 1
ATOM 5522 O O . CYS B 1 73 ? 6.540 9.423 39.896 1.00 21.13 88 CYS B O 1
ATOM 5531 N N . ASP B 1 74 ? 4.637 10.192 40.831 1.00 19.27 89 ASP B N 1
ATOM 5532 C CA . ASP B 1 74 ? 5.239 10.599 42.096 1.00 19.89 89 ASP B CA 1
ATOM 5533 C C . ASP B 1 74 ? 5.086 9.424 43.049 1.00 19.66 89 ASP B C 1
ATOM 5534 O O . ASP B 1 74 ? 4.032 9.231 43.659 1.00 21.57 89 ASP B O 1
ATOM 5543 N N . HIS B 1 75 ? 6.137 8.620 43.148 1.00 16.26 90 HIS B N 1
ATOM 5544 C CA . HIS B 1 75 ? 6.177 7.451 44.012 1.00 14.82 90 HIS B CA 1
ATOM 5545 C C . HIS B 1 75 ? 7.616 7.311 44.475 1.00 15.12 90 HIS B C 1
ATOM 5546 O O . HIS B 1 75 ? 8.534 7.675 43.731 1.00 15.83 90 HIS B O 1
ATOM 5560 N N . PRO B 1 76 ? 7.853 6.806 45.690 1.00 14.51 91 PRO B N 1
ATOM 5561 C CA . PRO B 1 76 ? 9.235 6.736 46.194 1.00 14.60 91 PRO B CA 1
ATOM 5562 C C . PRO B 1 76 ? 10.227 6.032 45.282 1.00 15.54 91 PRO B C 1
ATOM 5563 O O . PRO B 1 76 ? 11.420 6.360 45.327 1.00 17.92 91 PRO B O 1
ATOM 5574 N N . TYR B 1 77 ? 9.788 5.079 44.457 1.00 12.75 92 TYR B N 1
ATOM 5575 C CA . TYR B 1 77 ? 10.700 4.226 43.701 1.00 12.47 92 TYR B CA 1
ATOM 5576 C C . TYR B 1 77 ? 10.664 4.495 42.200 1.00 12.20 92 TYR B C 1
ATOM 5577 O O . TYR B 1 77 ? 11.069 3.635 41.413 1.00 12.88 92 TYR B O 1
ATOM 5595 N N . ILE B 1 78 ? 10.199 5.675 41.793 1.00 12.43 93 ILE B N 1
ATOM 5596 C CA . ILE B 1 78 ? 10.263 6.131 40.408 1.00 11.63 93 ILE B CA 1
ATOM 5597 C C . ILE B 1 78 ? 11.155 7.362 40.368 1.00 11.64 93 ILE B C 1
ATOM 5598 O O . ILE B 1 78 ? 11.114 8.189 41.286 1.00 13.10 93 ILE B O 1
ATOM 5614 N N . VAL B 1 79 ? 11.954 7.493 39.304 1.00 11.73 94 VAL B N 1
ATOM 5615 C CA . VAL B 1 79 ? 12.789 8.678 39.115 1.00 12.75 94 VAL B CA 1
ATOM 5616 C C . VAL B 1 79 ? 11.956 9.934 39.344 1.00 12.70 94 VAL B C 1
ATOM 5617 O O . VAL B 1 79 ? 10.768 9.977 39.000 1.00 13.70 94 VAL B O 1
ATOM 5630 N N . LYS B 1 80 ? 12.583 10.971 39.895 1.00 14.16 95 LYS B N 1
ATOM 5631 C CA . LYS B 1 80 ? 11.888 12.163 40.377 1.00 15.45 95 LYS B CA 1
ATOM 5632 C C . LYS B 1 80 ? 12.104 13.310 39.397 1.00 15.33 95 LYS B C 1
ATOM 5633 O O . LYS B 1 80 ? 13.230 13.788 39.227 1.00 16.59 95 LYS B O 1
ATOM 5652 N N . LEU B 1 81 ? 11.022 13.754 38.769 1.00 16.80 96 LEU B N 1
ATOM 5653 C CA . LEU B 1 81 ? 11.069 14.942 37.927 1.00 19.14 96 LEU B CA 1
ATOM 5654 C C . LEU B 1 81 ? 11.277 16.184 38.789 1.00 19.84 96 LEU B C 1
ATOM 5655 O O . LEU B 1 81 ? 10.512 16.438 39.725 1.00 21.01 96 LEU B O 1
ATOM 5671 N N . LEU B 1 82 ? 12.313 16.958 38.471 1.00 19.50 97 LEU B N 1
ATOM 5672 C CA . LEU B 1 82 ? 12.562 18.219 39.160 1.00 20.24 97 LEU B CA 1
ATOM 5673 C C . LEU B 1 82 ? 11.928 19.398 38.446 1.00 22.68 97 LEU B C 1
ATOM 5674 O O . LEU B 1 82 ? 11.591 20.397 39.090 1.00 25.51 97 LEU B O 1
ATOM 5690 N N . GLY B 1 83 ? 11.768 19.306 37.138 1.00 23.35 98 GLY B N 1
ATOM 5691 C CA . GLY B 1 83 ? 11.174 20.381 36.376 1.00 22.67 98 GLY B CA 1
ATOM 5692 C C . GLY B 1 83 ? 11.493 20.213 34.908 1.00 22.12 98 GLY B C 1
ATOM 5693 O O . GLY B 1 83 ? 12.241 19.324 34.504 1.00 21.95 98 GLY B O 1
ATOM 5697 N N . ALA B 1 84 ? 10.899 21.096 34.114 1.00 22.64 99 ALA B N 1
ATOM 5698 C CA . ALA B 1 84 ? 11.096 21.061 32.676 1.00 21.93 99 ALA B CA 1
ATOM 5699 C C . ALA B 1 84 ? 11.080 22.482 32.146 1.00 23.28 99 ALA B C 1
ATOM 5700 O O . ALA B 1 84 ? 10.348 23.335 32.655 1.00 25.06 99 ALA B O 1
ATOM 5707 N N . TYR B 1 85 ? 11.901 22.725 31.131 1.00 22.55 100 TYR B N 1
ATOM 5708 C CA . TYR B 1 85 ? 12.022 24.031 30.510 1.00 23.81 100 TYR B CA 1
ATOM 5709 C C . TYR B 1 85 ? 11.979 23.856 29.003 1.00 25.85 100 TYR B C 1
ATOM 5710 O O . TYR B 1 85 ? 12.427 22.839 28.467 1.00 27.85 100 TYR B O 1
ATOM 5728 N N . TYR B 1 86 ? 11.454 24.862 28.318 1.00 25.76 101 TYR B N 1
ATOM 5729 C CA . TYR B 1 86 ? 11.618 24.982 26.875 1.00 28.56 101 TYR B CA 1
ATOM 5730 C C . TYR B 1 86 ? 12.245 26.342 26.617 1.00 30.83 101 TYR B C 1
ATOM 5731 O O . TYR B 1 86 ? 11.609 27.379 26.840 1.00 32.42 101 TYR B O 1
ATOM 5749 N N . HIS B 1 87 ? 13.490 26.334 26.154 1.00 30.62 102 HIS B N 1
ATOM 5750 C CA . HIS B 1 87 ? 14.275 27.553 26.045 1.00 34.13 102 HIS B CA 1
ATOM 5751 C C . HIS B 1 87 ? 15.214 27.417 24.860 1.00 35.19 102 HIS B C 1
ATOM 5752 O O . HIS B 1 87 ? 15.888 26.394 24.716 1.00 34.20 102 HIS B O 1
ATOM 5766 N N . ASP B 1 88 ? 15.241 28.443 24.011 1.00 38.34 103 ASP B N 1
ATOM 5767 C CA . ASP B 1 88 ? 16.170 28.498 22.885 1.00 41.54 103 ASP B CA 1
ATOM 5768 C C . ASP B 1 88 ? 16.059 27.250 22.012 1.00 41.57 103 ASP B C 1
ATOM 5769 O O . ASP B 1 88 ? 17.056 26.714 21.525 1.00 42.28 103 ASP B O 1
ATOM 5778 N N . GLY B 1 89 ? 14.829 26.774 21.823 1.00 41.24 104 GLY B N 1
ATOM 5779 C CA . GLY B 1 89 ? 14.591 25.637 20.956 1.00 40.38 104 GLY B CA 1
ATOM 5780 C C . GLY B 1 89 ? 15.009 24.297 21.519 1.00 40.27 104 GLY B C 1
ATOM 5781 O O . GLY B 1 89 ? 15.244 23.360 20.751 1.00 42.26 104 GLY B O 1
ATOM 5785 N N . LYS B 1 90 ? 15.108 24.170 22.839 1.00 36.68 105 LYS B N 1
ATOM 5786 C CA . LYS B 1 90 ? 15.499 22.916 23.467 1.00 34.88 105 LYS B CA 1
ATOM 5787 C C . LYS B 1 90 ? 14.568 22.627 24.631 1.00 30.29 105 LYS B C 1
ATOM 5788 O O . LYS B 1 90 ? 14.282 23.517 25.439 1.00 29.10 105 LYS B O 1
ATOM 5807 N N . LEU B 1 91 ? 14.091 21.388 24.703 1.00 27.17 106 LEU B N 1
ATOM 5808 C CA . LEU B 1 91 ? 13.316 20.917 25.840 1.00 25.18 106 LEU B CA 1
ATOM 5809 C C . LEU B 1 91 ? 14.278 20.295 26.843 1.00 24.13 106 LEU B C 1
ATOM 5810 O O . LEU B 1 91 ? 15.010 19.358 26.507 1.00 25.78 106 LEU B O 1
ATOM 5826 N N . TRP B 1 92 ? 14.290 20.825 28.061 1.00 22.46 107 TRP B N 1
ATOM 5827 C CA . TRP B 1 92 ? 15.099 20.295 29.150 1.00 21.20 107 TRP B CA 1
ATOM 5828 C C . TRP B 1 92 ? 14.170 19.547 30.093 1.00 20.21 107 TRP B C 1
ATOM 5829 O O . TRP B 1 92 ? 13.213 20.132 30.609 1.00 21.56 107 TRP B O 1
ATOM 5850 N N . ILE B 1 93 ? 14.456 18.270 30.327 1.00 19.54 108 ILE B N 1
ATOM 5851 C CA . ILE B 1 93 ? 13.758 17.481 31.335 1.00 18.31 108 ILE B CA 1
ATOM 5852 C C . ILE B 1 93 ? 14.766 17.205 32.442 1.00 17.88 108 ILE B C 1
ATOM 5853 O O . ILE B 1 93 ? 15.764 16.508 32.223 1.00 18.41 108 ILE B O 1
ATOM 5869 N N . MET B 1 94 ? 14.517 17.753 33.626 1.00 18.04 109 MET B N 1
ATOM 5870 C CA . MET B 1 94 ? 15.444 17.649 34.745 1.00 18.20 109 MET B CA 1
ATOM 5871 C C . MET B 1 94 ? 14.968 16.562 35.702 1.00 17.40 109 MET B C 1
ATOM 5872 O O . MET B 1 94 ? 13.821 16.589 36.160 1.00 18.41 109 MET B O 1
ATOM 5886 N N A ILE B 1 95 ? 15.853 15.620 36.015 0.67 17.95 110 ILE B N 1
ATOM 5887 N N B ILE B 1 95 ? 15.850 15.607 35.982 0.33 16.95 110 ILE B N 1
ATOM 5888 C CA A ILE B 1 95 ? 15.526 14.487 36.873 0.67 18.02 110 ILE B CA 1
ATOM 5889 C CA B ILE B 1 95 ? 15.568 14.484 36.865 0.33 15.88 110 ILE B CA 1
ATOM 5890 C C A ILE B 1 95 ? 16.576 14.382 37.970 0.67 17.44 110 ILE B C 1
ATOM 5891 C C B ILE B 1 95 ? 16.570 14.519 38.008 0.33 16.10 110 ILE B C 1
ATOM 5892 O O A ILE B 1 95 ? 17.773 14.551 37.717 0.67 18.23 110 ILE B O 1
ATOM 5893 O O B ILE B 1 95 ? 17.726 14.915 37.831 0.33 15.99 110 ILE B O 1
ATOM 5924 N N . GLU B 1 96 ? 16.122 14.102 39.189 1.00 16.33 111 GLU B N 1
ATOM 5925 C CA . GLU B 1 96 ? 17.030 14.008 40.324 1.00 17.15 111 GLU B CA 1
ATOM 5926 C C . GLU B 1 96 ? 18.110 12.969 40.052 1.00 16.00 111 GLU B C 1
ATOM 5927 O O . GLU B 1 96 ? 17.822 11.836 39.652 1.00 15.52 111 GLU B O 1
ATOM 5940 N N . PHE B 1 97 ? 19.359 13.375 40.254 1.00 16.44 112 PHE B N 1
ATOM 5941 C CA . PHE B 1 97 ? 20.488 12.476 40.092 1.00 15.65 112 PHE B CA 1
ATOM 5942 C C . PHE B 1 97 ? 20.421 11.362 41.126 1.00 15.63 112 PHE B C 1
ATOM 5943 O O . PHE B 1 97 ? 20.060 11.581 42.282 1.00 17.93 112 PHE B O 1
ATOM 5960 N N . CYS B 1 98 ? 20.784 10.163 40.690 1.00 14.69 113 CYS B N 1
ATOM 5961 C CA . CYS B 1 98 ? 20.741 8.932 41.475 1.00 14.62 113 CYS B CA 1
ATOM 5962 C C . CYS B 1 98 ? 22.185 8.525 41.717 1.00 14.53 113 CYS B C 1
ATOM 5963 O O . CYS B 1 98 ? 22.811 7.900 40.848 1.00 14.61 113 CYS B O 1
ATOM 5971 N N . PRO B 1 99 ? 22.768 8.880 42.862 1.00 16.21 114 PRO B N 1
ATOM 5972 C CA . PRO B 1 99 ? 24.225 8.765 43.022 1.00 17.63 114 PRO B CA 1
ATOM 5973 C C . PRO B 1 99 ? 24.742 7.341 43.178 1.00 18.30 114 PRO B C 1
ATOM 5974 O O . PRO B 1 99 ? 25.965 7.149 43.165 1.00 21.07 114 PRO B O 1
ATOM 5985 N N . GLY B 1 100 ? 23.874 6.344 43.329 1.00 16.29 115 GLY B N 1
ATOM 5986 C CA . GLY B 1 100 ? 24.326 4.965 43.339 1.00 18.12 115 GLY B CA 1
ATOM 5987 C C . GLY B 1 100 ? 24.530 4.355 41.968 1.00 18.08 115 GLY B C 1
ATOM 5988 O O . GLY B 1 100 ? 25.140 3.288 41.863 1.00 20.62 115 GLY B O 1
ATOM 5992 N N . GLY B 1 101 ? 24.038 5.008 40.919 1.00 16.13 116 GLY B N 1
ATOM 5993 C CA . GLY B 1 101 ? 24.170 4.490 39.573 1.00 16.15 116 GLY B CA 1
ATOM 5994 C C . GLY B 1 101 ? 23.137 3.423 39.272 1.00 15.27 116 GLY B C 1
ATOM 5995 O O . GLY B 1 101 ? 22.254 3.114 40.070 1.00 16.67 116 GLY B O 1
ATOM 5999 N N . ALA B 1 102 ? 23.257 2.849 38.083 1.00 14.93 117 ALA B N 1
ATOM 6000 C CA . ALA B 1 102 ? 22.342 1.811 37.642 1.00 14.16 117 ALA B CA 1
ATOM 6001 C C . ALA B 1 102 ? 22.859 0.441 38.064 1.00 12.71 117 ALA B C 1
ATOM 6002 O O . ALA B 1 102 ? 24.065 0.225 38.193 1.00 13.25 117 ALA B O 1
ATOM 6009 N N . VAL B 1 103 ? 21.930 -0.495 38.263 1.00 11.97 118 VAL B N 1
ATOM 6010 C CA . VAL B 1 103 ? 22.320 -1.812 38.762 1.00 11.98 118 VAL B CA 1
ATOM 6011 C C . VAL B 1 103 ? 23.240 -2.526 37.775 1.00 12.97 118 VAL B C 1
ATOM 6012 O O . VAL B 1 103 ? 24.175 -3.227 38.179 1.00 14.22 118 VAL B O 1
ATOM 6025 N N . ASP B 1 104 ? 22.990 -2.386 36.471 1.00 13.40 119 ASP B N 1
ATOM 6026 C CA . ASP B 1 104 ? 23.888 -3.033 35.516 1.00 13.96 119 ASP B CA 1
ATOM 6027 C C . ASP B 1 104 ? 25.303 -2.465 35.621 1.00 14.19 119 ASP B C 1
ATOM 6028 O O . ASP B 1 104 ? 26.285 -3.214 35.567 1.00 14.97 119 ASP B O 1
ATOM 6037 N N . ALA B 1 105 ? 25.426 -1.151 35.819 1.00 14.84 120 ALA B N 1
ATOM 6038 C CA . ALA B 1 105 ? 26.746 -0.550 35.985 1.00 16.05 120 ALA B CA 1
ATOM 6039 C C . ALA B 1 105 ? 27.419 -1.035 37.261 1.00 15.74 120 ALA B C 1
ATOM 6040 O O . ALA B 1 105 ? 28.641 -1.218 37.290 1.00 17.15 120 ALA B O 1
ATOM 6047 N N . ILE B 1 106 ? 26.641 -1.240 38.326 1.00 14.62 121 ILE B N 1
ATOM 6048 C CA . ILE B 1 106 ? 27.208 -1.731 39.578 1.00 15.91 121 ILE B CA 1
ATOM 6049 C C . ILE B 1 106 ? 27.769 -3.134 39.393 1.00 15.81 121 ILE B C 1
ATOM 6050 O O . ILE B 1 106 ? 28.859 -3.450 39.885 1.00 16.39 121 ILE B O 1
ATOM 6066 N N . MET B 1 107 ? 27.037 -4.001 38.685 1.00 14.48 122 MET B N 1
ATOM 6067 C CA . MET B 1 107 ? 27.529 -5.358 38.466 1.00 16.18 122 MET B CA 1
ATOM 6068 C C . MET B 1 107 ? 28.810 -5.348 37.645 1.00 17.37 122 MET B C 1
ATOM 6069 O O . MET B 1 107 ? 29.711 -6.163 37.875 1.00 18.85 122 MET B O 1
ATOM 6083 N N . LEU B 1 108 ? 28.910 -4.432 36.679 1.00 17.20 123 LEU B N 1
ATOM 6084 C CA . LEU B 1 108 ? 30.143 -4.300 35.909 1.00 19.34 123 LEU B CA 1
ATOM 6085 C C . LEU B 1 108 ? 31.279 -3.789 36.787 1.00 19.99 123 LEU B C 1
ATOM 6086 O O . LEU B 1 108 ? 32.395 -4.317 36.748 1.00 21.34 123 LEU B O 1
ATOM 6102 N N . GLU B 1 109 ? 31.003 -2.762 37.591 1.00 20.92 124 GLU B N 1
ATOM 6103 C CA . GLU B 1 109 ? 32.035 -2.157 38.425 1.00 22.81 124 GLU B CA 1
ATOM 6104 C C . GLU B 1 109 ? 32.587 -3.151 39.439 1.00 22.27 124 GLU B C 1
ATOM 6105 O O . GLU B 1 109 ? 33.795 -3.172 39.703 1.00 23.77 124 GLU B O 1
ATOM 6115 N N . LEU B 1 110 ? 31.718 -3.968 40.028 1.00 20.75 125 LEU B N 1
ATOM 6116 C CA . LEU B 1 110 ? 32.115 -4.933 41.044 1.00 22.12 125 LEU B CA 1
ATOM 6117 C C . LEU B 1 110 ? 32.417 -6.307 40.463 1.00 22.86 125 LEU B C 1
ATOM 6118 O O . LEU B 1 110 ? 32.857 -7.194 41.202 1.00 23.74 125 LEU B O 1
ATOM 6134 N N . ASP B 1 111 ? 32.194 -6.498 39.164 1.00 23.52 126 ASP B N 1
ATOM 6135 C CA . ASP B 1 111 ? 32.485 -7.758 38.483 1.00 24.43 126 ASP B CA 1
ATOM 6136 C C . ASP B 1 111 ? 31.788 -8.935 39.163 1.00 23.38 126 ASP B C 1
ATOM 6137 O O . ASP B 1 111 ? 32.378 -9.993 39.387 1.00 25.18 126 ASP B O 1
ATOM 6146 N N . ARG B 1 112 ? 30.510 -8.749 39.488 1.00 20.52 127 ARG B N 1
ATOM 6147 C CA . ARG B 1 112 ? 29.733 -9.826 40.085 1.00 20.47 127 ARG B CA 1
ATOM 6148 C C . ARG B 1 112 ? 28.255 -9.466 40.049 1.00 18.92 127 ARG B C 1
ATOM 6149 O O . ARG B 1 112 ? 27.881 -8.304 39.869 1.00 18.47 127 ARG B O 1
ATOM 6170 N N . GLY B 1 113 ? 27.420 -10.490 40.227 1.00 18.14 128 GLY B N 1
ATOM 6171 C CA . GLY B 1 113 ? 25.996 -10.300 40.381 1.00 16.99 128 GLY B CA 1
ATOM 6172 C C . GLY B 1 113 ? 25.623 -9.930 41.806 1.00 16.23 128 GLY B C 1
ATOM 6173 O O . GLY B 1 113 ? 26.458 -9.836 42.704 1.00 16.76 128 GLY B O 1
ATOM 6177 N N . LEU B 1 114 ? 24.328 -9.710 42.008 1.00 15.48 129 LEU B N 1
ATOM 6178 C CA . LEU B 1 114 ? 23.827 -9.363 43.328 1.00 15.68 129 LEU B CA 1
ATOM 6179 C C . LEU B 1 114 ? 23.641 -10.614 44.180 1.00 17.04 129 LEU B C 1
ATOM 6180 O O . LEU B 1 114 ? 23.405 -11.713 43.670 1.00 18.06 129 LEU B O 1
ATOM 6196 N N . THR B 1 115 ? 23.766 -10.437 45.491 1.00 16.79 130 THR B N 1
ATOM 6197 C CA . THR B 1 115 ? 23.401 -11.485 46.432 1.00 16.78 130 THR B CA 1
ATOM 6198 C C . THR B 1 115 ? 21.883 -11.574 46.519 1.00 15.61 130 THR B C 1
ATOM 6199 O O . THR B 1 115 ? 21.164 -10.655 46.129 1.00 14.66 130 THR B O 1
ATOM 6210 N N . GLU B 1 116 ? 21.391 -12.687 47.057 1.00 16.43 131 GLU B N 1
ATOM 6211 C CA . GLU B 1 116 ? 19.944 -12.824 47.181 1.00 16.95 131 GLU B CA 1
ATOM 6212 C C . GLU B 1 116 ? 19.319 -11.737 48.046 1.00 16.13 131 GLU B C 1
ATOM 6213 O O . GLU B 1 116 ? 18.280 -11.190 47.639 1.00 16.65 131 GLU B O 1
ATOM 6225 N N . PRO B 1 117 ? 19.861 -11.380 49.215 1.00 15.80 132 PRO B N 1
ATOM 6226 C CA . PRO B 1 117 ? 19.253 -10.271 49.972 1.00 16.23 132 PRO B CA 1
ATOM 6227 C C . PRO B 1 117 ? 19.220 -8.963 49.200 1.00 14.90 132 PRO B C 1
ATOM 6228 O O . PRO B 1 117 ? 18.269 -8.183 49.338 1.00 15.54 132 PRO B O 1
ATOM 6239 N N . GLN B 1 118 ? 20.245 -8.692 48.392 1.00 14.84 133 GLN B N 1
ATOM 6240 C CA . GLN B 1 118 ? 20.217 -7.509 47.539 1.00 13.42 133 GLN B CA 1
ATOM 6241 C C . GLN B 1 118 ? 19.099 -7.609 46.507 1.00 13.52 133 GLN B C 1
ATOM 6242 O O . GLN B 1 118 ? 18.351 -6.646 46.291 1.00 12.68 133 GLN B O 1
ATOM 6256 N N . ILE B 1 119 ? 18.958 -8.775 45.874 1.00 13.80 134 ILE B N 1
ATOM 6257 C CA . ILE B 1 119 ? 17.890 -8.971 44.896 1.00 13.84 134 ILE B CA 1
ATOM 6258 C C . ILE B 1 119 ? 16.527 -8.813 45.557 1.00 14.17 134 ILE B C 1
ATOM 6259 O O . ILE B 1 119 ? 15.585 -8.280 44.957 1.00 14.04 134 ILE B O 1
ATOM 6275 N N . GLN B 1 120 ? 16.396 -9.283 46.798 1.00 13.72 135 GLN B N 1
ATOM 6276 C CA . GLN B 1 120 ? 15.111 -9.199 47.485 1.00 13.97 135 GLN B CA 1
ATOM 6277 C C . GLN B 1 120 ? 14.665 -7.753 47.659 1.00 13.32 135 GLN B C 1
ATOM 6278 O O . GLN B 1 120 ? 13.478 -7.442 47.508 1.00 13.71 135 GLN B O 1
ATOM 6292 N N . VAL B 1 121 ? 15.597 -6.854 47.983 1.00 12.97 136 VAL B N 1
ATOM 6293 C CA . VAL B 1 121 ? 15.248 -5.441 48.104 1.00 13.51 136 VAL B CA 1
ATOM 6294 C C . VAL B 1 121 ? 14.817 -4.888 46.754 1.00 12.85 136 VAL B C 1
ATOM 6295 O O . VAL B 1 121 ? 13.783 -4.221 46.639 1.00 12.79 136 VAL B O 1
ATOM 6308 N N . VAL B 1 122 ? 15.619 -5.128 45.715 1.00 11.75 137 VAL B N 1
ATOM 6309 C CA . VAL B 1 122 ? 15.257 -4.646 44.384 1.00 11.63 137 VAL B CA 1
ATOM 6310 C C . VAL B 1 122 ? 13.881 -5.165 43.996 1.00 12.56 137 VAL B C 1
ATOM 6311 O O . VAL B 1 122 ? 13.031 -4.419 43.496 1.00 13.06 137 VAL B O 1
ATOM 6324 N N . CYS B 1 123 ? 13.644 -6.457 44.218 1.00 12.07 138 CYS B N 1
ATOM 6325 C CA . CYS B 1 123 ? 12.380 -7.057 43.811 1.00 12.43 138 CYS B CA 1
ATOM 6326 C C . CYS B 1 123 ? 11.212 -6.440 44.569 1.00 12.98 138 CYS B C 1
ATOM 6327 O O . CYS B 1 123 ? 10.184 -6.093 43.976 1.00 12.36 138 CYS B O 1
ATOM 6335 N N . ARG B 1 124 ? 11.348 -6.300 45.889 1.00 11.60 139 ARG B N 1
ATOM 6336 C CA . ARG B 1 124 ? 10.276 -5.697 46.670 1.00 13.13 139 ARG B CA 1
ATOM 6337 C C . ARG B 1 124 ? 9.958 -4.301 46.158 1.00 12.37 139 ARG B C 1
ATOM 6338 O O . ARG B 1 124 ? 8.792 -3.955 45.946 1.00 12.77 139 ARG B O 1
ATOM 6359 N N . GLN B 1 125 ? 10.990 -3.483 45.949 1.00 11.53 140 GLN B N 1
ATOM 6360 C CA . GLN B 1 125 ? 10.753 -2.098 45.558 1.00 12.21 140 GLN B CA 1
ATOM 6361 C C . GLN B 1 125 ? 10.254 -2.004 44.122 1.00 12.06 140 GLN B C 1
ATOM 6362 O O . GLN B 1 125 ? 9.402 -1.162 43.817 1.00 11.35 140 GLN B O 1
ATOM 6376 N N . MET B 1 126 ? 10.742 -2.876 43.232 1.00 11.56 141 MET B N 1
ATOM 6377 C CA . MET B 1 126 ? 10.220 -2.893 41.868 1.00 11.84 141 MET B CA 1
ATOM 6378 C C . MET B 1 126 ? 8.742 -3.261 41.856 1.00 10.83 141 MET B C 1
ATOM 6379 O O . MET B 1 126 ? 7.959 -2.683 41.097 1.00 11.23 141 MET B O 1
ATOM 6393 N N . LEU B 1 127 ? 8.339 -4.211 42.704 1.00 10.95 142 LEU B N 1
ATOM 6394 C CA . LEU B 1 127 ? 6.926 -4.567 42.799 1.00 11.65 142 LEU B CA 1
ATOM 6395 C C . LEU B 1 127 ? 6.090 -3.400 43.311 1.00 11.41 142 LEU B C 1
ATOM 6396 O O . LEU B 1 127 ? 4.977 -3.163 42.824 1.00 12.49 142 LEU B O 1
ATOM 6412 N N . GLU B 1 128 ? 6.597 -2.667 44.306 1.00 11.62 143 GLU B N 1
ATOM 6413 C CA . GLU B 1 128 ? 5.882 -1.487 44.784 1.00 12.36 143 GLU B CA 1
ATOM 6414 C C . GLU B 1 128 ? 5.698 -0.483 43.656 1.00 11.49 143 GLU B C 1
ATOM 6415 O O . GLU B 1 128 ? 4.608 0.068 43.468 1.00 13.02 143 GLU B O 1
ATOM 6427 N N . ALA B 1 129 ? 6.761 -0.244 42.884 1.00 10.33 144 ALA B N 1
ATOM 6428 C CA . ALA B 1 129 ? 6.690 0.692 41.768 1.00 11.26 144 ALA B CA 1
ATOM 6429 C C . ALA B 1 129 ? 5.712 0.216 40.703 1.00 10.96 144 ALA B C 1
ATOM 6430 O O . ALA B 1 129 ? 4.943 1.014 40.157 1.00 11.26 144 ALA B O 1
ATOM 6437 N N . LEU B 1 130 ? 5.748 -1.076 40.369 1.00 11.57 145 LEU B N 1
ATOM 6438 C CA . LEU B 1 130 ? 4.850 -1.595 39.344 1.00 12.16 145 LEU B CA 1
ATOM 6439 C C . LEU B 1 130 ? 3.401 -1.566 39.804 1.00 11.86 145 LEU B C 1
ATOM 6440 O O . LEU B 1 130 ? 2.506 -1.222 39.024 1.00 13.37 145 LEU B O 1
ATOM 6456 N N . ASN B 1 131 ? 3.144 -1.942 41.057 1.00 12.39 146 ASN B N 1
ATOM 6457 C CA . ASN B 1 131 ? 1.789 -1.830 41.575 1.00 13.53 146 ASN B CA 1
ATOM 6458 C C . ASN B 1 131 ? 1.293 -0.394 41.447 1.00 13.97 146 ASN B C 1
ATOM 6459 O O . ASN B 1 131 ? 0.145 -0.154 41.051 1.00 14.13 146 ASN B O 1
ATOM 6470 N N . PHE B 1 132 ? 2.162 0.574 41.748 1.00 13.79 147 PHE B N 1
ATOM 6471 C CA . PHE B 1 132 ? 1.809 1.982 41.590 1.00 14.06 147 PHE B CA 1
ATOM 6472 C C . PHE B 1 132 ? 1.500 2.316 40.134 1.00 13.76 147 PHE B C 1
ATOM 6473 O O . PHE B 1 132 ? 0.450 2.891 39.827 1.00 14.80 147 PHE B O 1
ATOM 6490 N N . LEU B 1 133 ? 2.411 1.976 39.221 1.00 13.84 148 LEU B N 1
ATOM 6491 C CA . LEU B 1 133 ? 2.209 2.323 37.816 1.00 13.66 148 LEU B CA 1
ATOM 6492 C C . LEU B 1 133 ? 0.939 1.684 37.277 1.00 14.86 148 LEU B C 1
ATOM 6493 O O . LEU B 1 133 ? 0.104 2.353 36.659 1.00 14.33 148 LEU B O 1
ATOM 6509 N N . HIS B 1 134 ? 0.781 0.380 37.500 1.00 15.06 149 HIS B N 1
ATOM 6510 C CA . HIS B 1 134 ? -0.371 -0.331 36.964 1.00 16.62 149 HIS B CA 1
ATOM 6511 C C . HIS B 1 134 ? -1.676 0.206 37.536 1.00 17.80 149 HIS B C 1
ATOM 6512 O O . HIS B 1 134 ? -2.692 0.244 36.832 1.00 17.42 149 HIS B O 1
ATOM 6526 N N A SER B 1 135 ? -1.666 0.634 38.803 0.70 19.94 150 SER B N 1
ATOM 6527 N N B SER B 1 135 ? -1.674 0.636 38.799 0.30 19.02 150 SER B N 1
ATOM 6528 C CA A SER B 1 135 ? -2.858 1.234 39.393 0.70 22.11 150 SER B CA 1
ATOM 6529 C CA B SER B 1 135 ? -2.880 1.214 39.379 0.30 20.06 150 SER B CA 1
ATOM 6530 C C A SER B 1 135 ? -3.289 2.468 38.618 0.70 21.42 150 SER B C 1
ATOM 6531 C C B SER B 1 135 ? -3.262 2.530 38.714 0.30 20.47 150 SER B C 1
ATOM 6532 O O A SER B 1 135 ? -4.477 2.815 38.609 0.70 22.22 150 SER B O 1
ATOM 6533 O O B SER B 1 135 ? -4.396 2.992 38.883 0.30 21.14 150 SER B O 1
ATOM 6548 N N . LYS B 1 136 ? -2.343 3.138 37.966 1.00 20.03 151 LYS B N 1
ATOM 6549 C CA . LYS B 1 136 ? -2.619 4.316 37.163 1.00 21.01 151 LYS B CA 1
ATOM 6550 C C . LYS B 1 136 ? -2.770 3.976 35.688 1.00 20.26 151 LYS B C 1
ATOM 6551 O O . LYS B 1 136 ? -2.842 4.885 34.853 1.00 20.61 151 LYS B O 1
ATOM 6571 N N . ARG B 1 137 ? -2.832 2.685 35.357 1.00 18.81 152 ARG B N 1
ATOM 6572 C CA . ARG B 1 137 ? -2.941 2.191 33.986 1.00 18.43 152 ARG B CA 1
ATOM 6573 C C . ARG B 1 137 ? -1.697 2.473 33.160 1.00 18.03 152 ARG B C 1
ATOM 6574 O O . ARG B 1 137 ? -1.753 2.442 31.926 1.00 19.93 152 ARG B O 1
ATOM 6587 N N . ILE B 1 138 ? -0.571 2.751 33.813 1.00 16.45 153 ILE B N 1
ATOM 6588 C CA . ILE B 1 138 ? 0.697 2.967 33.130 1.00 16.05 153 ILE B CA 1
ATOM 6589 C C . ILE B 1 138 ? 1.463 1.655 33.127 1.00 15.19 153 ILE B C 1
ATOM 6590 O O . ILE B 1 138 ? 1.549 0.974 34.157 1.00 14.62 153 ILE B O 1
ATOM 6606 N N . ILE B 1 139 ? 2.020 1.300 31.973 1.00 14.72 154 ILE B N 1
ATOM 6607 C CA . ILE B 1 139 ? 2.895 0.147 31.857 1.00 15.56 154 ILE B CA 1
ATOM 6608 C C . ILE B 1 139 ? 4.298 0.636 31.527 1.00 13.70 154 ILE B C 1
ATOM 6609 O O . ILE B 1 139 ? 4.501 1.730 30.997 1.00 14.65 154 ILE B O 1
ATOM 6625 N N . HIS B 1 140 ? 5.285 -0.190 31.870 1.00 12.50 155 HIS B N 1
ATOM 6626 C CA . HIS B 1 140 ? 6.686 0.167 31.696 1.00 12.68 155 HIS B CA 1
ATOM 6627 C C . HIS B 1 140 ? 7.256 -0.428 30.413 1.00 13.38 155 HIS B C 1
ATOM 6628 O O . HIS B 1 140 ? 7.774 0.297 29.558 1.00 13.79 155 HIS B O 1
ATOM 6642 N N . ARG B 1 141 ? 7.193 -1.751 30.287 1.00 14.03 156 ARG B N 1
ATOM 6643 C CA . ARG B 1 141 ? 7.458 -2.493 29.059 1.00 13.77 156 ARG B CA 1
ATOM 6644 C C . ARG B 1 141 ? 8.928 -2.561 28.666 1.00 14.51 156 ARG B C 1
ATOM 6645 O O . ARG B 1 141 ? 9.243 -3.035 27.570 1.00 15.33 156 ARG B O 1
ATOM 6666 N N . ASP B 1 142 ? 9.844 -2.138 29.532 1.00 13.31 157 ASP B N 1
ATOM 6667 C CA . ASP B 1 142 ? 11.267 -2.283 29.243 1.00 11.87 157 ASP B CA 1
ATOM 6668 C C . ASP B 1 142 ? 12.050 -2.479 30.534 1.00 11.52 157 ASP B C 1
ATOM 6669 O O . ASP B 1 142 ? 13.139 -1.923 30.705 1.00 12.06 157 ASP B O 1
ATOM 6678 N N . LEU B 1 143 ? 11.514 -3.281 31.451 1.00 11.78 158 LEU B N 1
ATOM 6679 C CA . LEU B 1 143 ? 12.210 -3.524 32.705 1.00 11.49 158 LEU B CA 1
ATOM 6680 C C . LEU B 1 143 ? 13.487 -4.317 32.456 1.00 12.01 158 LEU B C 1
ATOM 6681 O O . LEU B 1 143 ? 13.500 -5.289 31.696 1.00 13.02 158 LEU B O 1
ATOM 6697 N N . LYS B 1 144 ? 14.559 -3.895 33.118 1.00 11.77 159 LYS B N 1
ATOM 6698 C CA . LYS B 1 144 ? 15.880 -4.493 33.014 1.00 11.38 159 LYS B CA 1
ATOM 6699 C C . LYS B 1 144 ? 16.758 -3.759 34.015 1.00 9.31 159 LYS B C 1
ATOM 6700 O O . LYS B 1 144 ? 16.407 -2.672 34.480 1.00 10.67 159 LYS B O 1
ATOM 6719 N N . ALA B 1 145 ? 17.897 -4.363 34.356 1.00 11.02 160 ALA B N 1
ATOM 6720 C CA . ALA B 1 145 ? 18.731 -3.786 35.404 1.00 11.04 160 ALA B CA 1
ATOM 6721 C C . ALA B 1 145 ? 19.229 -2.392 35.040 1.00 10.70 160 ALA B C 1
ATOM 6722 O O . ALA B 1 145 ? 19.446 -1.562 35.932 1.00 11.79 160 ALA B O 1
ATOM 6729 N N . GLY B 1 146 ? 19.432 -2.114 33.750 1.00 11.63 161 GLY B N 1
ATOM 6730 C CA . GLY B 1 146 ? 19.886 -0.796 33.335 1.00 11.26 161 GLY B CA 1
ATOM 6731 C C . GLY B 1 146 ? 18.883 0.317 33.566 1.00 11.14 161 GLY B C 1
ATOM 6732 O O . GLY B 1 146 ? 19.259 1.496 33.497 1.00 13.02 161 GLY B O 1
ATOM 6736 N N . ASN B 1 147 ? 17.625 -0.028 33.824 1.00 11.79 162 ASN B N 1
ATOM 6737 C CA .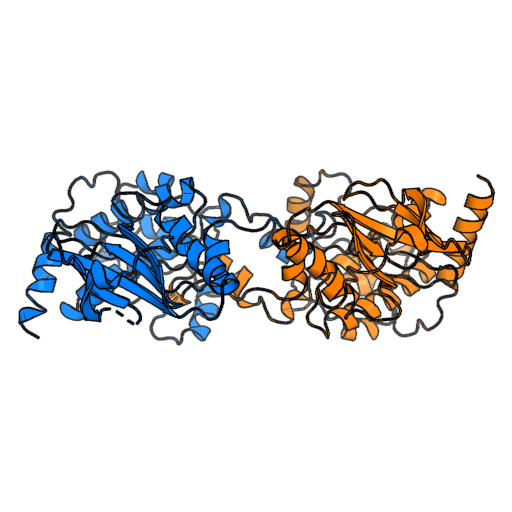 ASN B 1 147 ? 16.589 0.935 34.168 1.00 11.70 162 ASN B CA 1
ATOM 6738 C C . ASN B 1 147 ? 16.356 1.035 35.671 1.00 11.74 162 ASN B C 1
ATOM 6739 O O . ASN B 1 147 ? 15.424 1.723 36.097 1.00 13.74 162 ASN B O 1
ATOM 6750 N N . VAL B 1 148 ? 17.175 0.373 36.482 1.00 11.14 163 VAL B N 1
ATOM 6751 C CA . VAL B 1 148 ? 17.055 0.430 37.935 1.00 11.19 163 VAL B CA 1
ATOM 6752 C C . VAL B 1 148 ? 18.210 1.282 38.447 1.00 10.42 163 VAL B C 1
ATOM 6753 O O . VAL B 1 148 ? 19.343 0.805 38.570 1.00 11.73 163 VAL B O 1
ATOM 6766 N N . LEU B 1 149 ? 17.933 2.553 38.725 1.00 10.04 164 LEU B N 1
ATOM 6767 C CA . LEU B 1 149 ? 18.911 3.452 39.315 1.00 11.75 164 LEU B CA 1
ATOM 6768 C C . LEU B 1 149 ? 18.845 3.343 40.835 1.00 12.86 164 LEU B C 1
ATOM 6769 O O . LEU B 1 149 ? 17.848 2.893 41.401 1.00 13.16 164 LEU B O 1
ATOM 6785 N N A MET B 1 150 ? 19.918 3.786 41.491 0.70 11.60 165 MET B N 1
ATOM 6786 N N B MET B 1 150 ? 19.931 3.748 41.498 0.30 13.41 165 MET B N 1
ATOM 6787 C CA A MET B 1 150 ? 20.095 3.592 42.925 0.70 12.64 165 MET B CA 1
ATOM 6788 C CA B MET B 1 150 ? 20.055 3.574 42.940 0.30 14.64 165 MET B CA 1
ATOM 6789 C C A MET B 1 150 ? 20.437 4.901 43.619 0.70 12.65 165 MET B C 1
ATOM 6790 C C B MET B 1 150 ? 20.425 4.888 43.614 0.30 13.71 165 MET B C 1
ATOM 6791 O O A MET B 1 150 ? 21.162 5.739 43.075 0.70 13.42 165 MET B O 1
ATOM 6792 O O B MET B 1 150 ? 21.146 5.718 43.052 0.30 14.20 165 MET B O 1
ATOM 6819 N N . THR B 1 151 ? 19.931 5.057 44.836 1.00 12.30 166 THR B N 1
ATOM 6820 C CA . THR B 1 151 ? 20.354 6.129 45.723 1.00 13.88 166 THR B CA 1
ATOM 6821 C C . THR B 1 151 ? 21.341 5.562 46.739 1.00 14.81 166 THR B C 1
ATOM 6822 O O . THR B 1 151 ? 21.469 4.347 46.905 1.00 15.59 166 THR B O 1
ATOM 6834 N N . LEU B 1 152 ? 22.039 6.461 47.436 1.00 17.92 167 LEU B N 1
ATOM 6835 C CA . LEU B 1 152 ? 23.009 6.024 48.437 1.00 18.73 167 LEU B CA 1
ATOM 6836 C C . LEU B 1 152 ? 22.346 5.392 49.653 1.00 18.35 167 LEU B C 1
ATOM 6837 O O . LEU B 1 152 ? 23.006 4.654 50.391 1.00 18.09 167 LEU B O 1
ATOM 6853 N N . GLU B 1 153 ? 21.065 5.661 49.878 1.00 17.00 168 GLU B N 1
ATOM 6854 C CA . GLU B 1 153 ? 20.347 5.031 50.977 1.00 17.46 168 GLU B CA 1
ATOM 6855 C C . GLU B 1 153 ? 19.982 3.583 50.679 1.00 15.22 168 GLU B C 1
ATOM 6856 O O . GLU B 1 153 ? 19.500 2.884 51.573 1.00 16.45 168 GLU B O 1
ATOM 6868 N N . GLY B 1 154 ? 20.209 3.113 49.458 1.00 15.27 169 GLY B N 1
ATOM 6869 C CA . GLY B 1 154 ? 19.870 1.753 49.103 1.00 15.34 169 GLY B CA 1
ATOM 6870 C C . GLY B 1 154 ? 18.488 1.574 48.521 1.00 13.86 169 GLY B C 1
ATOM 6871 O O . GLY B 1 154 ? 17.952 0.463 48.573 1.00 13.96 169 G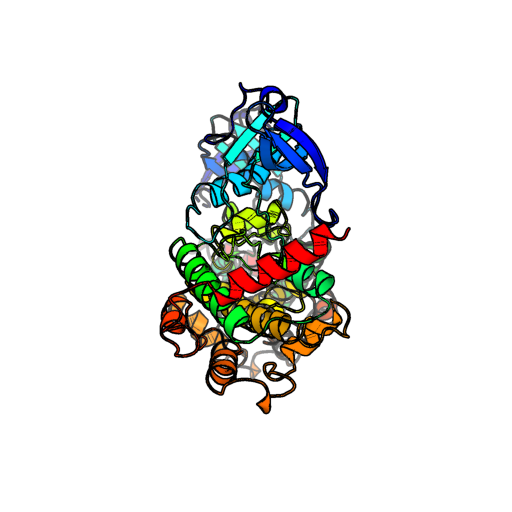LY B O 1
ATOM 6875 N N . ASP B 1 155 ? 17.891 2.630 47.973 1.00 13.27 170 ASP B N 1
ATOM 6876 C CA . ASP B 1 155 ? 16.580 2.560 47.344 1.00 12.78 170 ASP B CA 1
ATOM 6877 C C . ASP B 1 155 ? 16.715 2.678 45.834 1.00 11.61 170 ASP B C 1
ATOM 6878 O O . ASP B 1 155 ? 17.622 3.346 45.324 1.00 12.25 170 ASP B O 1
ATOM 6887 N N . ILE B 1 156 ? 15.796 2.030 45.121 1.00 11.66 171 ILE B N 1
ATOM 6888 C CA . ILE B 1 156 ? 15.788 2.127 43.667 1.00 10.92 171 ILE B CA 1
ATOM 6889 C C . ILE B 1 156 ? 15.053 3.387 43.227 1.00 11.97 171 ILE B C 1
ATOM 6890 O O . ILE B 1 156 ? 14.232 3.957 43.950 1.00 11.68 171 ILE B O 1
ATOM 6906 N N . ARG B 1 157 ? 15.354 3.807 42.003 1.00 11.91 172 ARG B N 1
ATOM 6907 C CA . ARG B 1 157 ? 14.542 4.756 41.251 1.00 12.07 172 ARG B CA 1
ATOM 6908 C C . ARG B 1 157 ? 14.375 4.150 39.865 1.00 11.47 172 ARG B C 1
ATOM 6909 O O . ARG B 1 157 ? 15.347 4.039 39.106 1.00 11.87 172 ARG B O 1
ATOM 6930 N N . LEU B 1 158 ? 13.160 3.723 39.552 1.00 12.32 173 LEU B N 1
ATOM 6931 C CA . LEU B 1 158 ? 12.889 3.084 38.275 1.00 12.05 173 LEU B CA 1
ATOM 6932 C C . LEU B 1 158 ? 12.828 4.131 37.171 1.00 11.40 173 LEU B C 1
ATOM 6933 O O . LEU B 1 158 ? 12.137 5.149 37.301 1.00 12.31 173 LEU B O 1
ATOM 6949 N N . ALA B 1 159 ? 13.572 3.880 36.098 1.00 12.58 174 ALA B N 1
ATOM 6950 C CA . ALA B 1 159 ? 13.607 4.714 34.908 1.00 13.29 174 ALA B CA 1
ATOM 6951 C C . ALA B 1 159 ? 13.077 3.918 33.724 1.00 13.90 174 ALA B C 1
ATOM 6952 O O . ALA B 1 159 ? 12.905 2.700 33.793 1.00 13.71 174 ALA B O 1
ATOM 6959 N N . ASP B 1 160 ? 12.821 4.635 32.616 1.00 14.39 175 ASP B N 1
ATOM 6960 C CA . ASP B 1 160 ? 12.424 4.032 31.336 1.00 16.61 175 ASP B CA 1
ATOM 6961 C C . ASP B 1 160 ? 13.196 4.826 30.270 1.00 17.89 175 ASP B C 1
ATOM 6962 O O . ASP B 1 160 ? 12.650 5.689 29.582 1.00 20.52 175 ASP B O 1
ATOM 6971 N N . PHE B 1 161 ? 14.493 4.517 30.149 1.00 17.27 176 PHE B N 1
ATOM 6972 C CA . PHE B 1 161 ? 15.418 5.319 29.349 1.00 20.64 176 PHE B CA 1
ATOM 6973 C C . PHE B 1 161 ? 15.151 5.186 27.861 1.00 20.27 176 PHE B C 1
ATOM 6974 O O . PHE B 1 161 ? 15.333 6.149 27.105 1.00 22.73 176 PHE B O 1
ATOM 6991 N N . GLY B 1 162 ? 14.797 3.985 27.415 1.00 19.96 177 GLY B N 1
ATOM 6992 C CA . GLY B 1 162 ? 14.949 3.593 26.031 1.00 21.39 177 GLY B CA 1
ATOM 6993 C C . GLY B 1 162 ? 13.701 3.574 25.188 1.00 23.40 177 GLY B C 1
ATOM 6994 O O . GLY B 1 162 ? 13.775 3.197 24.015 1.00 26.37 177 GLY B O 1
ATOM 6998 N N . VAL B 1 163 ? 12.552 3.965 25.733 1.00 23.79 178 VAL B N 1
ATOM 6999 C CA . VAL B 1 163 ? 11.337 3.997 24.933 1.00 24.06 178 VAL B CA 1
ATOM 7000 C C . VAL B 1 163 ? 11.399 5.175 23.972 1.00 24.01 178 VAL B C 1
ATOM 7001 O O . VAL B 1 163 ? 11.875 6.264 24.320 1.00 24.83 178 VAL B O 1
ATOM 7014 N N . SER B 1 164 ? 10.922 4.959 22.750 1.00 24.45 179 SER B N 1
ATOM 7015 C CA . SER B 1 164 ? 10.891 6.027 21.763 1.00 26.39 179 SER B CA 1
ATOM 7016 C C . SER B 1 164 ? 9.803 7.034 22.116 1.00 26.33 179 SER B C 1
ATOM 7017 O O . SER B 1 164 ? 8.780 6.694 22.716 1.00 26.94 179 SER B O 1
ATOM 7025 N N . ALA B 1 165 ? 10.030 8.289 21.728 1.00 26.93 180 ALA B N 1
ATOM 7026 C CA . ALA B 1 165 ? 9.045 9.331 21.992 1.00 28.77 180 ALA B CA 1
ATOM 7027 C C . ALA B 1 165 ? 7.695 8.980 21.380 1.00 29.97 180 ALA B C 1
ATOM 7028 O O . ALA B 1 165 ? 6.646 9.255 21.973 1.00 29.33 180 ALA B O 1
ATOM 7035 N N . LYS B 1 166 ? 7.698 8.365 20.197 1.00 31.61 181 LYS B N 1
ATOM 7036 C CA . LYS B 1 166 ? 6.442 8.019 19.539 1.00 34.21 181 LYS B CA 1
ATOM 7037 C C . LYS B 1 166 ? 5.670 6.943 20.291 1.00 32.26 181 LYS B C 1
ATOM 7038 O O . LYS B 1 166 ? 4.450 6.849 20.123 1.00 34.27 181 LYS B O 1
ATOM 7051 N N . ASN B 1 167 ? 6.341 6.140 21.116 1.00 28.77 182 ASN B N 1
ATOM 7052 C CA . ASN B 1 167 ? 5.679 5.066 21.846 1.00 25.75 182 ASN B CA 1
ATOM 7053 C C . ASN B 1 167 ? 5.268 5.462 23.259 1.00 22.80 182 ASN B C 1
ATOM 7054 O O . ASN B 1 167 ? 4.607 4.669 23.938 1.00 23.14 182 ASN B O 1
ATOM 7065 N N . LEU B 1 168 ? 5.621 6.670 23.704 1.00 21.93 183 LEU B N 1
ATOM 7066 C CA . LEU B 1 168 ? 5.282 7.103 25.057 1.00 22.22 183 LEU B CA 1
ATOM 7067 C C . LEU B 1 168 ? 3.782 7.027 25.320 1.00 21.75 183 LEU B C 1
ATOM 7068 O O . LEU B 1 168 ? 3.356 6.598 26.399 1.00 21.60 183 LEU B O 1
ATOM 7084 N N . LYS B 1 169 ? 2.963 7.460 24.360 1.00 21.13 184 LYS B N 1
ATOM 7085 C CA . LYS B 1 169 ? 1.522 7.464 24.582 1.00 21.24 184 LYS B CA 1
ATOM 7086 C C . LYS B 1 169 ? 0.997 6.063 24.864 1.00 19.31 184 LYS B C 1
ATOM 7087 O O . LYS B 1 169 ? 0.035 5.904 25.622 1.00 19.53 184 LYS B O 1
ATOM 7094 N N . THR B 1 170 ? 1.616 5.037 24.274 1.00 17.94 185 THR B N 1
ATOM 7095 C CA . THR B 1 170 ? 1.170 3.671 24.519 1.00 17.65 185 THR B CA 1
ATOM 7096 C C . THR B 1 170 ? 1.373 3.270 25.974 1.00 17.21 185 THR B C 1
ATOM 7097 O O . THR B 1 170 ? 0.596 2.471 26.508 1.00 16.96 185 THR B O 1
ATOM 7108 N N . LEU B 1 171 ? 2.402 3.807 26.636 1.00 15.71 186 LEU B N 1
ATOM 7109 C CA . LEU B 1 171 ? 2.589 3.498 28.049 1.00 15.71 186 LEU B CA 1
ATOM 7110 C C . LEU B 1 171 ? 1.439 4.040 28.891 1.00 16.32 186 LEU B C 1
ATOM 7111 O O . LEU B 1 171 ? 1.122 3.474 29.942 1.00 16.93 186 LEU B O 1
ATOM 7127 N N . GLN B 1 172 ? 0.795 5.120 28.438 1.00 16.84 187 GLN B N 1
ATOM 7128 C CA . GLN B 1 172 ? -0.337 5.700 29.158 1.00 18.31 187 GLN B CA 1
ATOM 7129 C C . GLN B 1 172 ? -1.639 4.961 28.871 1.00 19.34 187 GLN B C 1
ATOM 7130 O O . GLN B 1 172 ? -2.466 4.785 29.771 1.00 19.93 187 GLN B O 1
ATOM 7144 N N . LYS B 1 173 ? -1.863 4.560 27.623 1.00 19.63 188 LYS B N 1
ATOM 7145 C CA . LYS B 1 173 ? -3.157 4.006 27.246 1.00 20.43 188 LYS B CA 1
ATOM 7146 C C . LYS B 1 173 ? -3.006 3.164 25.989 1.00 20.28 188 LYS B C 1
ATOM 7147 O O . LYS B 1 173 ? -2.367 3.592 25.025 1.00 20.36 188 LYS B O 1
ATOM 7166 N N . ARG B 1 174 ? -3.607 1.978 26.002 1.00 19.80 189 ARG B N 1
ATOM 7167 C CA . ARG B 1 174 ? -3.617 1.092 24.847 1.00 19.96 189 ARG B CA 1
ATOM 7168 C C . ARG B 1 174 ? -4.877 1.301 24.014 1.00 21.82 189 ARG B C 1
ATOM 7169 O O . ARG B 1 174 ? -5.942 1.631 24.538 1.00 22.42 189 ARG B O 1
ATOM 7190 N N . ASP B 1 175 ? -4.745 1.098 22.703 1.00 22.21 190 ASP B N 1
ATOM 7191 C CA . ASP B 1 175 ? -5.890 1.150 21.800 1.00 23.98 190 ASP B CA 1
ATOM 7192 C C . ASP B 1 175 ? -6.654 -0.170 21.848 1.00 24.98 190 ASP B C 1
ATOM 7193 O O . ASP B 1 175 ? -6.059 -1.253 21.913 1.00 27.95 190 ASP B O 1
ATOM 7202 N N . SER B 1 176 ? -7.983 -0.078 21.803 1.00 25.56 191 SER B N 1
ATOM 7203 C CA . SER B 1 176 ? -8.806 -1.276 21.694 1.00 28.23 191 SER B CA 1
ATOM 7204 C C . SER B 1 176 ? -8.766 -1.822 20.262 1.00 26.08 191 SER B C 1
ATOM 7205 O O . SER B 1 176 ? -8.194 -1.218 19.347 1.00 25.75 191 SER B O 1
ATOM 7213 N N . PHE B 1 177 ? -9.391 -2.981 20.068 1.00 23.25 192 PHE B N 1
ATOM 7214 C CA . PHE B 1 177 ? -9.221 -3.712 18.816 1.00 21.52 192 PHE B CA 1
ATOM 7215 C C . PHE B 1 177 ? -9.818 -2.955 17.632 1.00 21.07 192 PHE B C 1
ATOM 7216 O O . PHE B 1 177 ? -10.768 -2.182 17.769 1.00 21.73 192 PHE B O 1
ATOM 7233 N N . ILE B 1 178 ? -9.234 -3.185 16.457 1.00 21.33 193 ILE B N 1
ATOM 7234 C CA . ILE B 1 178 ? -9.777 -2.693 15.195 1.00 21.13 193 ILE B CA 1
ATOM 7235 C C . ILE B 1 178 ? -10.431 -3.860 14.473 1.00 20.28 193 ILE B C 1
ATOM 7236 O O . ILE B 1 178 ? -9.816 -4.923 14.307 1.00 20.45 193 ILE B O 1
ATOM 7252 N N . GLY B 1 179 ? -11.667 -3.656 14.024 1.00 18.64 194 GLY B N 1
ATOM 7253 C CA . GLY B 1 179 ? -12.376 -4.651 13.246 1.00 18.39 194 GLY B CA 1
ATOM 7254 C C . GLY B 1 179 ? -13.816 -4.808 13.683 1.00 17.27 194 GLY B C 1
ATOM 7255 O O . GLY B 1 179 ? -14.244 -4.219 14.681 1.00 19.58 194 GLY B O 1
ATOM 7259 N N . THR B 1 180 ? -14.578 -5.586 12.925 1.00 15.85 195 THR B N 1
ATOM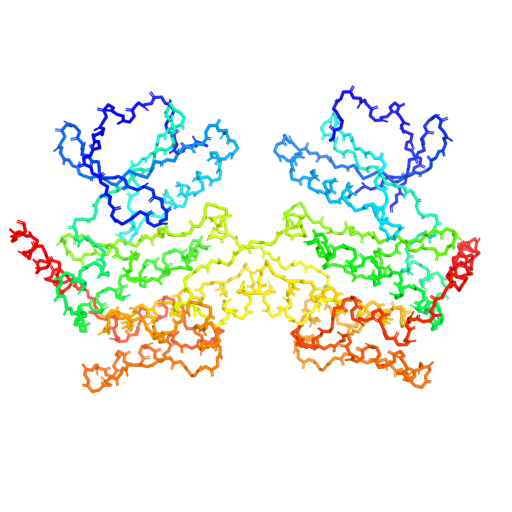 7260 C CA . THR B 1 180 ? -15.903 -6.006 13.336 1.00 15.47 195 THR B CA 1
ATOM 7261 C C . THR B 1 180 ? -15.837 -7.481 13.702 1.00 14.82 195 THR B C 1
ATOM 7262 O O . THR B 1 180 ? -15.350 -8.282 12.893 1.00 14.89 195 THR B O 1
ATOM 7273 N N . PRO B 1 181 ? -16.297 -7.877 14.897 1.00 16.76 196 PRO B N 1
ATOM 7274 C CA . PRO B 1 181 ? -15.955 -9.217 15.415 1.00 15.84 196 PRO B CA 1
ATOM 7275 C C . PRO B 1 181 ? -16.093 -10.383 14.447 1.00 14.47 196 PRO B C 1
ATOM 7276 O O . PRO B 1 181 ? -15.161 -11.188 14.336 1.00 15.38 196 PRO B O 1
ATOM 7287 N N . TYR B 1 182 ? -17.225 -10.509 13.747 1.00 12.82 197 TYR B N 1
ATOM 7288 C CA . TYR B 1 182 ? -17.458 -11.716 12.956 1.00 13.12 197 TYR B CA 1
ATOM 7289 C C . TYR B 1 182 ? -16.381 -11.920 11.901 1.00 12.26 197 TYR B C 1
ATOM 7290 O O . TYR B 1 182 ? -16.126 -13.057 11.491 1.00 13.31 197 TYR B O 1
ATOM 7308 N N . TRP B 1 183 ? -15.740 -10.845 11.451 1.00 12.34 198 TRP B N 1
ATOM 7309 C CA . TRP B 1 183 ? -14.779 -10.910 10.359 1.00 12.68 198 TRP B CA 1
ATOM 7310 C C . TRP B 1 183 ? -13.331 -10.877 10.834 1.00 11.76 198 TRP B C 1
ATOM 7311 O O . TRP B 1 183 ? -12.421 -10.913 10.003 1.00 12.61 198 TRP B O 1
ATOM 7332 N N . MET B 1 184 ? -13.090 -10.817 12.140 1.00 13.12 199 MET B N 1
ATOM 7333 C CA . MET B 1 184 ? -11.749 -10.559 12.645 1.00 14.00 199 MET B CA 1
ATOM 7334 C C . MET B 1 184 ? -10.882 -11.814 12.645 1.00 13.66 199 MET B C 1
ATOM 7335 O O . MET B 1 184 ? -11.343 -12.912 12.971 1.00 14.71 199 MET B O 1
ATOM 7349 N N . ALA B 1 185 ? -9.611 -11.634 12.287 1.00 12.21 200 ALA B N 1
ATOM 7350 C CA . ALA B 1 185 ? -8.679 -12.746 12.217 1.00 13.15 200 ALA B CA 1
ATOM 7351 C C . ALA B 1 185 ? -8.334 -13.257 13.618 1.00 13.30 200 ALA B C 1
ATOM 7352 O O . ALA B 1 185 ? -8.341 -12.493 14.590 1.00 13.56 200 ALA B O 1
ATOM 7359 N N . PRO B 1 186 ? -8.014 -14.548 13.746 1.00 12.95 201 PRO B N 1
ATOM 7360 C CA . PRO B 1 186 ? -7.722 -15.097 15.081 1.00 13.65 201 PRO B CA 1
ATOM 7361 C C . PRO B 1 186 ? -6.557 -14.420 15.784 1.00 13.93 201 PRO B C 1
ATOM 7362 O O . PRO B 1 186 ? -6.592 -14.274 17.014 1.00 15.17 201 PRO B O 1
ATOM 7373 N N . GLU B 1 187 ? -5.521 -13.996 15.053 1.00 14.43 202 GLU B N 1
ATOM 7374 C CA . GLU B 1 187 ? -4.405 -13.332 15.718 1.00 14.22 202 GLU B CA 1
ATOM 7375 C C . GLU B 1 187 ? -4.797 -11.945 16.207 1.00 13.61 202 GLU B C 1
ATOM 7376 O O . GLU B 1 187 ? -4.241 -11.458 17.198 1.00 15.34 202 GLU B O 1
ATOM 7388 N N . VAL B 1 188 ? -5.740 -11.293 15.528 1.00 14.10 203 VAL B N 1
ATOM 7389 C CA . VAL B 1 188 ? -6.235 -10.008 16.006 1.00 15.52 203 VAL B CA 1
ATOM 7390 C C . VAL B 1 188 ? -7.061 -10.203 17.267 1.00 15.19 203 VAL B C 1
ATOM 7391 O O . VAL B 1 188 ? -6.927 -9.449 18.237 1.00 15.98 203 VAL B O 1
ATOM 7404 N N . VAL B 1 189 ? -7.932 -11.212 17.272 1.00 14.66 204 VAL B N 1
ATOM 7405 C CA . VAL B 1 189 ? -8.688 -11.536 18.478 1.00 15.74 204 VAL B CA 1
ATOM 7406 C C . VAL B 1 189 ? -7.732 -11.805 19.634 1.00 15.81 204 VAL B C 1
ATOM 7407 O O . VAL B 1 189 ? -7.878 -11.257 20.733 1.00 16.75 204 VAL B O 1
ATOM 7420 N N . MET B 1 190 ? -6.726 -12.644 19.390 1.00 16.56 205 MET B N 1
ATOM 7421 C CA . MET B 1 190 ? -5.809 -13.046 20.451 1.00 18.43 205 MET B CA 1
ATOM 7422 C C . MET B 1 190 ? -5.016 -11.857 20.979 1.00 17.66 205 MET B C 1
ATOM 7423 O O . MET B 1 190 ? -4.827 -11.717 22.194 1.00 19.45 205 MET B O 1
ATOM 7437 N N . CYS B 1 191 ? -4.554 -10.983 20.086 1.00 18.55 206 CYS B N 1
ATOM 7438 C CA . CYS B 1 191 ? -3.581 -9.963 20.447 1.00 19.58 206 CYS B CA 1
ATOM 7439 C C . CYS B 1 191 ? -4.184 -8.602 20.763 1.00 19.17 206 CYS B C 1
ATOM 7440 O O . CYS B 1 191 ? -3.489 -7.767 21.355 1.00 21.65 206 CYS B O 1
ATOM 7447 N N . GLU B 1 192 ? -5.441 -8.353 20.401 1.00 18.97 207 GLU B N 1
ATOM 7448 C CA . GLU B 1 192 ? -6.024 -7.027 20.568 1.00 21.44 207 GLU B CA 1
ATOM 7449 C C . GLU B 1 192 ? -7.234 -6.966 21.483 1.00 21.41 207 GLU B C 1
ATOM 7450 O O . GLU B 1 192 ? -7.487 -5.906 22.061 1.00 20.74 207 GLU B O 1
ATOM 7462 N N . THR B 1 193 ? -7.995 -8.049 21.633 1.00 22.08 208 THR B N 1
ATOM 7463 C CA . THR B 1 193 ? -9.249 -7.930 22.366 1.00 22.72 208 THR B CA 1
ATOM 7464 C C . THR B 1 193 ? -9.055 -7.803 23.872 1.00 23.78 208 THR B C 1
ATOM 7465 O O . THR B 1 193 ? -10.008 -7.429 24.563 1.00 24.33 208 THR B O 1
ATOM 7476 N N . MET B 1 194 ? -7.862 -8.090 24.394 1.00 23.38 209 MET B N 1
ATOM 7477 C CA . MET B 1 194 ? -7.557 -7.874 25.804 1.00 24.59 209 MET B CA 1
ATOM 7478 C C . MET B 1 194 ? -6.778 -6.589 26.043 1.00 23.84 209 MET B C 1
ATOM 7479 O O . MET B 1 194 ? -6.497 -6.255 27.199 1.00 23.99 209 MET B O 1
ATOM 7493 N N . LYS B 1 195 ? -6.408 -5.872 24.985 1.00 24.13 210 LYS B N 1
ATOM 7494 C CA . LYS B 1 195 ? -5.771 -4.578 25.157 1.00 23.29 210 LYS B CA 1
ATOM 7495 C C . LYS B 1 195 ? -6.751 -3.605 25.802 1.00 24.10 210 LYS B C 1
ATOM 7496 O O . LYS B 1 195 ? -7.973 -3.759 25.715 1.00 23.72 210 LYS B O 1
ATOM 7515 N N . ASP B 1 196 ? -6.198 -2.596 26.474 1.00 22.76 211 ASP B N 1
ATOM 7516 C CA . ASP B 1 196 ? -6.999 -1.639 27.228 1.00 22.79 211 ASP B CA 1
ATOM 7517 C C . ASP B 1 196 ? -7.704 -2.303 28.409 1.00 22.56 211 ASP B C 1
ATOM 7518 O O . ASP B 1 196 ? -8.784 -1.871 28.822 1.00 24.01 211 ASP B O 1
ATOM 7527 N N . THR B 1 197 ? -7.103 -3.377 28.943 1.00 21.27 212 THR B N 1
ATOM 7528 C CA . THR B 1 197 ? -7.540 -4.013 30.182 1.00 20.47 212 THR B CA 1
ATOM 7529 C C . THR B 1 197 ? -6.300 -4.364 30.992 1.00 20.39 212 THR B C 1
ATOM 7530 O O . THR B 1 197 ? -5.180 -4.272 30.476 1.00 19.07 212 THR B O 1
ATOM 7541 N N . PRO B 1 198 ? -6.449 -4.779 32.254 1.00 20.17 213 PRO B N 1
ATOM 7542 C CA . PRO B 1 198 ? -5.264 -5.120 33.060 1.00 21.23 213 PRO B CA 1
ATOM 7543 C C . PRO B 1 198 ? -4.413 -6.242 32.482 1.00 20.37 213 PRO B C 1
ATOM 7544 O O . PRO B 1 198 ? -3.309 -6.480 32.990 1.00 20.80 213 PRO B O 1
ATOM 7555 N N . TYR B 1 199 ? -4.886 -6.942 31.450 1.00 19.27 214 TYR B N 1
ATOM 7556 C CA . TYR B 1 199 ? -4.022 -7.857 30.712 1.00 19.48 214 TYR B CA 1
ATOM 7557 C C . TYR B 1 199 ? -2.728 -7.166 30.292 1.00 17.87 214 TYR B C 1
ATOM 7558 O O . TYR B 1 199 ? -1.656 -7.786 30.278 1.00 17.18 214 TYR B O 1
ATOM 7576 N N . ASP B 1 200 ? -2.809 -5.877 29.950 1.00 18.53 215 ASP B N 1
ATOM 7577 C CA . ASP B 1 200 ? -1.634 -5.139 29.501 1.00 17.56 215 ASP B CA 1
ATOM 7578 C C . ASP B 1 200 ? -0.548 -5.077 30.567 1.00 16.90 215 ASP B C 1
ATOM 7579 O O . ASP B 1 200 ? 0.627 -4.889 30.233 1.00 17.31 215 ASP B O 1
ATOM 7588 N N . TYR B 1 201 ? -0.909 -5.211 31.839 1.00 15.74 216 TYR B N 1
ATOM 7589 C CA . TYR B 1 201 ? 0.059 -5.061 32.915 1.00 16.48 216 TYR B CA 1
ATOM 7590 C C . TYR B 1 201 ? 0.908 -6.307 33.131 1.00 15.62 216 TYR B C 1
ATOM 7591 O O . TYR B 1 201 ? 1.935 -6.224 33.812 1.00 15.58 216 TYR B O 1
ATOM 7609 N N A LYS B 1 202 ? 0.508 -7.453 32.577 0.40 15.72 217 LYS B N 1
ATOM 7610 N N B LYS B 1 202 ? 0.513 -7.453 32.575 0.60 15.67 217 LYS B N 1
ATOM 7611 C CA A LYS B 1 202 ? 1.164 -8.712 32.916 0.40 15.63 217 LYS B CA 1
ATOM 7612 C CA B LYS B 1 202 ? 1.169 -8.709 32.926 0.60 15.60 217 LYS B CA 1
ATOM 7613 C C A LYS B 1 202 ? 2.560 -8.812 32.316 0.40 14.65 217 LYS B C 1
ATOM 7614 C C B LYS B 1 202 ? 2.557 -8.826 32.308 0.60 14.30 217 LYS B C 1
ATOM 7615 O O A LYS B 1 202 ? 3.433 -9.471 32.893 0.40 14.95 217 LYS B O 1
ATOM 7616 O O B LYS B 1 202 ? 3.425 -9.507 32.869 0.60 14.73 217 LYS B O 1
ATOM 7653 N N . ALA B 1 203 ? 2.791 -8.175 31.167 1.00 14.14 218 ALA B N 1
ATOM 7654 C CA . ALA B 1 203 ? 4.096 -8.270 30.520 1.00 14.19 218 ALA B CA 1
ATOM 7655 C C . ALA B 1 203 ? 5.211 -7.840 31.463 1.00 13.53 218 ALA B C 1
ATOM 7656 O O . ALA B 1 203 ? 6.265 -8.485 31.525 1.00 12.97 218 ALA B O 1
ATOM 7664 N N . ASP B 1 204 ? 4.983 -6.762 32.221 1.00 12.85 219 ASP B N 1
ATOM 7665 C CA . ASP B 1 204 ? 5.988 -6.257 33.152 1.00 12.45 219 ASP B CA 1
ATOM 7666 C C . ASP B 1 204 ? 6.346 -7.283 34.218 1.00 12.94 219 ASP B C 1
ATOM 7667 O O . ASP B 1 204 ? 7.487 -7.303 34.697 1.00 12.92 219 ASP B O 1
ATOM 7676 N N . ILE B 1 205 ? 5.388 -8.118 34.629 1.00 12.51 220 ILE B N 1
ATOM 7677 C CA . ILE B 1 205 ? 5.671 -9.125 35.650 1.00 13.65 220 ILE B CA 1
ATOM 7678 C C . ILE B 1 205 ? 6.686 -10.135 35.131 1.00 12.91 220 ILE B C 1
ATOM 7679 O O . ILE B 1 205 ? 7.615 -10.531 35.847 1.00 13.59 220 ILE B O 1
ATOM 7695 N N . TRP B 1 206 ? 6.529 -10.569 33.881 1.00 13.59 221 TRP B N 1
ATOM 7696 C CA . TRP B 1 206 ? 7.523 -11.453 33.282 1.00 13.17 221 TRP B CA 1
ATOM 7697 C C . TRP B 1 206 ? 8.883 -10.766 33.211 1.00 11.70 221 TRP B C 1
ATOM 7698 O O . TRP B 1 206 ? 9.907 -11.344 33.595 1.00 12.80 221 TRP B O 1
ATOM 7719 N N . SER B 1 207 ? 8.913 -9.530 32.706 1.00 12.25 222 SER B N 1
ATOM 7720 C CA . SER B 1 207 ? 10.177 -8.813 32.585 1.00 11.79 222 SER B CA 1
ATOM 7721 C C . SER B 1 207 ? 10.842 -8.622 33.939 1.00 11.78 222 SER B C 1
ATOM 7722 O O . SER B 1 207 ? 12.075 -8.659 34.034 1.00 11.87 222 SER B O 1
ATOM 7730 N N . LEU B 1 208 ? 10.051 -8.425 34.997 1.00 12.00 223 LEU B N 1
ATOM 7731 C CA . LEU B 1 208 ? 10.616 -8.376 36.343 1.00 12.40 223 LEU B CA 1
ATOM 7732 C C . LEU B 1 208 ? 11.346 -9.674 36.669 1.00 12.25 223 LEU B C 1
ATOM 7733 O O . LEU B 1 208 ? 12.471 -9.662 37.182 1.00 11.83 223 LEU B O 1
ATOM 7749 N N . GLY B 1 209 ? 10.710 -10.811 36.388 1.00 12.72 224 GLY B N 1
ATOM 7750 C CA . GLY B 1 209 ? 11.365 -12.086 36.619 1.00 13.12 224 GLY B CA 1
ATOM 7751 C C . GLY B 1 209 ? 12.684 -12.204 35.879 1.00 12.43 224 GLY B C 1
ATOM 7752 O O . GLY B 1 209 ? 13.686 -12.655 36.442 1.00 11.82 224 GLY B O 1
ATOM 7756 N N . ILE B 1 210 ? 12.707 -11.795 34.607 1.00 13.56 225 ILE B N 1
ATOM 7757 C CA . ILE B 1 210 ? 13.949 -11.848 33.839 1.00 13.29 225 ILE B CA 1
ATOM 7758 C C . ILE B 1 210 ? 14.994 -10.941 34.470 1.00 11.52 225 ILE B C 1
ATOM 7759 O O . ILE B 1 210 ? 16.182 -11.283 34.537 1.00 13.03 225 ILE B O 1
ATOM 7775 N N . THR B 1 211 ? 14.569 -9.765 34.930 1.00 11.33 226 THR B N 1
ATOM 7776 C CA . THR B 1 211 ? 15.492 -8.842 35.579 1.00 11.01 226 THR B CA 1
ATOM 7777 C C . THR B 1 211 ? 16.112 -9.466 36.826 1.00 10.83 226 THR B C 1
ATOM 7778 O O . THR B 1 211 ? 17.297 -9.257 37.108 1.00 11.99 226 THR B O 1
ATOM 7789 N N . LEU B 1 212 ? 15.336 -10.243 37.584 1.00 11.41 227 LEU B N 1
ATOM 7790 C CA . LEU B 1 212 ? 15.908 -10.911 38.752 1.00 12.50 227 LEU B CA 1
ATOM 7791 C C . LEU B 1 212 ? 16.985 -11.909 38.345 1.00 11.99 227 LEU B C 1
ATOM 7792 O O . LEU B 1 212 ? 18.028 -12.003 39.000 1.00 13.16 227 LEU B O 1
ATOM 7808 N N . ILE B 1 213 ? 16.757 -12.665 37.266 1.00 12.13 228 ILE B N 1
ATOM 7809 C CA . ILE B 1 213 ? 17.794 -13.577 36.790 1.00 12.56 228 ILE B CA 1
ATOM 7810 C C . ILE B 1 213 ? 19.010 -12.788 36.328 1.00 12.74 228 ILE B C 1
ATOM 7811 O O . ILE B 1 213 ? 20.157 -13.162 36.607 1.00 13.29 228 ILE B O 1
ATOM 7827 N N . GLU B 1 214 ? 18.776 -11.691 35.606 1.00 12.96 229 GLU B N 1
ATOM 7828 C CA . GLU B 1 214 ? 19.864 -10.822 35.173 1.00 12.45 229 GLU B CA 1
ATOM 7829 C C . GLU B 1 214 ? 20.702 -10.350 36.357 1.00 11.80 229 GLU B C 1
ATOM 7830 O O . GLU B 1 214 ? 21.933 -10.291 36.273 1.00 12.30 229 GLU B O 1
ATOM 7842 N N . MET B 1 215 ? 20.056 -9.986 37.465 1.00 11.84 230 MET B N 1
ATOM 7843 C CA . MET B 1 215 ? 20.815 -9.499 38.610 1.00 12.08 230 MET B CA 1
ATOM 7844 C C . MET B 1 215 ? 21.545 -10.635 39.317 1.00 13.34 230 MET B C 1
ATOM 7845 O O . MET B 1 215 ? 22.632 -10.427 39.863 1.00 14.14 230 MET B O 1
ATOM 7863 N N . ALA B 1 216 ? 20.980 -11.842 39.296 1.00 14.15 231 ALA B N 1
ATOM 7864 C CA . ALA B 1 216 ? 21.643 -12.982 39.918 1.00 13.96 231 ALA B CA 1
ATOM 7865 C C . ALA B 1 216 ? 22.813 -13.478 39.080 1.00 15.38 231 ALA B C 1
ATOM 7866 O O . ALA B 1 216 ? 23.786 -14.007 39.628 1.00 16.31 231 ALA B O 1
ATOM 7873 N N . GLN B 1 217 ? 22.741 -13.314 37.759 1.00 15.21 232 GLN B N 1
ATOM 7874 C CA . GLN B 1 217 ? 23.679 -13.959 36.852 1.00 14.79 232 GLN B CA 1
ATOM 7875 C C . GLN B 1 217 ? 24.379 -12.968 35.930 1.00 16.01 232 GLN B C 1
ATOM 7876 O O . GLN B 1 217 ? 25.133 -13.390 35.043 1.00 18.17 232 GLN B O 1
ATOM 7890 N N . ILE B 1 218 ? 24.174 -11.670 36.150 1.00 15.80 233 ILE B N 1
ATOM 7891 C CA . ILE B 1 218 ? 24.765 -10.578 35.380 1.00 14.86 233 ILE B CA 1
ATOM 7892 C C . ILE B 1 218 ? 24.084 -10.405 34.027 1.00 14.97 233 ILE B C 1
ATOM 7893 O O . ILE B 1 218 ? 23.799 -9.276 33.617 1.00 15.12 233 ILE B O 1
ATOM 7909 N N . GLU B 1 219 ? 23.823 -11.507 33.325 1.00 16.02 234 GLU B N 1
ATOM 7910 C CA . GLU B 1 219 ? 23.210 -11.441 32.007 1.00 16.96 234 GLU B CA 1
ATOM 7911 C C . GLU B 1 219 ? 21.844 -12.121 32.015 1.00 15.64 234 GLU B C 1
ATOM 7912 O O . GLU B 1 219 ? 21.618 -13.061 32.784 1.00 14.93 234 GLU B O 1
ATOM 7924 N N . PRO B 1 220 ? 20.924 -11.685 31.158 1.00 14.89 235 PRO B N 1
ATOM 7925 C CA . PRO B 1 220 ? 19.619 -12.342 31.072 1.00 15.43 235 PRO B CA 1
ATOM 7926 C C . PRO B 1 220 ? 19.731 -13.696 30.396 1.00 14.78 235 PRO B C 1
ATOM 7927 O O . PRO B 1 220 ? 20.757 -14.018 29.778 1.00 14.13 235 PRO B O 1
ATOM 7938 N N . PRO B 1 221 ? 18.689 -14.518 30.487 1.00 14.23 236 PRO B N 1
ATOM 7939 C CA . PRO B 1 221 ? 18.692 -15.795 29.767 1.00 15.86 236 PRO B CA 1
ATOM 7940 C C . PRO B 1 221 ? 18.857 -15.593 28.268 1.00 14.14 236 PRO B C 1
ATOM 7941 O O . PRO B 1 221 ? 18.451 -14.574 27.705 1.00 15.25 236 PRO B O 1
ATOM 7952 N N . HIS B 1 222 ? 19.457 -16.592 27.621 1.00 15.51 237 HIS B N 1
ATOM 7953 C CA . HIS B 1 222 ? 19.663 -16.599 26.173 1.00 16.11 237 HIS B CA 1
ATOM 7954 C C . HIS B 1 222 ? 20.560 -15.459 25.707 1.00 15.18 237 HIS B C 1
ATOM 7955 O O . HIS B 1 222 ? 20.508 -15.065 24.536 1.00 14.56 237 HIS B O 1
ATOM 7969 N N . HIS B 1 223 ? 21.389 -14.920 26.599 1.00 16.22 238 HIS B N 1
ATOM 7970 C CA . HIS B 1 223 ? 22.168 -13.734 26.268 1.00 17.29 238 HIS B CA 1
ATOM 7971 C C . HIS B 1 223 ? 23.155 -13.983 25.138 1.00 17.24 238 HIS B C 1
ATOM 7972 O O . HIS B 1 223 ? 23.605 -13.022 24.507 1.00 18.53 238 HIS B O 1
ATOM 7986 N N . GLU B 1 224 ? 23.496 -15.245 24.862 1.00 16.75 239 GLU B N 1
ATOM 7987 C CA . GLU B 1 224 ? 24.460 -15.548 23.809 1.00 18.24 239 GLU B CA 1
ATOM 7988 C C . GLU B 1 224 ? 23.910 -15.274 22.415 1.00 17.03 239 GLU B C 1
ATOM 7989 O O . GLU B 1 224 ? 24.694 -15.106 21.476 1.00 17.33 239 GLU B O 1
ATOM 8001 N N . LEU B 1 225 ? 22.593 -15.232 22.261 1.00 16.00 240 LEU B N 1
ATOM 8002 C CA . LEU B 1 225 ? 21.957 -15.072 20.964 1.00 16.54 240 LEU B CA 1
ATOM 8003 C C . LEU B 1 225 ? 21.849 -13.595 20.600 1.00 15.11 240 LEU B C 1
ATOM 8004 O O . LEU B 1 225 ? 21.837 -12.717 21.467 1.00 16.58 240 LEU B O 1
ATOM 8020 N N . ASN B 1 226 ? 21.760 -13.321 19.296 1.00 15.64 241 ASN B N 1
ATOM 8021 C CA . ASN B 1 226 ? 21.544 -11.951 18.857 1.00 17.30 241 ASN B CA 1
ATOM 8022 C C . ASN B 1 226 ? 20.107 -11.537 19.170 1.00 17.45 241 ASN B C 1
ATOM 8023 O O . ASN B 1 226 ? 19.265 -12.375 19.503 1.00 16.28 241 ASN B O 1
ATOM 8034 N N . PRO B 1 227 ? 19.804 -10.235 19.116 1.00 18.08 242 PRO B N 1
ATOM 8035 C CA . PRO B 1 227 ? 18.491 -9.770 19.597 1.00 19.43 242 PRO B CA 1
ATOM 8036 C C . PRO B 1 227 ? 17.312 -10.249 18.772 1.00 19.98 242 PRO B C 1
ATOM 8037 O O . PRO B 1 227 ? 16.188 -10.256 19.289 1.00 21.16 242 PRO B O 1
ATOM 8048 N N . MET B 1 228 ? 17.515 -10.629 17.510 1.00 19.56 243 MET B N 1
ATOM 8049 C CA . MET B 1 228 ? 16.419 -11.198 16.736 1.00 20.33 243 MET B CA 1
ATOM 8050 C C . MET B 1 228 ? 16.254 -12.680 17.040 1.00 18.69 243 MET B C 1
ATOM 8051 O O . MET B 1 228 ? 15.128 -13.168 17.193 1.00 19.17 243 MET B O 1
ATOM 8058 N N . ARG B 1 229 ? 17.367 -13.401 17.164 1.00 18.54 244 ARG B N 1
ATOM 8059 C CA . ARG B 1 229 ? 17.307 -14.833 17.422 1.00 20.46 244 ARG B CA 1
ATOM 8060 C C . ARG B 1 229 ? 16.689 -15.138 18.784 1.00 19.87 244 ARG B C 1
ATOM 8061 O O . ARG B 1 229 ? 16.019 -16.164 18.944 1.00 18.94 244 ARG B O 1
ATOM 8082 N N . VAL B 1 230 ? 16.893 -14.269 19.776 1.00 18.02 245 VAL B N 1
ATOM 8083 C CA . VAL B 1 230 ? 16.369 -14.568 21.107 1.00 17.65 245 VAL B CA 1
ATOM 8084 C C . VAL B 1 230 ? 14.847 -14.596 21.102 1.00 17.30 245 VAL B C 1
ATOM 8085 O O . VAL B 1 230 ? 14.233 -15.286 21.924 1.00 17.76 245 VAL B O 1
ATOM 8098 N N . LEU B 1 231 ? 14.209 -13.844 20.203 1.00 17.00 246 LEU B N 1
ATOM 8099 C CA . LEU B 1 231 ? 12.753 -13.861 20.147 1.00 18.52 246 LEU B CA 1
ATOM 8100 C C . LEU B 1 231 ? 12.239 -15.265 19.871 1.00 18.61 246 LEU B C 1
ATOM 8101 O O . LEU B 1 231 ? 11.253 -15.700 20.475 1.00 18.44 246 LEU B O 1
ATOM 8117 N N . LEU B 1 232 ? 12.903 -15.993 18.970 1.00 20.47 247 LEU B N 1
ATOM 8118 C CA . LEU B 1 232 ? 12.524 -17.378 18.717 1.00 22.19 247 LEU B CA 1
ATOM 8119 C C . LEU B 1 232 ? 12.750 -18.240 19.952 1.00 21.98 247 LEU B C 1
ATOM 8120 O O . LEU B 1 232 ? 11.936 -19.118 20.263 1.00 23.10 247 LEU B O 1
ATOM 8136 N N . ALA B 1 233 ? 13.850 -18.004 20.671 1.00 20.58 248 ALA B N 1
ATOM 8137 C CA . ALA B 1 233 ? 14.148 -18.806 21.851 1.00 21.64 248 ALA B CA 1
ATOM 8138 C C . ALA B 1 233 ? 13.097 -18.603 22.936 1.00 20.49 248 ALA B C 1
ATOM 8139 O O . ALA B 1 233 ? 12.691 -19.559 23.607 1.00 21.02 248 ALA B O 1
ATOM 8146 N N . ILE B 1 234 ? 12.646 -17.362 23.127 1.00 19.69 249 ILE B N 1
ATOM 8147 C CA . ILE B 1 234 ? 11.618 -17.098 24.131 1.00 18.04 249 ILE B CA 1
ATOM 8148 C C . ILE B 1 234 ? 10.332 -17.829 23.774 1.00 20.11 249 ILE B C 1
ATOM 8149 O O . ILE B 1 234 ? 9.687 -18.441 24.634 1.00 21.53 249 ILE B O 1
ATOM 8165 N N . ALA B 1 235 ? 9.933 -17.769 22.504 1.00 20.64 250 ALA B N 1
ATOM 8166 C CA . ALA B 1 235 ? 8.697 -18.422 22.090 1.00 21.42 250 ALA B CA 1
ATOM 8167 C C . ALA B 1 235 ? 8.771 -19.931 22.284 1.00 24.09 250 ALA B C 1
ATOM 8168 O O . ALA B 1 235 ? 7.790 -20.557 22.701 1.00 25.72 250 ALA B O 1
ATOM 8175 N N . ALA B 1 236 ? 9.928 -20.534 22.000 1.00 24.24 251 ALA B N 1
ATOM 8176 C CA . ALA B 1 236 ? 10.038 -21.987 21.944 1.00 25.40 251 ALA B CA 1
ATOM 8177 C C . ALA B 1 236 ? 10.413 -22.631 23.272 1.00 26.08 251 ALA B C 1
ATOM 8178 O O . ALA B 1 236 ? 10.098 -23.809 23.479 1.00 30.28 251 ALA B O 1
ATOM 8185 N N . SER B 1 237 ? 11.069 -21.905 24.170 1.00 23.75 252 SER B N 1
ATOM 8186 C CA . SER B 1 237 ? 11.643 -22.513 25.360 1.00 22.92 252 SER B CA 1
ATOM 8187 C C . SER B 1 237 ? 10.659 -22.507 26.523 1.00 21.42 252 SER B C 1
ATOM 8188 O O . SER B 1 237 ? 9.753 -21.672 26.598 1.00 20.99 252 SER B O 1
ATOM 8196 N N . ASP B 1 238 ? 10.848 -23.462 27.436 1.00 21.13 253 ASP B N 1
ATOM 8197 C CA . ASP B 1 238 ? 10.216 -23.371 28.737 1.00 23.65 253 ASP B CA 1
ATOM 8198 C C . ASP B 1 238 ? 10.717 -22.108 29.433 1.00 22.35 253 ASP B C 1
ATOM 8199 O O . ASP B 1 238 ? 11.741 -21.543 29.044 1.00 24.01 253 ASP B O 1
ATOM 8208 N N . PRO B 1 239 ? 10.012 -21.636 30.458 1.00 21.25 254 PRO B N 1
ATOM 8209 C CA . PRO B 1 239 ? 10.462 -20.437 31.149 1.00 20.71 254 PRO B CA 1
ATOM 8210 C C . PRO B 1 239 ? 11.873 -20.635 31.694 1.00 20.02 254 PRO B C 1
ATOM 8211 O O . PRO B 1 239 ? 12.243 -21.752 32.091 1.00 20.76 254 PRO B O 1
ATOM 8222 N N . PRO B 1 240 ? 12.676 -19.575 31.720 1.00 19.35 255 PRO B N 1
ATOM 8223 C CA . PRO B 1 240 ? 14.027 -19.705 32.280 1.00 19.94 255 PRO B CA 1
ATOM 8224 C C . PRO B 1 240 ? 13.994 -19.982 33.773 1.00 19.32 255 PRO B C 1
ATOM 8225 O O . PRO B 1 240 ? 13.058 -19.606 34.485 1.00 19.27 255 PRO B O 1
ATOM 8236 N N . THR B 1 241 ? 15.050 -20.639 34.243 1.00 19.80 256 THR B N 1
ATOM 8237 C CA . THR B 1 241 ? 15.278 -20.875 35.659 1.00 21.13 256 THR B CA 1
ATOM 8238 C C . THR B 1 241 ? 16.692 -20.428 35.998 1.00 21.50 256 THR B C 1
ATOM 8239 O O . THR B 1 241 ? 17.508 -20.148 35.116 1.00 21.37 256 THR B O 1
ATOM 8250 N N . LEU B 1 242 ? 16.980 -20.357 37.292 1.00 21.00 257 LEU B N 1
ATOM 8251 C CA . LEU B 1 242 ? 18.322 -20.012 37.735 1.00 21.49 257 LEU B CA 1
ATOM 8252 C C . LEU B 1 242 ? 19.283 -21.152 37.422 1.00 21.97 257 LEU B C 1
ATOM 8253 O O . LEU B 1 242 ? 18.938 -22.332 37.538 1.00 24.31 257 LEU B O 1
ATOM 8269 N N . LEU B 1 243 ? 20.501 -20.785 37.022 1.00 22.29 258 LEU B N 1
ATOM 8270 C CA . LEU B 1 243 ? 21.456 -21.768 36.521 1.00 24.86 258 LEU B CA 1
ATOM 8271 C C . LEU B 1 243 ? 21.857 -22.768 37.599 1.00 26.18 258 LEU B C 1
ATOM 8272 O O . LEU B 1 243 ? 21.978 -23.969 37.328 1.00 27.76 258 LEU B O 1
ATOM 8288 N N . THR B 1 244 ? 22.088 -22.293 38.823 1.00 26.78 259 THR B N 1
ATOM 8289 C CA . THR B 1 244 ? 22.550 -23.133 39.927 1.00 28.95 259 THR B CA 1
ATOM 8290 C C . THR B 1 244 ? 21.519 -23.037 41.045 1.00 29.35 259 THR B C 1
ATOM 8291 O O . THR B 1 244 ? 21.647 -22.196 41.949 1.00 28.60 259 THR B O 1
ATOM 8302 N N . PRO B 1 245 ? 20.480 -23.877 41.022 1.00 29.89 260 PRO B N 1
ATOM 8303 C CA . PRO B 1 245 ? 19.407 -23.750 42.024 1.00 29.82 260 PRO B CA 1
ATOM 8304 C C . PRO B 1 245 ? 19.894 -23.768 43.462 1.00 31.27 260 PRO B C 1
ATOM 8305 O O . PRO B 1 245 ? 19.344 -23.048 44.304 1.00 31.16 260 PRO B O 1
ATOM 8316 N N . SER B 1 246 ? 20.914 -24.572 43.768 1.00 33.63 261 SER B N 1
ATOM 8317 C CA . SER B 1 246 ? 21.343 -24.754 45.150 1.00 34.43 261 SER B CA 1
ATOM 8318 C C . SER B 1 246 ? 21.925 -23.482 45.750 1.00 33.39 261 SER B C 1
ATOM 8319 O O . SER B 1 246 ? 22.016 -23.373 46.978 1.00 34.42 261 SER B O 1
ATOM 8327 N N . LYS B 1 247 ? 22.321 -22.524 44.915 1.00 29.42 262 LYS B N 1
ATOM 8328 C CA . LYS B 1 247 ? 22.857 -21.253 45.380 1.00 28.30 262 LYS B CA 1
ATOM 8329 C C . LYS B 1 247 ? 21.775 -20.314 45.897 1.00 26.07 262 LYS B C 1
ATOM 8330 O O . LYS B 1 247 ? 22.103 -19.302 46.529 1.00 25.67 262 LYS B O 1
ATOM 8337 N N . TRP B 1 248 ? 20.504 -20.637 45.667 1.00 23.11 263 TRP B N 1
ATOM 8338 C CA . TRP B 1 248 ? 19.404 -19.709 45.870 1.00 22.38 263 TRP B CA 1
ATOM 8339 C C . TRP B 1 248 ? 18.315 -20.384 46.689 1.00 22.69 263 TRP B C 1
ATOM 8340 O O . TRP B 1 248 ? 18.190 -21.611 46.704 1.00 24.45 263 TRP B O 1
ATOM 8361 N N . SER B 1 249 ? 17.519 -19.567 47.372 1.00 21.19 264 SER B N 1
ATOM 8362 C CA . SER B 1 249 ? 16.487 -20.107 48.243 1.00 21.57 264 SER B CA 1
ATOM 8363 C C . SER B 1 249 ? 15.337 -20.683 47.424 1.00 21.68 264 SER B C 1
ATOM 8364 O O . SER B 1 249 ? 15.106 -20.312 46.270 1.00 22.51 264 SER B O 1
ATOM 8372 N N A VAL B 1 250 ? 14.613 -21.619 48.041 0.37 22.53 265 VAL B N 1
ATOM 8373 N N B VAL B 1 250 ? 14.606 -21.613 48.043 0.63 22.53 265 VAL B N 1
ATOM 8374 C CA A VAL B 1 250 ? 13.396 -22.140 47.428 0.37 23.03 265 VAL B CA 1
ATOM 8375 C CA B VAL B 1 250 ? 13.397 -22.138 47.416 0.63 22.82 265 VAL B CA 1
ATOM 8376 C C A VAL B 1 250 ? 12.410 -21.012 47.158 0.37 22.33 265 VAL B C 1
ATOM 8377 C C B VAL B 1 250 ? 12.394 -21.020 47.166 0.63 22.25 265 VAL B C 1
ATOM 8378 O O A VAL B 1 250 ? 11.668 -21.046 46.168 0.37 22.91 265 VAL B O 1
ATOM 8379 O O B VAL B 1 250 ? 11.625 -21.067 46.197 0.63 22.97 265 VAL B O 1
ATOM 8404 N N . GLU B 1 251 ? 12.382 -19.999 48.026 1.00 20.95 266 GLU B N 1
ATOM 8405 C CA . GLU B 1 251 ? 11.475 -18.873 47.825 1.00 20.11 266 GLU B CA 1
ATOM 8406 C C . GLU B 1 251 ? 11.812 -18.116 46.547 1.00 18.24 266 GLU B C 1
ATOM 8407 O O . GLU B 1 251 ? 10.913 -17.729 45.795 1.00 18.41 266 GLU B O 1
ATOM 8420 N N . PHE B 1 252 ? 13.101 -17.879 46.295 1.00 16.70 267 PHE B N 1
ATOM 8421 C CA . PHE B 1 252 ? 13.509 -17.206 45.065 1.00 17.26 267 PHE B CA 1
ATOM 8422 C C . PHE B 1 252 ? 13.089 -18.023 43.851 1.00 18.27 267 PHE B C 1
ATOM 8423 O O . PHE B 1 252 ? 12.459 -17.506 42.922 1.00 17.69 267 PHE B O 1
ATOM 8440 N N . ARG B 1 253 ? 13.407 -19.318 43.857 1.00 18.37 268 ARG B N 1
ATOM 8441 C CA . ARG B 1 253 ? 13.056 -20.169 42.727 1.00 19.60 268 ARG B CA 1
ATOM 8442 C C . ARG B 1 253 ? 11.547 -20.227 42.518 1.00 19.66 268 ARG B C 1
ATOM 8443 O O . ARG B 1 253 ? 11.074 -20.225 41.375 1.00 19.50 268 ARG B O 1
ATOM 8464 N N . ASP B 1 254 ? 10.772 -20.274 43.605 1.00 19.24 269 ASP B N 1
ATOM 8465 C CA . ASP B 1 254 ? 9.320 -20.315 43.462 1.00 19.99 269 ASP B CA 1
ATOM 8466 C C . ASP B 1 254 ? 8.782 -18.991 42.940 1.00 18.92 269 ASP B C 1
ATOM 8467 O O . ASP B 1 254 ? 7.870 -18.972 42.105 1.00 18.10 269 ASP B O 1
ATOM 8476 N N . PHE B 1 255 ? 9.322 -17.872 43.427 1.00 18.09 270 PHE B N 1
ATOM 8477 C CA . PHE B 1 255 ? 8.925 -16.572 42.898 1.00 16.84 270 PHE B CA 1
ATOM 8478 C C . PHE B 1 255 ? 9.109 -16.534 41.388 1.00 16.96 270 PHE B C 1
ATOM 8479 O O . PHE B 1 255 ? 8.208 -16.120 40.650 1.00 16.52 270 PHE B O 1
ATOM 8496 N N . LEU B 1 256 ? 10.274 -16.977 40.911 1.00 16.40 271 LEU B N 1
ATOM 8497 C CA . LEU B 1 256 ? 10.534 -16.975 39.476 1.00 18.21 271 LEU B CA 1
ATOM 8498 C C . LEU B 1 256 ? 9.576 -17.902 38.737 1.00 18.92 271 LEU B C 1
ATOM 8499 O O . LEU B 1 256 ? 9.071 -17.551 37.664 1.00 18.65 271 LEU B O 1
ATOM 8515 N N . ALA B 1 257 ? 9.309 -19.089 39.290 1.00 19.80 272 ALA B N 1
ATOM 8516 C CA . ALA B 1 257 ? 8.403 -20.018 38.620 1.00 19.63 272 ALA B CA 1
ATOM 8517 C C . ALA B 1 257 ? 7.015 -19.416 38.452 1.00 19.66 272 ALA B C 1
ATOM 8518 O O . ALA B 1 257 ? 6.332 -19.688 37.456 1.00 20.52 272 ALA B O 1
ATOM 8525 N N . ILE B 1 258 ? 6.581 -18.597 39.407 1.00 19.49 273 ILE B N 1
ATOM 8526 C CA . ILE B 1 258 ? 5.248 -18.015 39.341 1.00 20.43 273 ILE B CA 1
ATOM 8527 C C . ILE B 1 258 ? 5.233 -16.790 38.433 1.00 19.08 273 ILE B C 1
ATOM 8528 O O . ILE B 1 258 ? 4.284 -16.583 37.669 1.00 19.11 273 ILE B O 1
ATOM 8544 N N . ALA B 1 259 ? 6.283 -15.965 38.488 1.00 18.31 274 ALA B N 1
ATOM 8545 C CA . ALA B 1 259 ? 6.323 -14.761 37.662 1.00 17.41 274 ALA B CA 1
ATOM 8546 C C . ALA B 1 259 ? 6.589 -15.101 36.202 1.00 17.83 274 ALA B C 1
ATOM 8547 O O . ALA B 1 259 ? 6.017 -14.479 35.298 1.00 17.52 274 ALA B O 1
ATOM 8554 N N . LEU B 1 260 ? 7.453 -16.081 35.952 1.00 16.41 275 LEU B N 1
ATOM 8555 C CA . LEU B 1 260 ? 7.809 -16.468 34.587 1.00 17.16 275 LEU B CA 1
ATOM 8556 C C . LEU B 1 260 ? 6.840 -17.531 34.070 1.00 19.70 275 LEU B C 1
ATOM 8557 O O . LEU B 1 260 ? 7.211 -18.629 33.652 1.00 21.01 275 LEU B O 1
ATOM 8573 N N . ASP B 1 261 ? 5.567 -17.158 34.121 1.00 20.95 276 ASP B N 1
ATOM 8574 C CA . ASP B 1 261 ? 4.470 -17.956 33.598 1.00 21.64 276 ASP B CA 1
ATOM 8575 C C . ASP B 1 261 ? 4.213 -17.492 32.172 1.00 21.36 276 ASP B C 1
ATOM 8576 O O . ASP B 1 261 ? 3.926 -16.311 31.945 1.00 20.24 276 ASP B O 1
ATOM 8585 N N . LYS B 1 262 ? 4.339 -18.405 31.205 1.00 21.47 277 LYS B N 1
ATOM 8586 C CA . LYS B 1 262 ? 4.160 -18.001 29.816 1.00 22.83 277 LYS B CA 1
ATOM 8587 C C . LYS B 1 262 ? 2.734 -17.552 29.531 1.00 23.78 277 LYS B C 1
ATOM 8588 O O . LYS B 1 262 ? 2.513 -16.807 28.570 1.00 24.57 277 LYS B O 1
ATOM 8607 N N . ASN B 1 263 ? 1.769 -17.974 30.349 1.00 24.18 278 ASN B N 1
ATOM 8608 C CA . ASN B 1 263 ? 0.375 -17.600 30.159 1.00 25.62 278 ASN B CA 1
ATOM 8609 C C . ASN B 1 263 ? 0.107 -16.323 30.945 1.00 25.59 278 ASN B C 1
ATOM 8610 O O . ASN B 1 263 ? 0.089 -16.367 32.185 1.00 25.23 278 ASN B O 1
ATOM 8621 N N . PRO B 1 264 ? -0.109 -15.178 30.292 1.00 24.68 279 PRO B N 1
ATOM 8622 C CA . PRO B 1 264 ? -0.347 -13.945 31.061 1.00 25.52 279 PRO B CA 1
ATOM 8623 C C . PRO B 1 264 ? -1.604 -13.994 31.908 1.00 27.64 279 PRO B C 1
ATOM 8624 O O . PRO B 1 264 ? -1.668 -13.317 32.942 1.00 29.83 279 PRO B O 1
ATOM 8635 N N . GLU B 1 265 ? -2.606 -14.780 31.505 1.00 29.78 280 GLU B N 1
ATOM 8636 C CA . GLU B 1 265 ? -3.857 -14.830 32.254 1.00 34.40 280 GLU B CA 1
ATOM 8637 C C . GLU B 1 265 ? -3.658 -15.409 33.649 1.00 33.67 280 GLU B C 1
ATOM 8638 O O . GLU B 1 265 ? -4.358 -15.013 34.588 1.00 35.43 280 GLU B O 1
ATOM 8650 N N . THR B 1 266 ? -2.717 -16.338 33.812 1.00 30.60 281 THR B N 1
ATOM 8651 C CA . THR B 1 266 ? -2.450 -16.938 35.113 1.00 29.20 281 THR B CA 1
ATOM 8652 C C . THR B 1 266 ? -1.242 -16.332 35.814 1.00 27.19 281 THR B C 1
ATOM 8653 O O . THR B 1 266 ? -0.990 -16.665 36.978 1.00 27.91 281 THR B O 1
ATOM 8664 N N . ARG B 1 267 ? -0.498 -15.462 35.143 1.00 24.48 282 ARG B N 1
ATOM 8665 C CA . ARG B 1 267 ? 0.617 -14.776 35.782 1.00 21.70 282 ARG B CA 1
ATOM 8666 C C . ARG B 1 267 ? 0.061 -13.795 36.811 1.00 21.76 282 ARG B C 1
ATOM 8667 O O . ARG B 1 267 ? -0.883 -13.059 36.505 1.00 22.15 282 ARG B O 1
ATOM 8688 N N . PRO B 1 268 ? 0.594 -13.759 38.031 1.00 20.83 283 PRO B N 1
ATOM 8689 C CA . PRO B 1 268 ? 0.014 -12.886 39.060 1.00 20.85 283 PRO B CA 1
ATOM 8690 C C . PRO B 1 268 ? 0.334 -11.417 38.834 1.00 20.34 283 PRO B C 1
ATOM 8691 O O . PRO B 1 268 ? 1.242 -11.045 38.086 1.00 20.30 283 PRO B O 1
ATOM 8702 N N . SER B 1 269 ? -0.433 -10.575 39.522 1.00 18.75 284 SER B N 1
ATOM 8703 C CA . SER B 1 269 ? -0.204 -9.141 39.526 1.00 17.82 284 SER B CA 1
ATOM 8704 C C . SER B 1 269 ? 0.918 -8.786 40.499 1.00 16.62 284 SER B C 1
ATOM 8705 O O . SER B 1 269 ? 1.349 -9.597 41.323 1.00 17.26 284 SER B O 1
ATOM 8713 N N . ALA B 1 270 ? 1.384 -7.541 40.402 1.00 15.34 285 ALA B N 1
ATOM 8714 C CA . ALA B 1 270 ? 2.387 -7.054 41.343 1.00 14.47 285 ALA B CA 1
ATOM 8715 C C . ALA B 1 270 ? 1.856 -7.076 42.769 1.00 15.19 285 ALA B C 1
ATOM 8716 O O . ALA B 1 270 ? 2.580 -7.433 43.705 1.00 16.65 285 ALA B O 1
ATOM 8723 N N . ALA B 1 271 ? 0.592 -6.694 42.957 1.00 17.23 286 ALA B N 1
ATOM 8724 C CA . ALA B 1 271 ? 0.021 -6.685 44.299 1.00 17.77 286 ALA B CA 1
ATOM 8725 C C . ALA B 1 271 ? -0.017 -8.091 44.883 1.00 17.80 286 ALA B C 1
ATOM 8726 O O . ALA B 1 271 ? 0.255 -8.290 46.073 1.00 18.69 286 ALA B O 1
ATOM 8733 N N . GLN B 1 272 ? -0.346 -9.083 44.058 1.00 18.06 287 GLN B N 1
ATOM 8734 C CA . GLN B 1 272 ? -0.332 -10.462 44.533 1.00 19.15 287 GLN B CA 1
ATOM 8735 C C . GLN B 1 272 ? 1.081 -10.904 44.894 1.00 18.63 287 GLN B C 1
ATOM 8736 O O . GLN B 1 272 ? 1.287 -11.581 45.909 1.00 20.30 287 GLN B O 1
ATOM 8750 N N . LEU B 1 273 ? 2.071 -10.524 44.084 1.00 16.69 288 LEU B N 1
ATOM 8751 C CA . LEU B 1 273 ? 3.444 -10.939 44.352 1.00 16.50 288 LEU B CA 1
ATOM 8752 C C . LEU B 1 273 ? 4.030 -10.264 45.586 1.00 15.48 288 LEU B C 1
ATOM 8753 O O . LEU B 1 273 ? 4.983 -10.791 46.163 1.00 15.35 288 LEU B O 1
ATOM 8769 N N . LEU B 1 274 ? 3.485 -9.122 46.012 1.00 17.35 289 LEU B N 1
ATOM 8770 C CA . LEU B 1 274 ? 3.958 -8.506 47.247 1.00 17.91 289 LEU B CA 1
ATOM 8771 C C . LEU B 1 274 ? 3.707 -9.391 48.461 1.00 18.16 289 LEU B C 1
ATOM 8772 O O . LEU B 1 274 ? 4.327 -9.178 49.506 1.00 20.59 289 LEU B O 1
ATOM 8788 N N . GLU B 1 275 ? 2.817 -10.374 48.347 1.00 19.51 290 GLU B N 1
ATOM 8789 C CA . GLU B 1 275 ? 2.539 -11.304 49.433 1.00 20.26 290 GLU B CA 1
ATOM 8790 C C . GLU B 1 275 ? 3.397 -12.558 49.371 1.00 18.45 290 GLU B C 1
ATOM 8791 O O . GLU B 1 275 ? 3.327 -13.384 50.287 1.00 18.25 290 GLU B O 1
ATOM 8803 N N . HIS B 1 276 ? 4.194 -12.723 48.322 1.00 19.00 291 HIS B N 1
ATOM 8804 C CA . HIS B 1 276 ? 4.999 -13.925 48.191 1.00 16.79 291 HIS B CA 1
ATOM 8805 C C . HIS B 1 276 ? 6.147 -13.899 49.203 1.00 17.20 291 HIS B C 1
ATOM 8806 O O . HIS B 1 276 ? 6.750 -12.845 49.428 1.00 16.98 291 HIS B O 1
ATOM 8820 N N . PRO B 1 277 ? 6.482 -15.041 49.815 1.00 17.33 292 PRO B N 1
ATOM 8821 C CA . PRO B 1 277 ? 7.500 -15.030 50.882 1.00 18.89 292 PRO B CA 1
ATOM 8822 C C . PRO B 1 277 ? 8.882 -14.571 50.442 1.00 17.56 292 PRO B C 1
ATOM 8823 O O . PRO B 1 277 ? 9.713 -14.266 51.305 1.00 18.83 292 PRO B O 1
ATOM 8834 N N . PHE B 1 278 ? 9.167 -14.515 49.139 1.00 17.23 293 PHE B N 1
ATOM 8835 C CA . PHE B 1 278 ? 10.448 -13.982 48.685 1.00 16.75 293 PHE B CA 1
ATOM 8836 C C . PHE B 1 278 ? 10.595 -12.503 49.037 1.00 16.98 293 PHE B C 1
ATOM 8837 O O . PHE B 1 278 ? 11.718 -12.023 49.232 1.00 17.01 293 PHE B O 1
ATOM 8854 N N . VAL B 1 279 ? 9.482 -11.772 49.151 1.00 16.85 294 VAL B N 1
ATOM 8855 C CA . VAL B 1 279 ? 9.539 -10.330 49.383 1.00 16.95 294 VAL B CA 1
ATOM 8856 C C . VAL B 1 279 ? 8.635 -9.861 50.519 1.00 16.09 294 VAL B C 1
ATOM 8857 O O . VAL B 1 279 ? 8.740 -8.712 50.960 1.00 17.32 294 VAL B O 1
ATOM 8870 N N . SER B 1 280 ? 7.730 -10.718 50.997 1.00 17.42 295 SER B N 1
ATOM 8871 C CA . SER B 1 280 ? 6.672 -10.227 51.880 1.00 19.25 295 SER B CA 1
ATOM 8872 C C . SER B 1 280 ? 7.194 -9.715 53.220 1.00 21.51 295 SER B C 1
ATOM 8873 O O . SER B 1 280 ? 6.517 -8.905 53.864 1.00 24.69 295 SER B O 1
ATOM 8881 N N A SER B 1 281 ? 8.370 -10.164 53.654 0.41 21.52 296 SER B N 1
ATOM 8882 N N B SER B 1 281 ? 8.367 -10.167 53.659 0.59 22.06 296 SER B N 1
ATOM 8883 C CA A SER B 1 281 ? 8.960 -9.719 54.910 0.41 22.11 296 SER B CA 1
ATOM 8884 C CA B SER B 1 281 ? 8.953 -9.709 54.912 0.59 23.70 296 SER B CA 1
ATOM 8885 C C A SER B 1 281 ? 10.092 -8.719 54.709 0.41 21.31 296 SER B C 1
ATOM 8886 C C B SER B 1 281 ? 10.130 -8.765 54.697 0.59 22.11 296 SER B C 1
ATOM 8887 O O A SER B 1 281 ? 10.765 -8.358 55.680 0.41 21.35 296 SER B O 1
ATOM 8888 O O B SER B 1 281 ? 10.873 -8.491 55.645 0.59 22.14 296 SER B O 1
ATOM 8903 N N . ILE B 1 282 ? 10.317 -8.259 53.479 1.00 20.24 297 ILE B N 1
ATOM 8904 C CA . ILE B 1 282 ? 11.408 -7.329 53.186 1.00 19.13 297 ILE B CA 1
ATOM 8905 C C . ILE B 1 282 ? 10.948 -5.934 53.604 1.00 19.33 297 ILE B C 1
ATOM 8906 O O . ILE B 1 282 ? 10.155 -5.293 52.911 1.00 20.94 297 ILE B O 1
ATOM 8923 N N . THR B 1 283 ? 11.461 -5.455 54.742 1.00 18.67 298 THR B N 1
ATOM 8924 C CA . THR B 1 283 ? 11.114 -4.140 55.270 1.00 19.18 298 THR B CA 1
ATOM 8925 C C . THR B 1 283 ? 12.336 -3.263 55.515 1.00 17.81 298 THR B C 1
ATOM 8926 O O . THR B 1 283 ? 12.190 -2.173 56.081 1.00 18.93 298 THR B O 1
ATOM 8937 N N . SER B 1 284 ? 13.530 -3.711 55.122 1.00 18.53 299 SER B N 1
ATOM 8938 C CA . SER B 1 284 ? 14.754 -2.929 55.235 1.00 18.39 299 SER B CA 1
ATOM 8939 C C . SER B 1 284 ? 15.515 -3.015 53.924 1.00 16.40 299 SER B C 1
ATOM 8940 O O . SER B 1 284 ? 15.628 -4.093 53.336 1.00 16.03 299 SER B O 1
ATOM 8948 N N . ASN B 1 285 ? 16.053 -1.882 53.479 1.00 14.43 300 ASN B N 1
ATOM 8949 C CA . ASN B 1 285 ? 16.867 -1.832 52.274 1.00 14.19 300 ASN B CA 1
ATOM 8950 C C . ASN B 1 285 ? 18.358 -2.044 52.546 1.00 13.97 300 ASN B C 1
ATOM 8951 O O . ASN B 1 285 ? 19.171 -1.839 51.641 1.00 14.08 300 ASN B O 1
ATOM 8962 N N . LYS B 1 286 ? 18.735 -2.479 53.753 1.00 14.45 301 LYS B N 1
ATOM 8963 C CA . LYS B 1 286 ? 20.138 -2.403 54.159 1.00 16.46 301 LYS B CA 1
ATOM 8964 C C . LYS B 1 286 ? 21.061 -3.241 53.277 1.00 15.79 301 LYS B C 1
ATOM 8965 O O . LYS B 1 286 ? 22.207 -2.844 53.042 1.00 15.48 301 LYS B O 1
ATOM 8984 N N . ALA B 1 287 ? 20.604 -4.395 52.783 1.00 15.03 302 ALA B N 1
ATOM 8985 C CA . ALA B 1 287 ? 21.471 -5.200 51.926 1.00 15.85 302 ALA B CA 1
ATOM 8986 C C . ALA B 1 287 ? 21.820 -4.447 50.651 1.00 14.29 302 ALA B C 1
ATOM 8987 O O . ALA B 1 287 ? 22.952 -4.523 50.157 1.00 14.83 302 ALA B O 1
ATOM 8994 N N . LEU B 1 288 ? 20.855 -3.718 50.099 1.00 15.30 303 LEU B N 1
ATOM 8995 C CA . LEU B 1 288 ? 21.110 -2.960 48.887 1.00 14.50 303 LEU B CA 1
ATOM 8996 C C . LEU B 1 288 ? 21.889 -1.687 49.187 1.00 15.39 303 LEU B C 1
ATOM 8997 O O . LEU B 1 288 ? 22.728 -1.269 48.379 1.00 16.41 303 LEU B O 1
ATOM 9013 N N . ARG B 1 289 ? 21.644 -1.071 50.345 1.00 14.62 304 ARG B N 1
ATOM 9014 C CA . ARG B 1 289 ? 22.463 0.060 50.762 1.00 14.58 304 ARG B CA 1
ATOM 9015 C C . ARG B 1 289 ? 23.933 -0.328 50.803 1.00 14.96 304 ARG B C 1
ATOM 9016 O O . ARG B 1 289 ? 24.806 0.467 50.434 1.00 15.30 304 ARG B O 1
ATOM 9037 N N . GLU B 1 290 ? 24.225 -1.555 51.244 1.00 14.90 305 GLU B N 1
ATOM 9038 C CA . GLU B 1 290 ? 25.608 -2.004 51.342 1.00 16.73 305 GLU B CA 1
ATOM 9039 C C . GLU B 1 290 ? 26.205 -2.261 49.966 1.00 16.03 305 GLU B C 1
ATOM 9040 O O . GLU B 1 290 ? 27.393 -2.002 49.741 1.00 16.62 305 GLU B O 1
ATOM 9052 N N . LEU B 1 291 ? 25.407 -2.788 49.036 1.00 16.23 306 LEU B N 1
ATOM 9053 C CA . LEU B 1 291 ? 25.890 -2.945 47.668 1.00 16.25 306 LEU B CA 1
ATOM 9054 C C . LEU B 1 291 ? 26.343 -1.604 47.108 1.00 15.54 306 LEU B C 1
ATOM 9055 O O . LEU B 1 291 ? 27.434 -1.487 46.535 1.00 16.40 306 LEU B O 1
ATOM 9071 N N . VAL B 1 292 ? 25.512 -0.575 47.275 1.00 15.59 307 VAL B N 1
ATOM 9072 C CA . VAL B 1 292 ? 25.847 0.756 46.782 1.00 16.54 307 VAL B CA 1
ATOM 9073 C C . VAL B 1 292 ? 27.092 1.288 47.478 1.00 17.22 307 VAL B C 1
ATOM 9074 O O . VAL B 1 292 ? 27.952 1.914 46.847 1.00 18.80 307 VAL B O 1
ATOM 9087 N N . ALA B 1 293 ? 27.200 1.070 48.789 1.00 15.64 308 ALA B N 1
ATOM 9088 C CA . ALA B 1 293 ? 28.380 1.525 49.518 1.00 15.59 308 ALA B CA 1
ATOM 9089 C C . ALA B 1 293 ? 29.644 0.894 48.956 1.00 15.05 308 ALA B C 1
ATOM 9090 O O . ALA B 1 293 ? 30.681 1.558 48.839 1.00 15.18 308 ALA B O 1
ATOM 9097 N N . GLU B 1 294 ? 29.579 -0.393 48.612 1.00 15.43 309 GLU B N 1
ATOM 9098 C CA . GLU B 1 294 ? 30.738 -1.070 48.040 1.00 17.16 309 GLU B CA 1
ATOM 9099 C C . GLU B 1 294 ? 31.083 -0.509 46.668 1.00 18.09 309 GLU B C 1
ATOM 9100 O O . GLU B 1 294 ? 32.259 -0.275 46.366 1.00 19.55 309 GLU B O 1
ATOM 9112 N N . ALA B 1 295 ? 30.077 -0.273 45.825 1.00 19.19 310 ALA B N 1
ATOM 9113 C CA . ALA B 1 295 ? 30.353 0.288 44.508 1.00 21.46 310 ALA B CA 1
ATOM 9114 C C . ALA B 1 295 ? 30.951 1.685 44.629 1.00 21.73 310 ALA B C 1
ATOM 9115 O O . ALA B 1 295 ? 31.914 2.024 43.931 1.00 22.11 310 ALA B O 1
ATOM 9122 N N . LYS B 1 296 ? 30.400 2.504 45.526 1.00 21.64 311 LYS B N 1
ATOM 9123 C CA . LYS B 1 296 ? 30.919 3.851 45.734 1.00 23.18 311 LYS B CA 1
ATOM 9124 C C . LYS B 1 296 ? 32.359 3.813 46.231 1.00 21.34 311 LYS B C 1
ATOM 9125 O O . LYS B 1 296 ? 33.200 4.610 45.792 1.00 21.53 311 LYS B O 1
ATOM 9144 N N . ALA B 1 297 ? 32.663 2.894 47.151 1.00 20.86 312 ALA B N 1
ATOM 9145 C CA . ALA B 1 297 ? 34.028 2.777 47.651 1.00 20.71 312 ALA B CA 1
ATOM 9146 C C . ALA B 1 297 ? 34.997 2.386 46.543 1.00 22.06 312 ALA B C 1
ATOM 9147 O O . ALA B 1 297 ? 36.151 2.829 46.542 1.00 22.16 312 ALA B O 1
ATOM 9154 N N . GLU B 1 298 ? 34.554 1.563 45.589 1.00 23.38 313 GLU B N 1
ATOM 9155 C CA . GLU B 1 298 ? 35.432 1.208 44.479 1.00 28.00 313 GLU B CA 1
ATOM 9156 C C . GLU B 1 298 ? 35.657 2.392 43.548 1.00 29.78 313 GLU B C 1
ATOM 9157 O O . GLU B 1 298 ? 36.749 2.538 42.989 1.00 31.52 313 GLU B O 1
ATOM 9164 N N . VAL B 1 299 ? 34.648 3.246 43.370 1.00 30.90 314 VAL B N 1
ATOM 9165 C CA . VAL B 1 299 ? 34.818 4.422 42.522 1.00 32.36 314 VAL B CA 1
ATOM 9166 C C . VAL B 1 299 ? 35.806 5.394 43.151 1.00 31.16 314 VAL B C 1
ATOM 9167 O O . VAL B 1 299 ? 36.592 6.042 42.450 1.00 31.84 314 VAL B O 1
ATOM 9180 N N . MET B 1 300 ? 35.784 5.517 44.478 1.00 29.67 315 MET B N 1
ATOM 9181 C CA . MET B 1 300 ? 36.719 6.405 45.156 1.00 29.51 315 MET B CA 1
ATOM 9182 C C . MET B 1 300 ? 38.170 6.027 44.881 1.00 31.02 315 MET B C 1
ATOM 9183 O O . MET B 1 300 ? 39.068 6.829 45.166 1.00 29.62 315 MET B O 1
ATOM 9197 N N . GLU B 1 301 ? 38.412 4.832 44.331 1.00 33.89 316 GLU B N 1
ATOM 9198 C CA . GLU B 1 301 ? 39.740 4.410 43.905 1.00 36.36 316 GLU B CA 1
ATOM 9199 C C . GLU B 1 301 ? 40.145 5.027 42.578 1.00 39.58 316 GLU B C 1
ATOM 9200 O O . GLU B 1 301 ? 41.344 5.141 42.299 1.00 40.67 316 GLU B O 1
ATOM 9212 N N . GLU B 1 302 ? 39.176 5.407 41.755 1.00 42.65 317 GLU B N 1
ATOM 9213 C CA . GLU B 1 302 ? 39.431 5.776 40.371 1.00 47.83 317 GLU B CA 1
ATOM 9214 C C . GLU B 1 302 ? 39.773 7.256 40.261 1.00 49.19 317 GLU B C 1
ATOM 9215 O O . GLU B 1 302 ? 40.760 7.718 40.835 1.00 50.97 317 GLU B O 1
#

Organism: Homo sapiens (NCBI:txid9606)

InterPro domains:
  IPR000719 Protein kinase domain [PF00069] (37-294)
  IPR000719 Protein kinase domain [PS50011] (36-294)
  IPR000719 Protein kinase domain [SM00220] (36-294)
  IPR008271 Serine/threonine-protein kinase, active site [PS00108] (153-165)
  IPR011009 Protein kinase-like domain superfamily [SSF56112] (31-302)
  IPR017441 Protein kinase, ATP binding site [PS00107] (42-65)
  IPR022165 Polo kinase kinase [PF12474] (587-725)
  IPR022165 Polo kinase kinase [PF12474] (755-895)
  IPR042743 Serine/threonine-protein kinase 10, catalytic domain [cd06644] (23-314)
  IPR051585 STE20 Subfamily Serine/Threonine Kinases [PTHR46538] (1-381)

Solvent-accessible surface area: 26460 Å² total; per-residue (Å²): 64,43,143,131,67,56,1,70,66,37,15,87,64,67,29,144,111,102,38,65,56,0,83,22,124,97,104,21,51,67,0,16,0,47,24,24,82,15,108,54,72,77,28,3,61,74,66,40,23,20,16,80,19,19,64,65,3,110,30,76,50,8,7,50,47,87,24,15,26,40,54,125,26,76,0,17,0,0,26,77,49,11,59,11,30,16,0,62,37,2,2,141,42,28,119,101,17,5,63,29,73,12,0,37,5,0,0,62,9,0,0,49,0,0,55,35,9,13,86,81,62,12,2,7,24,21,0,42,0,15,5,0,26,1,13,69,96,0,28,0,34,4,7,34,111,62,33,50,29,73,25,8,53,36,5,60,122,18,77,60,68,13,22,35,17,35,21,7,1,13,18,7,11,114,19,35,21,69,44,70,51,85,41,14,39,35,8,0,1,6,6,0,0,4,0,0,0,9,0,12,58,55,81,5,18,50,100,133,55,90,65,106,105,0,15,108,9,10,62,92,37,120,51,24,111,9,148,61,70,94,152,32,39,95,67,0,83,66,0,5,72,66,0,2,37,65,70,14,121,94,4,16,36,2,49,114,4,28,142,20,83,1,0,56,90,40,134,64,25,127,19,0,106,82,3,2,59,77,4,91,57,57,69,168,133,150,77,115,52,11,115,160,106,74,48,0,60,132,56,19,84,70,66,29,112,47,81,108,37,92,141,42,72,27,55,59,0,50,25,120,161,92,36,54,60,0,15,0,51,30,21,102,25,93,49,86,76,38,17,61,73,65,15,14,26,0,84,20,21,54,77,4,113,29,83,46,8,8,49,44,92,24,4,24,46,59,108,29,66,0,11,0,1,25,81,47,12,67,10,27,15,0,62,51,5,4,150,49,29,125,101,17,6,65,27,70,14,0,34,5,0,0,52,10,0,0,46,0,0,57,40,9,14,88,67,107,16,2,6,30,10,0,42,0,15,4,0,28,0,12,56,105,0,27,0,42,4,8,40,86,20,22,38,18,127,6,16,67,39,7,59,130,14,69,68,52,20,22,39,12,32,20,5,1,9,17,10,8,114,21,30,35,71,58,70,51,86,44,16,4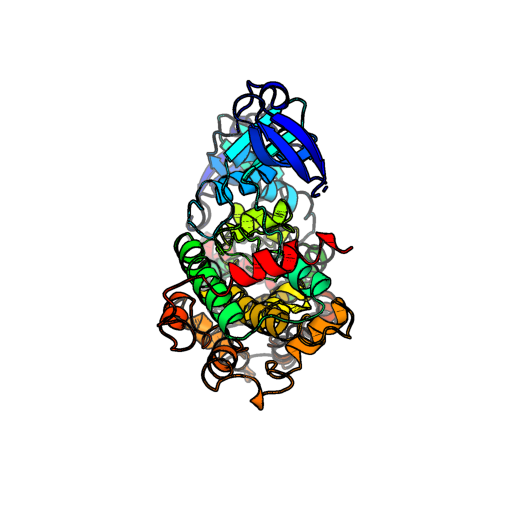0,33,6,0,1,6,7,0,0,3,0,0,0,9,0,13,60,68,82,5,19,46,103,125,46,90,72,98,111,0,26,114,11,10,62,91,38,122,50,25,110,6,149,67,65,104,80,28,37,102,75,0,86,60,0,5,70,68,0,2,38,64,72,14,106,93,2,18,38,2,51,113,4,27,142,17,86,0,0,48,95,40,132,61,23,138,32,0,99,84,2,1,47,60,5,118,56,43,76,179,136,163

Foldseek 3Di:
DAEPDDCVVQWDFDAPPVWTWIAGPVPRFIWIKDKAQADDVVSVVLVCLVVVLQVVQPDPQAWHWPDWYAYPRIIITITGDQVLAFLLLLCVLVVAFAALVLLLQVLLQVLVSLVVLVVQVFEQLDDARNQWGHHLQLGTHGHRPDDDSVCSVVRNANDAQDDDPVPDDPVSVVPHNCGRHSLVSLSVLQSSLQRSLCRRGVHGPPRVDDPVVVVVVLVVDDFDFHPPPVSDDPQNRVLSVQSNDPDSVSRDGSVVSCPRVSHVPDDGSVSSSVSSVVSVVSVVVD/DVQAAAPDDVVVFWDFDAFDDPQPQHTWTWIAGPPPRFIKIKGKAQDQDPVVVVLQCLVVVVQVVLPDPAAWHFPGWYQYPRMIITITHDAVLAFLLVLCVLVVAFAALLLLLQVLLQVLVSLVSLVVQVFEQLDDARNQWGHHLQQGTHGHNRHDDSNCSVVRNAPDAADDDPVPDDPVSCVPHHCGRHSLVSLSVLQSSLQRSLCRNGVHGPPRVDDPVVVVVVLVPDDFDARPDPVSDDPLNRVSSVQSSDPDSVRRDHSVVSCCRPSHVPPDHSVSSSVSSVVSVVSVVVD

Secondary structure (DSSP, 8-state):
-B-SS-GGGTEEEEEE--EEEEEETTT--EEEEEEEE-SSHHHHHHHHHHHHHHHH---TTB--EEEEEEETTEEEEEEE--TTEEHHHHHHHHTS---HHHHHHHHHHHHHHHHHHHHTT------SGGGEEE-TTS-EEE--TT--HHHHHHHH-PPPPPS-GGG--HHHHHHHTTTTSGGGGHHHHHHHHHHHHHHHHSS-TTTTS-HHHHHHHHHHSPPP--SSGGGS-HHHHHHHHHH--S-TTTSPPHHHHTTSTTTTT----HHHHHHHHHHHHHHTT-/-TT-BSSS-GGGTEEEEEE-S--TTS-EEEEEETTT--EEEEEEEE--SHHHHHHHHHHHHHHHH---TTB--EEEEEEETTEEEEEEE--TTEEHHHHHHHHTS---HHHHHHHHHHHHHHHHHHHHTT------SGGGEEE-TTS-EEE---S--GGGHHHHH------S-GGG--HHHHHHHTTTTSGGGGHHHHHHHHHHHHHHHHSS-TTTTS-TTHHHHHHHHSPPP--S-GGGS-HHHHHHHHHHS-S-TTTSPPHHHHTTSTTTTT----HHHHHHHHHHHHHHTT-

Sequence (581 aa):
VRRDLDPNEVWEIVGELKVYKAKNKETGALAAAKVIETKSEEELEDYIVEIEILATTCDDHPYIIVKLLGAYYHDGKLWIMIEFCPGGAVDAIMLELDRGLTEPQIQVVCRQMLEEALNFLHSKRIIHRDLKAGNVLMMTLEGDIRLADFGVSAKNLKTLQKRDSFIGTPYWMMAPEVVMCEETMMKDTPYDYKKADIWSLGITLIEMAQIEPPHHELNPMRVLLAIAASDPPTLLTPSKWSVVEFRRDFLAIALDKNPETRPSAAQLLEHPFVSSITSNKALLRELVAEAKAEEVMEEYEHVRRDLDPNEVWEIVGELGDGAFGKVYKAKNKETGALAAAKVIETKSEEELEDYIVEIEILATTCDHPYIVKLLGAYYHDGKLWIMIIEFCPGGAVDAIMLELDRGLTEPQIQVVCRQMLEALNFLHSSKRIIHRDLKAGNVLMMTLEGDIRLADFGVSAKNLKTLQKRDSFIGTPYWMAPEVVMCETMKDTPYDYKKADIWSLGITLIEMAQIEPPHHELNPMRVLLAIAASDPPTLLTPSKWSVVEFRDFLAIALDKNPETRPSAAQLLEHPFVSSSITSNKALRELVAEAKAEVMEE

GO terms:
  GO:0004674 protein serine/threonine kinase activity (F, IDA)
  GO:0005886 plasma membrane (C, IDA)
  GO:0042803 protein homodimerization activity (F, IDA)
  GO:0046777 protein autophosphorylation (P, IDA)
  GO:0106310 protein serine kinase activity (F, EXP)
  GO:0004674 protein serine/threonine kinase activity (F, TAS)
  GO:2000401 regulation of lymphocyte migration (P, IMP)
  GO:0005515 protein binding (F, IPI)
  GO:0006468 protein phosphorylation (P, TAS)
  GO:0035579 specific granule membrane (C, TAS)
  GO:0005829 cytosol (C, TAS)
  GO:0005886 plasma membrane (C, TAS)
  GO:0042802 identical protein binding (F, IPI)
  GO:0070062 extracellular exosome (C, HDA)